Protein AF-0000000077103132 (afdb_homodimer)

Foldseek 3Di:
DEEEEEDAAAFADLQRVLLVLLQVPDPPYDYFYEYQQFQWHAHVVGDTDGHDHPVPDDLAEEYEYTHGPVLVVVLPPLVSLCVVLVSCVNYQAYEYAALRVLSVVSSPVQFCHEWEHEQVCGVVSCVSHVRHNYDQQWQWDDDRRYIYGYHRNSSNLRSLQVCCVVPNNVSSVVSCVVVVHDHDNGGRHDPPRD/DEEEEEDAAAFADLQRVLLVLLQVPDPPYDYFYEYQQFQWHAHVVGDTDGHDHPVPDDLQEEYEYTHGPVCVVVLPPLVSLCVVLVSCVNYQAYEYAALRVLSVQSSPVQFCHEWEHEQVCGVVSCVSHVRHNYDQQWQWDDDRRYIYGYHRNSSNLRSLQVCCVVPNNVSSVVSCVVVVHDHDNGGRHDPPRD

Radius of gyration: 20.11 Å; Cα contacts (8 Å, |Δi|>4): 949; chains: 2; bounding box: 39×58×48 Å

Sequence (388 aa):
MDINFLLFEQFETLDLFGPVEICGRHPDFQLHYISQNGGLVTSTQGVRIDTEPQRNMNTSGVLVIPGGAGTRTLIKEEPFLKNLRRLSEDASFVLSVCTGSALLARCGILEEKRATSNKRAFDWVVSTSDKVHWIRKARWVHDGKFYTSSGISAGMDMTLGFIRDRFGAPAAERIACRMEYIWNKNPDIDFFGTMDINFLLFEQFETLDLFGPVEICGRHPDFQLHYISQNGGLVTSTQGVRIDTEPQRNMNTSGVLVIPGGAGTRTLIKEEPFLKNLRRLSEDASFVLSVCTGSALLARCGILEEKRATSNKRAFDWVVSTSDKVHWIRKARWVHDGKFYTSSGISAGMDMTLGFIRDRFGAPAAERIACRMEYIWNKNPDIDFFGT

Secondary structure (DSSP, 8-state):
-EEEEE--TTB-HHHHHHHHHHHTTSTT-EEEEEESS-EEEEBTT--EEEEEEGGGS-TTSEEEE--BTHHHHHTT-HHHHHHHHHHHHH-SEEEE-TTHHHHHHHTTTTTT-EE---STTHHHHHHH-SSSEE-SS-SEEEETTEEEE-STTHHHHHHHHHHHHHH-HHHHHHHHHHTT------TT--TT--/-EEEEE--TTB-HHHHHHHHHHHTTSTT-EEEEEESS-EEEEBTT--EEEEEEGGGS-TTSEEEE--BTHHHHHTT-HHHHHHHHHHHHH-SEEEE-TTHHHHHHHTTTTTT-EE---STTHHHHHHH-SSSEE-SS-SEEEETTEEEE-STTHHHHHHHHHHHHHH-HHHHHHHHHHTT------TT--TT--

pLDDT: mean 97.35, std 3.52, range [63.12, 98.94]

Solvent-accessible surface area (backbone atoms only — not comparable to full-atom values): 18694 Å² total; per-residue (Å²): 86,46,37,39,36,52,52,53,57,25,23,31,54,37,25,45,40,38,33,46,46,59,49,57,68,39,90,63,48,45,80,40,51,27,20,81,78,29,48,74,40,36,27,65,67,64,52,35,33,55,29,42,35,45,90,75,55,74,53,59,23,32,38,35,33,36,14,37,71,32,46,75,58,48,71,72,32,61,70,59,30,55,50,50,34,53,48,55,69,50,19,61,29,38,36,22,12,12,49,18,33,33,48,44,37,55,40,51,73,34,58,77,30,57,34,24,35,17,61,90,50,34,72,61,41,51,68,54,35,87,50,43,46,71,41,72,65,26,23,29,30,79,44,90,53,35,35,18,6,10,27,34,46,21,20,36,34,37,45,39,48,52,40,23,75,76,66,32,60,68,56,26,50,50,52,32,56,74,34,48,40,90,70,62,86,51,42,68,64,34,94,69,41,124,87,46,37,36,37,52,52,54,56,24,24,31,55,36,24,45,40,38,34,46,46,58,48,57,69,39,91,63,48,45,78,41,51,27,20,80,77,31,45,74,40,37,28,64,66,66,51,34,33,55,27,40,35,43,88,75,55,75,52,58,23,32,36,35,32,36,14,38,72,32,47,75,57,47,70,72,32,62,71,59,30,55,50,50,34,52,48,55,68,50,19,63,30,37,37,23,11,13,49,18,34,34,49,44,36,56,39,51,74,35,59,77,31,58,33,25,34,17,62,91,50,35,71,61,40,51,69,53,36,87,50,42,47,72,41,72,63,26,23,27,31,77,43,90,51,36,35,19,5,9,26,34,48,21,21,35,34,38,46,39,48,52,40,23,75,74,65,32,59,68,57,25,50,51,51,32,56,73,34,48,41,90,71,61,86,50,42,66,65,36,95,68,40,124

InterPro domains:
  IPR002818 DJ-1/PfpI [PF01965] (3-163)
  IPR029062 Class I glutamine amidotransferase-like [G3DSA:3.40.50.880] (1-193)
  IPR029062 Class I glutamine amidotransferase-like [SSF52317] (1-183)
  IPR052158 Isonitrile Hydratase and Quaternary Amine Regulator [PTHR43130] (3-185)

Nearest PDB structures (foldseek):
  3mgk-assembly1_A  TM=9.726E-01  e=3.666E-28  Clostridium acetobutylicum
  7lav-assembly1_A  TM=9.229E-01  e=8.904E-19  Pseudomonas protegens Pf-5
  3ewn-assembly1_A  TM=9.033E-01  e=8.718E-15  Pseudomonas syringae pv. tomato
  3gra-assembly1_A  TM=8.558E-01  e=4.529E-14  Pseudomonas putida KT2440
  3er6-assembly3_E  TM=8.522E-01  e=6.911E-10  Vibrio parahaemolyticus

Structure (mmCIF, N/CA/C/O backbone):
data_AF-0000000077103132-model_v1
#
loop_
_entity.id
_entity.type
_entity.pdbx_description
1 polymer 'DJ-1/PfpI family protein'
#
loop_
_atom_site.group_PDB
_atom_site.id
_atom_site.type_symbol
_atom_site.label_atom_id
_atom_site.label_alt_id
_atom_site.label_comp_id
_atom_site.label_asym_id
_atom_site.label_entity_id
_atom_site.label_seq_id
_atom_site.pdbx_PDB_ins_code
_atom_site.Cartn_x
_atom_site.Cartn_y
_atom_site.Cartn_z
_atom_site.occupancy
_atom_site.B_iso_or_equiv
_atom_site.auth_seq_id
_atom_site.auth_comp_id
_atom_site.auth_asym_id
_atom_site.auth_atom_id
_atom_site.pdbx_PDB_model_num
ATOM 1 N N . MET A 1 1 ? 18.234 11.281 4.754 1 96.06 1 MET A N 1
ATOM 2 C CA . MET A 1 1 ? 17.062 11.977 5.289 1 96.06 1 MET A CA 1
ATOM 3 C C . MET A 1 1 ? 16.125 11 5.973 1 96.06 1 MET A C 1
ATOM 5 O O . MET A 1 1 ? 15.773 9.961 5.406 1 96.06 1 MET A O 1
ATOM 9 N N . ASP A 1 2 ? 15.742 11.297 7.262 1 98.31 2 ASP A N 1
ATOM 10 C CA . ASP A 1 2 ? 14.836 10.43 8.008 1 98.31 2 ASP A CA 1
ATOM 11 C C . ASP A 1 2 ? 13.383 10.688 7.625 1 98.31 2 ASP A C 1
ATOM 13 O O . ASP A 1 2 ? 12.945 11.844 7.594 1 98.31 2 ASP A O 1
ATOM 17 N N . ILE A 1 3 ? 12.68 9.664 7.23 1 98.75 3 ILE A N 1
ATOM 18 C CA . ILE A 1 3 ? 11.242 9.727 6.984 1 98.75 3 ILE A CA 1
ATOM 19 C C . ILE A 1 3 ? 10.492 9.023 8.117 1 98.75 3 ILE A C 1
ATOM 21 O O . ILE A 1 3 ? 10.594 7.805 8.273 1 98.75 3 ILE A O 1
ATOM 25 N N . ASN A 1 4 ? 9.797 9.789 8.922 1 98.81 4 ASN A N 1
ATOM 26 C CA . ASN A 1 4 ? 9.062 9.273 10.062 1 98.81 4 ASN A CA 1
ATOM 27 C C . ASN A 1 4 ? 7.582 9.102 9.75 1 98.81 4 ASN A C 1
ATOM 29 O O . ASN A 1 4 ? 6.852 10.086 9.625 1 98.81 4 ASN A O 1
ATOM 33 N N . PHE A 1 5 ? 7.18 7.871 9.625 1 98.88 5 PHE A N 1
ATOM 34 C CA . PHE A 1 5 ? 5.762 7.562 9.453 1 98.88 5 PHE A CA 1
ATOM 35 C C . PHE A 1 5 ? 5.074 7.418 10.805 1 98.88 5 PHE A C 1
ATOM 37 O O . PHE A 1 5 ? 5.355 6.484 11.562 1 98.88 5 PHE A O 1
ATOM 44 N N . LEU A 1 6 ? 4.176 8.312 11.125 1 98.69 6 LEU A N 1
ATOM 45 C CA . LEU A 1 6 ? 3.49 8.289 12.414 1 98.69 6 LEU A CA 1
ATOM 46 C C . LEU A 1 6 ? 2.213 7.461 12.336 1 98.69 6 LEU A C 1
ATOM 48 O O . LEU A 1 6 ? 1.237 7.875 11.703 1 98.69 6 LEU A O 1
ATOM 52 N N . LEU A 1 7 ? 2.221 6.344 13.008 1 98.62 7 LEU A N 1
ATOM 53 C CA . LEU A 1 7 ? 1.089 5.422 12.984 1 98.62 7 LEU A CA 1
ATOM 54 C C . LEU A 1 7 ? 0.237 5.582 14.242 1 98.62 7 LEU A C 1
ATOM 56 O O . LEU A 1 7 ? 0.746 5.965 15.297 1 98.62 7 LEU A O 1
ATOM 60 N N . PHE A 1 8 ? -1.035 5.309 14.117 1 98.75 8 PHE A N 1
ATOM 61 C CA . PHE A 1 8 ? -2.02 5.207 15.188 1 98.75 8 PHE A CA 1
ATOM 62 C C . PHE A 1 8 ? -3.055 4.133 14.867 1 98.75 8 PHE A C 1
ATOM 64 O O . PHE A 1 8 ? -3.174 3.699 13.727 1 98.75 8 PHE A O 1
ATOM 71 N N . GLU A 1 9 ? -3.752 3.635 15.906 1 98.69 9 GLU A N 1
ATOM 72 C CA . GLU A 1 9 ? -4.758 2.6 15.688 1 98.69 9 GLU A CA 1
ATOM 73 C C . GLU A 1 9 ? -5.77 3.021 14.633 1 98.69 9 GLU A C 1
ATOM 75 O O . GLU A 1 9 ? -6.211 4.172 14.609 1 98.69 9 GLU A O 1
ATOM 80 N N . GLN A 1 10 ? -6.121 2.123 13.711 1 98.62 10 GLN A N 1
ATOM 81 C CA . GLN A 1 10 ? -7.117 2.287 12.656 1 98.62 10 GLN A CA 1
ATOM 82 C C . GLN A 1 10 ? -6.66 3.311 11.617 1 98.62 10 GLN A C 1
ATOM 84 O O . GLN A 1 10 ? -7.477 4.031 11.047 1 98.62 10 GLN A O 1
ATOM 89 N N . PHE A 1 11 ? -5.309 3.406 11.445 1 98.69 11 PHE A N 1
ATOM 90 C CA . PHE A 1 11 ? -4.852 4.141 10.266 1 98.69 11 PHE A CA 1
ATOM 91 C C . PHE A 1 11 ? -5.25 3.416 8.992 1 98.69 11 PHE A C 1
ATOM 93 O O . PHE A 1 11 ? -5.52 2.213 9.008 1 98.69 11 PHE A O 1
ATOM 100 N N . GLU A 1 12 ? -5.402 4.188 7.871 1 98.5 12 GLU A N 1
ATOM 101 C CA . GLU A 1 12 ? -5.742 3.598 6.578 1 98.5 12 GLU A CA 1
ATOM 102 C C . GLU A 1 12 ? -4.52 2.959 5.93 1 98.5 12 GLU A C 1
ATOM 104 O O . GLU A 1 12 ? -3.488 3.613 5.754 1 98.5 12 GLU A O 1
ATOM 109 N N . THR A 1 13 ? -4.609 1.732 5.551 1 98.38 13 THR A N 1
ATOM 110 C CA . THR A 1 13 ? -3.492 0.891 5.141 1 98.38 13 THR A CA 1
ATOM 111 C C . THR A 1 13 ? -2.727 1.534 3.988 1 98.38 13 THR A C 1
ATOM 113 O O . THR A 1 13 ? -1.53 1.808 4.105 1 98.38 13 THR A O 1
ATOM 116 N N . LEU A 1 14 ? -3.402 1.878 2.918 1 98.44 14 LEU A N 1
ATOM 117 C CA . LEU A 1 14 ? -2.709 2.346 1.723 1 98.44 14 LEU A CA 1
ATOM 118 C C . LEU A 1 14 ? -2.266 3.797 1.884 1 98.44 14 LEU A C 1
ATOM 120 O O . LEU A 1 14 ? -1.36 4.254 1.184 1 98.44 14 LEU A O 1
ATOM 124 N N . ASP A 1 15 ? -2.877 4.547 2.828 1 98.69 15 ASP A N 1
ATOM 125 C CA . ASP A 1 15 ? -2.385 5.883 3.154 1 98.69 15 ASP A CA 1
ATOM 126 C C . ASP A 1 15 ? -0.93 5.836 3.611 1 98.69 15 ASP A C 1
ATOM 128 O O . ASP A 1 15 ? -0.181 6.793 3.414 1 98.69 15 ASP A O 1
ATOM 132 N N . LEU A 1 16 ? -0.616 4.789 4.254 1 98.31 16 LEU A N 1
ATOM 133 C CA . LEU A 1 16 ? 0.73 4.613 4.789 1 98.31 16 LEU A CA 1
ATOM 134 C C . LEU A 1 16 ? 1.638 3.938 3.766 1 98.31 16 LEU A C 1
ATOM 136 O O . LEU A 1 16 ? 2.707 4.457 3.438 1 98.31 16 LEU A O 1
ATOM 140 N N . PHE A 1 17 ? 1.221 2.904 3.219 1 98.38 17 PHE A N 1
ATOM 141 C CA . PHE A 1 17 ? 2.154 2 2.557 1 98.38 17 PHE A CA 1
ATOM 142 C C . PHE A 1 17 ? 2.395 2.432 1.115 1 98.38 17 PHE A C 1
ATOM 144 O O . PHE A 1 17 ? 3.373 2.014 0.492 1 98.38 17 PHE A O 1
ATOM 151 N N . GLY A 1 18 ? 1.453 3.213 0.522 1 98.44 18 GLY A N 1
ATOM 152 C CA . GLY A 1 18 ? 1.803 3.873 -0.727 1 98.44 18 GLY A CA 1
ATOM 153 C C . GLY A 1 18 ? 3.066 4.707 -0.628 1 98.44 18 GLY A C 1
ATOM 154 O O . GLY A 1 18 ? 4.059 4.422 -1.306 1 98.44 18 GLY A O 1
ATOM 155 N N . PRO A 1 19 ? 3.029 5.664 0.281 1 98.88 19 PRO A N 1
ATOM 156 C CA . PRO A 1 19 ? 4.219 6.492 0.501 1 98.88 19 PRO A CA 1
ATOM 157 C C . PRO A 1 19 ? 5.43 5.676 0.946 1 98.88 19 PRO A C 1
ATOM 159 O O . PRO A 1 19 ? 6.559 5.977 0.554 1 98.88 19 PRO A O 1
ATOM 162 N N . VAL A 1 20 ? 5.27 4.629 1.769 1 98.75 20 VAL A N 1
ATOM 163 C CA . VAL A 1 20 ? 6.371 3.793 2.234 1 98.75 20 VAL A CA 1
ATOM 164 C C . VAL A 1 20 ? 7.082 3.16 1.039 1 98.75 20 VAL A C 1
ATOM 166 O O . VAL A 1 20 ? 8.312 3.154 0.974 1 98.75 20 VAL A O 1
ATOM 169 N N . GLU A 1 21 ? 6.289 2.572 0.084 1 98.56 21 GLU A N 1
ATOM 170 C CA . GLU A 1 21 ? 6.867 1.971 -1.114 1 98.56 21 GLU A CA 1
ATOM 171 C C . GLU A 1 21 ? 7.746 2.967 -1.863 1 98.56 21 GLU A C 1
ATOM 173 O O . GLU A 1 21 ? 8.875 2.643 -2.246 1 98.56 21 GLU A O 1
ATOM 178 N N . ILE A 1 22 ? 7.203 4.172 -2.023 1 98.69 22 ILE A N 1
ATOM 179 C CA . ILE A 1 22 ? 7.863 5.203 -2.818 1 98.69 22 ILE A CA 1
ATOM 180 C C . ILE A 1 22 ? 9.117 5.684 -2.098 1 98.69 22 ILE A C 1
ATOM 182 O O . ILE A 1 22 ? 10.203 5.715 -2.682 1 98.69 22 ILE A O 1
ATOM 186 N N . CYS A 1 23 ? 9.023 6.008 -0.818 1 98.75 23 CYS A N 1
ATOM 187 C CA . CYS A 1 23 ? 10.156 6.508 -0.048 1 98.75 23 CYS A CA 1
ATOM 188 C C . CYS A 1 23 ? 11.242 5.445 0.084 1 98.75 23 CYS A C 1
ATOM 190 O O . CYS A 1 23 ? 12.43 5.766 0.107 1 98.75 23 CYS A O 1
ATOM 192 N N . GLY A 1 24 ? 10.805 4.23 0.182 1 98.12 24 GLY A N 1
ATOM 193 C CA . GLY A 1 24 ? 11.75 3.137 0.356 1 98.12 24 GLY A CA 1
ATOM 194 C C . GLY A 1 24 ? 12.641 2.916 -0.854 1 98.12 24 GLY A C 1
ATOM 195 O O . GLY A 1 24 ? 13.648 2.217 -0.77 1 98.12 24 GLY A O 1
ATOM 196 N N . ARG A 1 25 ? 12.281 3.5 -1.952 1 96.69 25 ARG A N 1
ATOM 197 C CA . ARG A 1 25 ? 13.039 3.316 -3.191 1 96.69 25 ARG A CA 1
ATOM 198 C C . ARG A 1 25 ? 14.055 4.438 -3.387 1 96.69 25 ARG A C 1
ATOM 200 O O . ARG A 1 25 ? 14.867 4.387 -4.309 1 96.69 25 ARG A O 1
ATOM 207 N N . HIS A 1 26 ? 13.961 5.449 -2.596 1 97.06 26 HIS A N 1
ATOM 208 C CA . HIS A 1 26 ? 14.953 6.523 -2.662 1 97.06 26 HIS A CA 1
ATOM 209 C C . HIS A 1 26 ? 16.172 6.195 -1.82 1 97.06 26 HIS A C 1
ATOM 211 O O . HIS A 1 26 ? 16.062 5.973 -0.613 1 97.06 26 HIS A O 1
ATOM 217 N N . PRO A 1 27 ? 17.359 6.203 -2.352 1 94.5 27 PRO A N 1
ATOM 218 C CA . PRO A 1 27 ? 18.562 5.707 -1.666 1 94.5 27 PRO A CA 1
ATOM 219 C C . PRO A 1 27 ? 18.953 6.574 -0.472 1 94.5 27 PRO A C 1
ATOM 221 O O . PRO A 1 27 ? 19.656 6.105 0.429 1 94.5 27 PRO A O 1
ATOM 224 N N . ASP A 1 28 ? 18.5 7.777 -0.381 1 94.94 28 ASP A N 1
ATOM 225 C CA . ASP A 1 28 ? 18.938 8.695 0.669 1 94.94 28 ASP A CA 1
ATOM 226 C C . ASP A 1 28 ? 17.922 8.719 1.819 1 94.94 28 ASP A C 1
ATOM 228 O O . ASP A 1 28 ? 18.109 9.453 2.793 1 94.94 28 ASP A O 1
ATOM 232 N N . PHE A 1 29 ? 16.875 7.953 1.699 1 98.19 29 PHE A N 1
ATOM 233 C CA . PHE A 1 29 ? 15.852 7.98 2.73 1 98.19 29 PHE A CA 1
ATOM 234 C C . PHE A 1 29 ? 16.031 6.832 3.711 1 98.19 29 PHE A C 1
ATOM 236 O O . PHE A 1 29 ? 16.359 5.711 3.309 1 98.19 29 PHE A O 1
ATOM 243 N N . GLN A 1 30 ? 15.945 7.105 4.965 1 98.12 30 GLN A N 1
ATOM 244 C CA . GLN A 1 30 ? 15.836 6.121 6.035 1 98.12 30 GLN A CA 1
ATOM 245 C C . GLN A 1 30 ? 14.43 6.129 6.645 1 98.12 30 GLN A C 1
ATOM 247 O O . GLN A 1 30 ? 14.008 7.133 7.219 1 98.12 30 GLN A O 1
ATOM 252 N N . LEU A 1 31 ? 13.742 5.016 6.562 1 98.69 31 LEU A N 1
ATOM 253 C CA . LEU A 1 31 ? 12.344 4.953 6.953 1 98.69 31 LEU A CA 1
ATOM 254 C C . LEU A 1 31 ? 12.203 4.531 8.414 1 98.69 31 LEU A C 1
ATOM 256 O O . LEU A 1 31 ? 12.914 3.643 8.875 1 98.69 31 LEU A O 1
ATOM 260 N N . HIS A 1 32 ? 11.328 5.191 9.109 1 98.69 32 HIS A N 1
ATOM 261 C CA .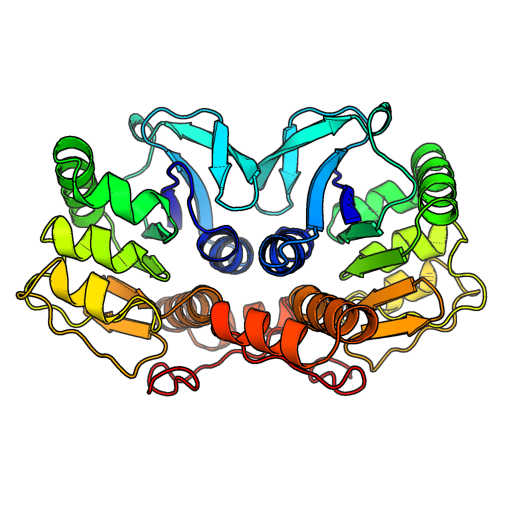 HIS A 1 32 ? 11.008 4.883 10.5 1 98.69 32 HIS A CA 1
ATOM 262 C C . HIS A 1 32 ? 9.5 4.777 10.703 1 98.69 32 HIS A C 1
ATOM 264 O O . HIS A 1 32 ? 8.742 5.633 10.234 1 98.69 32 HIS A O 1
ATOM 270 N N . TYR A 1 33 ? 9.102 3.732 11.328 1 98.75 33 TYR A N 1
ATOM 271 C CA . TYR A 1 33 ? 7.699 3.506 11.672 1 98.75 33 TYR A CA 1
ATOM 272 C C . TYR A 1 33 ? 7.457 3.775 13.156 1 98.75 33 TYR A C 1
ATOM 274 O O . TYR A 1 33 ? 7.898 3.008 14.016 1 98.75 33 TYR A O 1
ATOM 282 N N . ILE A 1 34 ? 6.719 4.848 13.398 1 98.69 34 ILE A N 1
ATOM 283 C CA . ILE A 1 34 ? 6.684 5.422 14.734 1 98.69 34 ILE A CA 1
ATOM 284 C C . ILE A 1 34 ? 5.25 5.418 15.258 1 98.69 34 ILE A C 1
ATOM 286 O O . ILE A 1 34 ? 4.309 5.688 14.516 1 98.69 34 ILE A O 1
ATOM 290 N N . SER A 1 35 ? 5.051 5.035 16.453 1 98.56 35 SER A N 1
ATOM 291 C CA . SER A 1 35 ? 3.814 5.266 17.188 1 98.56 35 SER A CA 1
ATOM 292 C C . SER A 1 35 ? 4.09 5.871 18.562 1 98.56 35 SER A C 1
ATOM 294 O O . SER A 1 35 ? 5.25 6.051 18.953 1 98.56 35 SER A O 1
ATOM 296 N N . GLN A 1 36 ? 2.998 6.332 19.234 1 97 36 GLN A N 1
ATOM 297 C CA . GLN A 1 36 ? 3.148 7.023 20.516 1 97 36 GLN A CA 1
ATOM 298 C C . GLN A 1 36 ? 4.008 6.215 21.484 1 97 36 GLN A C 1
ATOM 300 O O . GLN A 1 36 ? 4.953 6.742 22.062 1 97 36 GLN A O 1
ATOM 305 N N . ASN A 1 37 ? 3.75 4.918 21.656 1 96.88 37 ASN A N 1
ATOM 306 C CA . ASN A 1 37 ? 4.398 4.117 22.688 1 96.88 37 ASN A CA 1
ATOM 307 C C . ASN A 1 37 ? 5.219 2.982 22.078 1 96.88 37 ASN A C 1
ATOM 309 O O . ASN A 1 37 ? 5.871 2.227 22.797 1 96.88 37 ASN A O 1
ATOM 313 N N . GLY A 1 38 ? 5.246 2.799 20.797 1 98.12 38 GLY A N 1
ATOM 314 C CA . GLY A 1 38 ? 5.84 1.63 20.172 1 98.12 38 GLY A CA 1
ATOM 315 C C . GLY A 1 38 ? 4.969 0.391 20.281 1 98.12 38 GLY A C 1
ATOM 316 O O . GLY A 1 38 ? 3.832 0.461 20.75 1 98.12 38 GLY A O 1
ATOM 317 N N . GLY A 1 39 ? 5.484 -0.704 19.734 1 98.31 39 GLY A N 1
ATOM 318 C CA . GLY A 1 39 ? 4.703 -1.931 19.75 1 98.31 39 GLY A CA 1
ATOM 319 C C . GLY A 1 39 ? 3.818 -2.08 18.516 1 98.31 39 GLY A C 1
ATOM 320 O O . GLY A 1 39 ? 4.004 -1.375 17.531 1 98.31 39 GLY A O 1
ATOM 321 N N . LEU A 1 40 ? 2.889 -2.998 18.594 1 98.56 40 LEU A N 1
ATOM 322 C CA . LEU A 1 40 ? 2.031 -3.299 17.453 1 98.56 40 LEU A CA 1
ATOM 323 C C . LEU A 1 40 ? 0.905 -2.275 17.328 1 98.56 40 LEU A C 1
ATOM 325 O O . LEU A 1 40 ? 0.259 -1.94 18.328 1 98.56 40 LEU A O 1
ATOM 329 N N . VAL A 1 41 ? 0.738 -1.739 16.141 1 98.75 41 VAL A N 1
ATOM 330 C CA . VAL A 1 41 ? -0.366 -0.854 15.789 1 98.75 41 VAL A CA 1
ATOM 331 C C . VAL A 1 41 ? -1.186 -1.478 14.656 1 98.75 41 VAL A C 1
ATOM 333 O O . VAL A 1 41 ? -0.626 -2.035 13.711 1 98.75 41 VAL A O 1
ATOM 336 N N . THR A 1 42 ? -2.521 -1.394 14.742 1 98.75 42 THR A N 1
ATOM 337 C CA . THR A 1 42 ? -3.385 -2.125 13.82 1 98.75 42 THR A CA 1
ATOM 338 C C . THR A 1 42 ? -4.078 -1.167 12.859 1 98.75 42 THR A C 1
ATOM 340 O O . THR A 1 42 ? -4.68 -0.178 13.281 1 98.75 42 THR A O 1
ATOM 343 N N . SER A 1 43 ? -3.979 -1.447 11.57 1 98.5 43 SER A N 1
ATOM 344 C CA . SER A 1 43 ? -4.648 -0.638 10.555 1 98.5 43 SER A CA 1
ATOM 345 C C . SER A 1 43 ? -6.141 -0.951 10.492 1 98.5 43 SER A C 1
ATOM 347 O O . SER A 1 43 ? -6.609 -1.885 11.148 1 98.5 43 SER A O 1
ATOM 349 N N . THR A 1 44 ? -6.867 -0.186 9.695 1 96.88 44 THR A N 1
ATOM 350 C CA . THR A 1 44 ? -8.297 -0.383 9.461 1 96.88 44 THR A CA 1
ATOM 351 C C . THR A 1 44 ? -8.562 -1.754 8.852 1 96.88 44 THR A C 1
ATOM 353 O O . THR A 1 44 ? -9.594 -2.371 9.117 1 96.88 44 THR A O 1
ATOM 356 N N . GLN A 1 45 ? -7.613 -2.293 8.07 1 97.06 45 GLN A N 1
ATOM 357 C CA . GLN A 1 45 ? -7.766 -3.576 7.395 1 97.06 45 GLN A CA 1
ATOM 358 C C . GLN A 1 45 ? -7.195 -4.715 8.234 1 97.06 45 GLN A C 1
ATOM 360 O O . GLN A 1 45 ? -7.027 -5.832 7.746 1 97.06 45 GLN A O 1
ATOM 365 N N . GLY A 1 46 ? -6.773 -4.438 9.461 1 97.62 46 GLY A N 1
ATOM 366 C CA . GLY A 1 46 ? -6.383 -5.477 10.398 1 97.62 46 GLY A CA 1
ATOM 367 C C . GLY A 1 46 ? -4.914 -5.844 10.305 1 97.62 46 GLY A C 1
ATOM 368 O O . GLY A 1 46 ? -4.496 -6.883 10.82 1 97.62 46 GLY A O 1
ATOM 369 N N . VAL A 1 47 ? -4.129 -5.07 9.609 1 98.25 47 VAL A N 1
ATOM 370 C CA . VAL A 1 47 ? -2.684 -5.277 9.547 1 98.25 47 VAL A CA 1
ATOM 371 C C . VAL A 1 47 ? -2.039 -4.82 10.852 1 98.25 47 VAL A C 1
ATOM 373 O O . VAL A 1 47 ? -2.256 -3.689 11.297 1 98.25 47 VAL A O 1
ATOM 376 N N . ARG A 1 48 ? -1.318 -5.652 11.516 1 98.69 48 ARG A N 1
ATOM 377 C CA . ARG A 1 48 ? -0.609 -5.301 12.742 1 98.69 48 ARG A CA 1
ATOM 378 C C . ARG A 1 48 ? 0.87 -5.051 12.469 1 98.69 48 ARG A C 1
ATOM 380 O O . ARG A 1 48 ? 1.603 -5.973 12.102 1 98.69 48 ARG A O 1
ATOM 387 N N . ILE A 1 49 ? 1.307 -3.836 12.672 1 98.56 49 ILE A N 1
ATOM 388 C CA . ILE A 1 49 ? 2.646 -3.381 12.312 1 98.56 49 ILE A CA 1
ATOM 389 C C . ILE A 1 49 ? 3.445 -3.086 13.578 1 98.56 49 ILE A C 1
ATOM 391 O O . ILE A 1 49 ? 2.951 -2.418 14.492 1 98.56 49 ILE A O 1
ATOM 395 N N . ASP A 1 50 ? 4.637 -3.57 13.633 1 98.69 50 ASP A N 1
ATOM 396 C CA . ASP A 1 50 ? 5.535 -3.232 14.727 1 98.69 50 ASP A CA 1
ATOM 397 C C . ASP A 1 50 ? 6.109 -1.828 14.562 1 98.69 50 ASP A C 1
ATOM 399 O O . ASP A 1 50 ? 6.496 -1.439 13.453 1 98.69 50 ASP A O 1
ATOM 403 N N . THR A 1 51 ? 6.105 -1.009 15.641 1 98.69 51 THR A N 1
ATOM 404 C CA . THR A 1 51 ? 6.555 0.377 15.555 1 98.69 51 THR A CA 1
ATOM 405 C C . THR A 1 51 ? 7.535 0.699 16.688 1 98.69 51 THR A C 1
ATOM 407 O O . THR A 1 51 ? 7.613 -0.029 17.672 1 98.69 51 THR A O 1
ATOM 410 N N . GLU A 1 52 ? 8.312 1.689 16.406 1 98.38 52 GLU A N 1
ATOM 411 C CA . GLU A 1 52 ? 9.188 2.275 17.422 1 98.38 52 GLU A CA 1
ATOM 412 C C . GLU A 1 52 ? 8.469 3.379 18.203 1 98.38 52 GLU A C 1
ATOM 414 O O . GLU A 1 52 ? 7.613 4.078 17.641 1 98.38 52 GLU A O 1
ATOM 419 N N . PRO A 1 53 ? 8.891 3.561 19.484 1 98.38 53 PRO A N 1
ATOM 420 C CA . PRO A 1 53 ? 8.273 4.652 20.234 1 98.38 53 PRO A CA 1
ATOM 421 C C . PRO A 1 53 ? 8.719 6.031 19.766 1 98.38 53 PRO A C 1
ATOM 423 O O . PRO A 1 53 ? 9.891 6.219 19.406 1 98.38 53 PRO A O 1
ATOM 426 N N . GLN A 1 54 ? 7.82 6.902 19.781 1 97.56 54 GLN A N 1
ATOM 427 C CA . GLN A 1 54 ? 8.039 8.258 19.297 1 97.56 54 GLN A CA 1
ATOM 428 C C . GLN A 1 54 ? 9.211 8.922 20.016 1 97.56 54 GLN A C 1
ATOM 430 O O . GLN A 1 54 ? 9.93 9.734 19.422 1 97.56 54 GLN A O 1
ATOM 435 N N . ARG A 1 55 ? 9.445 8.648 21.219 1 95.62 55 ARG A N 1
ATOM 436 C CA . ARG A 1 55 ? 10.492 9.281 22.016 1 95.62 55 ARG A CA 1
ATOM 437 C C . ARG A 1 55 ? 11.867 9.055 21.406 1 95.62 55 ARG A C 1
ATOM 439 O O . ARG A 1 55 ? 12.805 9.805 21.672 1 95.62 55 ARG A O 1
ATOM 446 N N . ASN A 1 56 ? 12.039 8.07 20.547 1 94.81 56 ASN A N 1
ATOM 447 C CA . ASN A 1 56 ? 13.328 7.727 19.953 1 94.81 56 ASN A CA 1
ATOM 448 C C . ASN A 1 56 ? 13.484 8.344 18.562 1 94.81 56 ASN A C 1
ATOM 450 O O . ASN A 1 56 ? 14.531 8.203 17.922 1 94.81 56 ASN A O 1
ATOM 454 N N . MET A 1 57 ? 12.523 8.992 18.094 1 95.12 57 MET A N 1
ATOM 455 C CA . MET A 1 57 ? 12.477 9.445 16.703 1 95.12 57 MET A CA 1
ATOM 456 C C . MET A 1 57 ? 13.328 10.695 16.516 1 95.12 57 MET A C 1
ATOM 458 O O . MET A 1 57 ? 13.367 11.562 17.391 1 95.12 57 MET A O 1
ATOM 462 N N . ASN A 1 58 ? 14.086 10.758 15.422 1 96.88 58 ASN A N 1
ATOM 463 C CA . ASN A 1 58 ? 14.633 12.031 14.969 1 96.88 58 ASN A CA 1
ATOM 464 C C . ASN A 1 58 ? 13.531 12.977 14.508 1 96.88 58 ASN A C 1
ATOM 466 O O . ASN A 1 58 ? 12.984 12.82 13.414 1 96.88 58 ASN A O 1
ATOM 470 N N . THR A 1 59 ? 13.328 14.039 15.227 1 97.12 59 THR A N 1
ATOM 471 C CA . THR A 1 59 ? 12.164 14.883 15.016 1 97.12 59 THR A CA 1
ATOM 472 C C . THR A 1 59 ? 12.406 15.875 13.883 1 97.12 59 THR A C 1
ATOM 474 O O . THR A 1 59 ? 11.477 16.516 13.398 1 97.12 59 THR A O 1
ATOM 477 N N . SER A 1 60 ? 13.633 16 13.414 1 97.69 60 SER A N 1
ATOM 478 C CA . SER A 1 60 ? 13.945 17 12.398 1 97.69 60 SER A CA 1
ATOM 479 C C . SER A 1 60 ? 13.797 16.438 10.992 1 97.69 60 SER A C 1
ATOM 481 O O . SER A 1 60 ? 14.039 17.141 10.008 1 97.69 60 SER A O 1
ATOM 483 N N . GLY A 1 61 ? 13.469 15.164 10.828 1 97.94 61 GLY A N 1
ATOM 484 C CA . GLY A 1 61 ? 13.234 14.562 9.523 1 97.94 61 GLY A CA 1
ATOM 485 C C . GLY A 1 61 ? 11.891 14.945 8.922 1 97.94 61 GLY A C 1
ATOM 486 O O . GLY A 1 61 ? 11.359 16.016 9.211 1 97.94 61 GLY A O 1
ATOM 487 N N . VAL A 1 62 ? 11.422 14.148 7.98 1 98.75 62 VAL A N 1
ATOM 488 C CA . VAL A 1 62 ? 10.102 14.305 7.375 1 98.75 62 VAL A CA 1
ATOM 489 C C . VAL A 1 62 ? 9.062 13.555 8.203 1 98.75 62 VAL A C 1
ATOM 491 O O . VAL A 1 62 ? 9.312 12.438 8.664 1 98.75 62 VAL A O 1
ATOM 494 N N . LEU A 1 63 ? 7.98 14.172 8.477 1 98.88 63 LEU A N 1
ATOM 495 C CA . LEU A 1 63 ? 6.863 13.555 9.18 1 98.88 63 LEU A CA 1
ATOM 496 C C . LEU A 1 63 ? 5.73 13.219 8.211 1 98.88 63 LEU A C 1
ATOM 498 O O . LEU A 1 63 ? 5.285 14.078 7.449 1 98.88 63 LEU A O 1
ATOM 502 N N . VAL A 1 64 ? 5.301 12 8.141 1 98.94 64 VAL A N 1
ATOM 503 C CA . VAL A 1 64 ? 4.199 11.555 7.289 1 98.94 64 VAL A CA 1
ATOM 504 C C . VAL A 1 64 ? 3.047 11.055 8.156 1 98.94 64 VAL A C 1
ATOM 506 O O . VAL A 1 64 ? 3.23 10.164 8.992 1 98.94 64 VAL A O 1
ATOM 509 N N . ILE A 1 65 ? 1.857 11.586 7.949 1 98.88 65 ILE A N 1
ATOM 510 C CA . ILE A 1 65 ? 0.688 11.273 8.766 1 98.88 65 ILE A CA 1
ATOM 511 C C . ILE A 1 65 ? -0.416 10.695 7.879 1 98.88 65 ILE A C 1
ATOM 513 O O . ILE A 1 65 ? -0.958 11.391 7.02 1 98.88 65 ILE A O 1
ATOM 517 N N . PRO A 1 66 ? -0.797 9.453 8.086 1 98.81 66 PRO A N 1
ATOM 518 C CA . PRO A 1 66 ? -1.896 8.859 7.324 1 98.81 66 PRO A CA 1
ATOM 519 C C . PRO A 1 66 ? -3.27 9.266 7.855 1 98.81 66 PRO A C 1
ATOM 521 O O . PRO A 1 66 ? -3.367 9.898 8.906 1 98.81 66 PRO A O 1
ATOM 524 N N . GLY A 1 67 ? -4.328 9 7.07 1 98.69 67 GLY A N 1
ATOM 525 C CA . GLY A 1 67 ? -5.691 9.07 7.562 1 98.69 67 GLY A CA 1
ATOM 526 C C . GLY A 1 67 ? -6.199 7.754 8.117 1 98.69 67 GLY A C 1
ATOM 527 O O . GLY A 1 67 ? -5.418 6.953 8.633 1 98.69 67 GLY A O 1
ATOM 528 N N . GLY A 1 68 ? -7.504 7.637 8.125 1 98.12 68 GLY A N 1
ATOM 529 C CA . GLY A 1 68 ? -8.172 6.449 8.625 1 98.12 68 GLY A CA 1
ATOM 530 C C . GLY A 1 68 ? -9.203 6.75 9.695 1 98.12 68 GLY A C 1
ATOM 531 O O . GLY A 1 68 ? -9.352 7.898 10.117 1 98.12 68 GLY A O 1
ATOM 532 N N . ALA A 1 69 ? -9.883 5.688 10.094 1 97.81 69 ALA A N 1
ATOM 533 C CA . ALA A 1 69 ? -10.953 5.824 11.078 1 97.81 69 ALA A CA 1
ATOM 534 C C . ALA A 1 69 ? -10.414 6.375 12.398 1 97.81 69 ALA A C 1
ATOM 536 O O . ALA A 1 69 ? -11.133 7.074 13.125 1 97.81 69 ALA A O 1
ATOM 537 N N . GLY A 1 70 ? -9.156 6.184 12.688 1 98.44 70 GLY A N 1
ATOM 538 C CA . GLY A 1 70 ? -8.539 6.645 13.922 1 98.44 70 GLY A CA 1
ATOM 539 C C . GLY A 1 70 ? -8.531 8.156 14.062 1 98.44 70 GLY A C 1
ATOM 540 O O . GLY A 1 70 ? -8.469 8.68 15.172 1 98.44 70 GLY A O 1
ATOM 541 N N . THR A 1 71 ? -8.586 8.859 12.93 1 98.5 71 THR A N 1
ATOM 542 C CA . THR A 1 71 ? -8.539 10.32 12.984 1 98.5 71 THR A CA 1
ATOM 543 C C . THR A 1 71 ? -9.789 10.875 13.664 1 98.5 71 THR A C 1
ATOM 545 O O . THR A 1 71 ? -9.742 11.953 14.266 1 98.5 71 THR A O 1
ATOM 548 N N . ARG A 1 72 ? -10.922 10.148 13.586 1 97.88 72 ARG A N 1
ATOM 549 C CA . ARG A 1 72 ? -12.18 10.602 14.172 1 97.88 72 ARG A CA 1
ATOM 550 C C . ARG A 1 72 ? -12.086 10.633 15.695 1 97.88 72 ARG A C 1
ATOM 552 O O . ARG A 1 72 ? -12.734 11.453 16.344 1 97.88 72 ARG A O 1
ATOM 559 N N . THR A 1 73 ? -11.289 9.773 16.203 1 97.62 73 THR A N 1
ATOM 560 C CA . THR A 1 73 ? -11.086 9.719 17.641 1 97.62 73 THR A CA 1
ATOM 561 C C . THR A 1 73 ? -9.969 10.672 18.062 1 97.62 73 THR A C 1
ATOM 563 O O . THR A 1 73 ? -10.109 11.398 19.062 1 97.62 73 THR A O 1
ATOM 566 N N . LEU A 1 74 ? -8.938 10.727 17.344 1 98.25 74 LEU A N 1
ATOM 567 C CA . LEU A 1 74 ? -7.723 11.445 17.734 1 98.25 74 LEU A CA 1
ATOM 568 C C . LEU A 1 74 ? -7.938 12.953 17.672 1 98.25 74 LEU A C 1
ATOM 570 O O . LEU A 1 74 ? -7.273 13.703 18.391 1 98.25 74 LEU A O 1
ATOM 574 N N . ILE A 1 75 ? -8.906 13.398 16.875 1 97.94 75 ILE A N 1
ATOM 575 C CA . ILE A 1 75 ? -9.156 14.828 16.75 1 97.94 75 ILE A CA 1
ATOM 576 C C . ILE A 1 75 ? -9.695 15.375 18.078 1 97.94 75 ILE A C 1
ATOM 578 O O . ILE A 1 75 ? -9.734 16.594 18.281 1 97.94 75 ILE A O 1
ATOM 582 N N . LYS A 1 76 ? -10.109 14.43 18.938 1 98 76 LYS A N 1
ATOM 583 C CA . LYS A 1 76 ? -10.656 14.82 20.234 1 98 76 LYS A CA 1
ATOM 584 C C . LYS A 1 76 ? -9.641 14.609 21.359 1 98 76 LYS A C 1
ATOM 586 O O . LYS A 1 76 ? -9.938 14.875 22.516 1 98 76 LYS A O 1
ATOM 591 N N . GLU A 1 77 ? -8.492 14.156 21.078 1 98.12 77 GLU A N 1
ATOM 592 C CA . GLU A 1 77 ? -7.473 13.812 22.062 1 98.12 77 GLU A CA 1
ATOM 593 C C . GLU A 1 77 ? -6.422 14.906 22.172 1 98.12 77 GLU A C 1
ATOM 595 O O . GLU A 1 77 ? -5.352 14.82 21.578 1 98.12 77 GLU A O 1
ATOM 600 N N . GLU A 1 78 ? -6.598 15.781 23.109 1 98.06 78 GLU A N 1
ATOM 601 C CA . GLU A 1 78 ? -5.793 16.984 23.219 1 98.06 78 GLU A CA 1
ATOM 602 C C . GLU A 1 78 ? -4.316 16.656 23.422 1 98.06 78 GLU A C 1
ATOM 604 O O . GLU A 1 78 ? -3.447 17.281 22.812 1 98.06 78 GLU A O 1
ATOM 609 N N . PRO A 1 79 ? -3.982 15.695 24.281 1 97.94 79 PRO A N 1
ATOM 610 C CA . PRO A 1 79 ? -2.562 15.367 24.422 1 97.94 79 PRO A CA 1
ATOM 611 C C . PRO A 1 79 ? -1.921 14.922 23.109 1 97.94 79 PRO A C 1
ATOM 613 O O . PRO A 1 79 ? -0.78 15.289 22.828 1 97.94 79 PRO A O 1
ATOM 616 N N . PHE A 1 80 ? -2.619 14.133 22.359 1 98.06 80 PHE A N 1
ATOM 617 C CA . PHE A 1 80 ? -2.119 13.703 21.062 1 98.06 80 PHE A CA 1
ATOM 618 C C . PHE A 1 80 ? -1.898 14.898 20.141 1 98.06 80 PHE A C 1
ATOM 620 O O . PHE A 1 80 ? -0.857 15 19.484 1 98.06 80 PHE A O 1
ATOM 627 N N . LEU A 1 81 ? -2.9 15.812 20.109 1 98.56 81 LEU A N 1
ATOM 628 C CA . LEU A 1 81 ? -2.855 16.953 19.203 1 98.56 81 LEU A CA 1
ATOM 629 C C . LEU A 1 81 ? -1.716 17.906 19.578 1 98.56 81 LEU A C 1
ATOM 631 O O . LEU A 1 81 ? -1.038 18.438 18.703 1 98.56 81 LEU A O 1
ATOM 635 N N . LYS A 1 82 ? -1.501 18.109 20.844 1 98.44 82 LYS A N 1
ATOM 636 C CA . LYS A 1 82 ? -0.391 18.938 21.297 1 98.44 82 LYS A CA 1
ATOM 637 C C . LYS A 1 82 ? 0.95 18.344 20.875 1 98.44 82 LYS A C 1
ATOM 639 O O . LYS A 1 82 ? 1.841 19.062 20.422 1 98.44 82 LYS A O 1
ATOM 644 N N . ASN A 1 83 ? 1.078 17.094 21.078 1 98.12 83 ASN A N 1
ATOM 645 C CA . ASN A 1 83 ? 2.291 16.391 20.672 1 98.12 83 ASN A CA 1
ATOM 646 C C . ASN A 1 83 ? 2.498 16.469 19.156 1 98.12 83 ASN A C 1
ATOM 648 O O . ASN A 1 83 ? 3.615 16.703 18.688 1 98.12 83 ASN A O 1
ATOM 652 N N . LEU A 1 84 ? 1.433 16.234 18.391 1 98.5 84 LEU A N 1
ATOM 653 C CA . LEU A 1 84 ? 1.509 16.312 16.938 1 98.5 84 LEU A CA 1
ATOM 654 C C . LEU A 1 84 ? 1.967 17.688 16.469 1 98.5 84 LEU A C 1
ATOM 656 O O . LEU A 1 84 ? 2.758 17.797 15.539 1 98.5 84 LEU A O 1
ATOM 660 N N . ARG A 1 85 ? 1.462 18.719 17.094 1 98.69 85 ARG A N 1
ATOM 661 C CA . ARG A 1 85 ? 1.885 20.078 16.75 1 98.69 85 ARG A CA 1
ATOM 662 C C . ARG A 1 85 ? 3.389 20.234 16.953 1 98.69 85 ARG A C 1
ATOM 664 O O . ARG A 1 85 ? 4.078 20.766 16.078 1 98.69 85 ARG A O 1
ATOM 671 N N . ARG A 1 86 ? 3.857 19.797 18.062 1 98.31 86 ARG A N 1
ATOM 672 C CA . ARG A 1 86 ? 5.281 19.906 18.359 1 98.31 86 ARG A CA 1
ATOM 673 C C . ARG A 1 86 ? 6.117 19.156 17.328 1 98.31 86 ARG A C 1
ATOM 675 O O . ARG A 1 86 ? 7.105 19.672 16.812 1 98.31 86 ARG A O 1
ATOM 682 N N . LEU A 1 87 ? 5.75 17.875 17.078 1 98.38 87 LEU A N 1
ATOM 683 C CA . LEU A 1 87 ? 6.461 17.078 16.094 1 98.38 87 LEU A CA 1
ATOM 684 C C . LEU A 1 87 ? 6.477 17.766 14.734 1 98.38 87 LEU A C 1
ATOM 686 O O . LEU A 1 87 ? 7.488 17.734 14.031 1 98.38 87 LEU A O 1
ATOM 690 N N . SER A 1 88 ? 5.332 18.344 14.359 1 98.69 88 SER A N 1
ATOM 691 C CA . SER A 1 88 ? 5.184 19 13.062 1 98.69 88 SER A CA 1
ATOM 692 C C . SER A 1 88 ? 6.031 20.266 12.984 1 98.69 88 SER A C 1
ATOM 694 O O . SER A 1 88 ? 6.566 20.594 11.93 1 98.69 88 SER A O 1
ATOM 696 N N . GLU A 1 89 ? 6.082 20.969 14.078 1 98.69 89 GLU A N 1
ATOM 697 C CA . GLU A 1 89 ? 6.91 22.172 14.141 1 98.69 89 GLU A CA 1
ATOM 698 C C . GLU A 1 89 ? 8.383 21.828 13.945 1 98.69 89 GLU A C 1
ATOM 700 O O . GLU A 1 89 ? 9.109 22.562 13.258 1 98.69 89 GLU A O 1
ATOM 705 N N . ASP A 1 90 ? 8.82 20.75 14.477 1 98.44 90 ASP A N 1
ATOM 706 C CA . ASP A 1 90 ? 10.227 20.344 14.438 1 98.44 90 ASP A CA 1
ATOM 707 C C . ASP A 1 90 ? 10.594 19.766 13.078 1 98.44 90 ASP A C 1
ATOM 709 O O . ASP A 1 90 ? 11.75 19.844 12.656 1 98.44 90 ASP A O 1
ATOM 713 N N . ALA A 1 91 ? 9.672 19.172 12.367 1 98.69 91 ALA A N 1
ATOM 714 C CA . ALA A 1 91 ? 9.93 18.438 11.133 1 98.69 91 ALA A CA 1
ATOM 715 C C . ALA A 1 91 ? 10.336 19.375 10 1 98.69 91 ALA A C 1
ATOM 717 O O . ALA A 1 91 ? 9.836 20.5 9.906 1 98.69 91 ALA A O 1
ATOM 718 N N . SER A 1 92 ? 11.25 18.906 9.164 1 98.69 92 SER A N 1
ATOM 719 C CA . SER A 1 92 ? 11.641 19.672 7.98 1 98.69 92 SER A CA 1
ATOM 720 C C . SER A 1 92 ? 10.492 19.766 6.98 1 98.69 92 SER A C 1
ATOM 722 O O . SER A 1 92 ? 10.312 20.797 6.328 1 98.69 92 SER A O 1
ATOM 724 N N . PHE A 1 93 ? 9.766 18.688 6.789 1 98.81 93 PHE A N 1
ATOM 725 C CA . PHE A 1 93 ? 8.562 18.609 5.969 1 98.81 93 PHE A CA 1
ATOM 726 C C . PHE A 1 93 ? 7.496 17.75 6.652 1 98.81 93 PHE A C 1
ATOM 728 O O . PHE A 1 93 ? 7.816 16.875 7.445 1 98.81 93 PHE A O 1
ATOM 735 N N . VAL A 1 94 ? 6.281 18.109 6.391 1 98.94 94 VAL A N 1
ATOM 736 C CA . VAL A 1 94 ? 5.129 17.375 6.922 1 98.94 94 VAL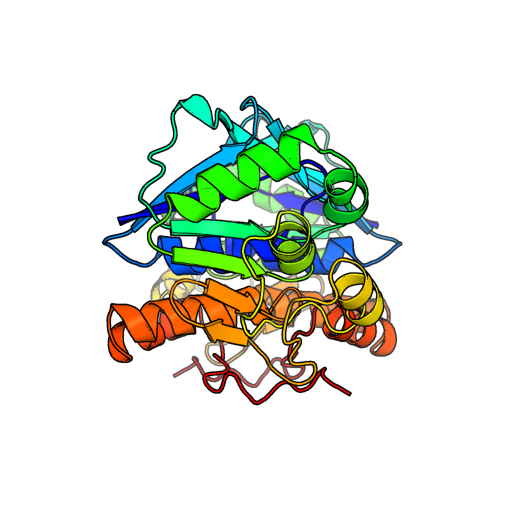 A CA 1
ATOM 737 C C . VAL A 1 94 ? 4.195 16.984 5.781 1 98.94 94 VAL A C 1
ATOM 739 O O . VAL A 1 94 ? 3.689 17.844 5.059 1 98.94 94 VAL A O 1
ATOM 742 N N . LEU A 1 95 ? 4.012 15.711 5.598 1 98.94 95 LEU A N 1
ATOM 743 C CA . LEU A 1 95 ? 3.117 15.156 4.586 1 98.94 95 LEU A CA 1
ATOM 744 C C . LEU A 1 95 ? 1.912 14.484 5.23 1 98.94 95 LEU A C 1
ATOM 746 O O . LEU A 1 95 ? 2.059 13.75 6.211 1 98.94 95 LEU A O 1
ATOM 750 N N . SER A 1 96 ? 0.745 14.773 4.754 1 98.94 96 SER A N 1
ATOM 751 C CA . SER A 1 96 ? -0.44 14.062 5.223 1 98.94 96 SER A CA 1
ATOM 752 C C . SER A 1 96 ? -1.232 13.477 4.059 1 98.94 96 SER A C 1
ATOM 754 O O . SER A 1 96 ? -1.258 14.055 2.967 1 98.94 96 SER A O 1
ATOM 756 N N . VAL A 1 97 ? -1.77 12.344 4.277 1 98.81 97 VAL A N 1
ATOM 757 C CA . VAL A 1 97 ? -2.604 11.656 3.301 1 98.81 97 VAL A CA 1
ATOM 758 C C . VAL A 1 97 ? -4.031 11.547 3.826 1 98.81 97 VAL A C 1
ATOM 760 O O . VAL A 1 97 ? -4.246 11.266 5.008 1 98.81 97 VAL A O 1
ATOM 763 N N . CYS A 1 98 ? -5.051 11.75 2.918 1 98.5 98 CYS A N 1
ATOM 764 C CA . CYS A 1 98 ? -6.438 11.531 3.307 1 98.5 98 CYS A CA 1
ATOM 765 C C . CYS A 1 98 ? -6.801 12.367 4.527 1 98.5 98 CYS A C 1
ATOM 767 O O . CYS A 1 98 ? -6.59 13.578 4.543 1 98.5 98 CYS A O 1
ATOM 769 N N . THR A 1 99 ? -7.391 11.812 5.531 1 98.75 99 THR A N 1
ATOM 770 C CA . THR A 1 99 ? -7.906 12.578 6.664 1 98.75 99 THR A CA 1
ATOM 771 C C . THR A 1 99 ? -6.789 12.891 7.656 1 98.75 99 THR A C 1
ATOM 773 O O . THR A 1 99 ? -7.035 13.492 8.703 1 98.75 99 THR A O 1
ATOM 776 N N . GLY A 1 100 ? -5.559 12.547 7.293 1 98.81 100 GLY A N 1
ATOM 777 C CA . GLY A 1 100 ? -4.438 13 8.094 1 98.81 100 GLY A CA 1
ATOM 778 C C . GLY A 1 100 ? -4.363 14.516 8.219 1 98.81 100 GLY A C 1
ATOM 779 O O . GLY A 1 100 ? -3.9 15.039 9.227 1 98.81 100 GLY A O 1
ATOM 780 N N . SER A 1 101 ? -4.82 15.18 7.215 1 98.88 101 SER A N 1
ATOM 781 C CA . SER A 1 101 ? -4.801 16.641 7.211 1 98.88 101 SER A CA 1
ATOM 782 C C . SER A 1 101 ? -5.746 17.203 8.266 1 98.88 101 SER A C 1
ATOM 784 O O . SER A 1 101 ? -5.547 18.328 8.742 1 98.88 101 SER A O 1
ATOM 786 N N . ALA A 1 102 ? -6.82 16.469 8.648 1 98.81 102 ALA A N 1
ATOM 787 C CA . ALA A 1 102 ? -7.715 16.906 9.719 1 98.81 102 ALA A CA 1
ATOM 788 C C . ALA A 1 102 ? -6.973 17.016 11.039 1 98.81 102 ALA A C 1
ATOM 790 O O . ALA A 1 102 ? -7.219 17.953 11.82 1 98.81 102 ALA A O 1
ATOM 791 N N . LEU A 1 103 ? -6.07 16.062 11.305 1 98.88 103 LEU A N 1
ATOM 792 C CA . LEU A 1 103 ? -5.281 16.094 12.531 1 98.88 103 LEU A CA 1
ATOM 793 C C . LEU A 1 103 ? -4.359 17.312 12.547 1 98.88 103 LEU A C 1
ATOM 795 O O . LEU A 1 103 ? -4.25 18 13.562 1 98.88 103 LEU A O 1
ATOM 799 N N . LEU A 1 104 ? -3.711 17.562 11.398 1 98.81 104 LEU A N 1
ATOM 800 C CA . LEU A 1 104 ? -2.816 18.719 11.281 1 98.81 104 LEU A CA 1
ATOM 801 C C . LEU A 1 104 ? -3.582 20.016 11.438 1 98.81 104 LEU A C 1
ATOM 803 O O . LEU A 1 104 ? -3.09 20.969 12.062 1 98.81 104 LEU A O 1
ATOM 807 N N . ALA A 1 105 ? -4.758 20.031 10.836 1 98.75 105 ALA A N 1
ATOM 808 C CA . ALA A 1 105 ? -5.594 21.219 10.969 1 98.75 105 ALA A CA 1
ATOM 809 C C . ALA A 1 105 ? -6.004 21.453 12.422 1 98.75 105 ALA A C 1
ATOM 811 O O . ALA A 1 105 ? -5.898 22.562 12.938 1 98.75 105 ALA A O 1
ATOM 812 N N . ARG A 1 106 ? -6.449 20.422 13.062 1 98.5 106 ARG A N 1
ATOM 813 C CA . ARG A 1 106 ? -6.996 20.516 14.414 1 98.5 106 ARG A CA 1
ATOM 814 C C . ARG A 1 106 ? -5.914 20.906 15.422 1 98.5 106 ARG A C 1
ATOM 816 O O . ARG A 1 106 ? -6.199 21.562 16.422 1 98.5 106 ARG A O 1
ATOM 823 N N . CYS A 1 107 ? -4.707 20.5 15.148 1 98 107 CYS A N 1
ATOM 824 C CA . CYS A 1 107 ? -3.654 20.844 16.094 1 98 107 CYS A CA 1
ATOM 825 C C . CYS A 1 107 ? -3.129 22.25 15.844 1 98 107 CYS A C 1
ATOM 827 O O . CYS A 1 107 ? -2.24 22.734 16.562 1 98 107 CYS A O 1
ATOM 829 N N . GLY A 1 108 ? -3.578 22.906 14.75 1 98.44 108 GLY A N 1
ATOM 830 C CA . GLY A 1 108 ? -3.365 24.328 14.539 1 98.44 108 GLY A CA 1
ATOM 831 C C . GLY A 1 108 ? -2.199 24.641 13.617 1 98.44 108 GLY A C 1
ATOM 832 O O . GLY A 1 108 ? -1.959 25.797 13.266 1 98.44 108 GLY A O 1
ATOM 833 N N . ILE A 1 109 ? -1.51 23.625 13.125 1 98.62 109 ILE A N 1
ATOM 834 C CA . ILE A 1 109 ? -0.243 23.844 12.43 1 98.62 109 ILE A CA 1
ATOM 835 C C . ILE A 1 109 ? -0.507 24.297 10.992 1 98.62 109 ILE A C 1
ATOM 837 O O . ILE A 1 109 ? 0.38 24.844 10.336 1 98.62 109 ILE A O 1
ATOM 841 N N . LEU A 1 110 ? -1.738 24.109 10.477 1 98.75 110 LEU A N 1
ATOM 842 C CA . LEU A 1 110 ? -2.074 24.484 9.102 1 98.75 110 LEU A CA 1
ATOM 843 C C . LEU A 1 110 ? -2.789 25.828 9.055 1 98.75 110 LEU A C 1
ATOM 845 O O . LEU A 1 110 ? -3.369 26.188 8.031 1 98.75 110 LEU A O 1
ATOM 849 N N . GLU A 1 111 ? -2.846 26.578 10.18 1 98.5 111 GLU A N 1
ATOM 850 C CA . GLU A 1 111 ? -3.52 27.875 10.188 1 98.5 111 GLU A CA 1
ATOM 851 C C . GLU A 1 111 ? -2.961 28.797 9.109 1 98.5 111 GLU A C 1
ATOM 853 O O . GLU A 1 111 ? -1.746 28.969 9.008 1 98.5 111 GLU A O 1
ATOM 858 N N . GLU A 1 112 ? -3.867 29.281 8.258 1 98.62 112 GLU A N 1
ATOM 859 C CA . GLU A 1 112 ? -3.611 30.219 7.172 1 98.62 112 GLU A CA 1
ATOM 860 C C . GLU A 1 112 ? -2.826 29.562 6.039 1 98.62 112 GLU A C 1
ATOM 862 O O . GLU A 1 112 ? -2.264 30.25 5.188 1 98.62 112 GLU A O 1
ATOM 867 N N . LYS A 1 113 ? -2.742 28.266 6.051 1 98.75 113 LYS A N 1
ATOM 868 C CA . LYS A 1 113 ? -2.096 27.531 4.969 1 98.75 113 LYS A CA 1
ATOM 869 C C . LYS A 1 113 ? -3.129 26.938 4.016 1 98.75 113 LYS A C 1
ATOM 871 O O . LYS A 1 113 ? -4.289 26.75 4.387 1 98.75 113 LYS A O 1
ATOM 876 N N . ARG A 1 114 ? -2.703 26.703 2.795 1 98.81 114 ARG A N 1
ATOM 877 C CA . ARG A 1 114 ? -3.496 25.922 1.853 1 98.81 114 ARG A CA 1
ATOM 878 C C . ARG A 1 114 ? -3.342 24.422 2.117 1 98.81 114 ARG A C 1
ATOM 880 O O . ARG A 1 114 ? -2.238 23.938 2.387 1 98.81 114 ARG A O 1
ATOM 887 N N . ALA A 1 115 ? -4.426 23.688 2.076 1 98.75 115 ALA A N 1
ATOM 888 C CA . ALA A 1 115 ? -4.391 22.25 2.291 1 98.75 115 ALA A CA 1
ATOM 889 C C . ALA A 1 115 ? -5.562 21.562 1.596 1 98.75 115 ALA A C 1
ATOM 891 O O . ALA A 1 115 ? -6.555 22.203 1.258 1 98.75 115 ALA A O 1
ATOM 892 N N . THR A 1 116 ? -5.465 20.359 1.28 1 98.62 116 THR A N 1
ATOM 893 C CA . THR A 1 116 ? -6.555 19.516 0.789 1 98.62 116 THR A CA 1
ATOM 894 C C . THR A 1 116 ? -6.676 18.25 1.62 1 98.62 116 THR A C 1
ATOM 896 O O . THR A 1 116 ? -5.984 18.094 2.629 1 98.62 116 THR A O 1
ATOM 899 N N . SER A 1 117 ? -7.652 17.438 1.344 1 98.25 117 SER A N 1
ATOM 900 C CA . SER A 1 117 ? -7.953 16.234 2.096 1 98.25 117 SER A CA 1
ATOM 901 C C . SER A 1 117 ? -8.773 15.25 1.263 1 98.25 117 SER A C 1
ATOM 903 O O . SER A 1 117 ? -8.977 15.469 0.066 1 98.25 117 SER A O 1
ATOM 905 N N . ASN A 1 118 ? -9.133 14.141 1.925 1 96.56 118 ASN A N 1
ATOM 906 C CA . ASN A 1 118 ? -10.023 13.156 1.31 1 96.56 118 ASN A CA 1
ATOM 907 C C . ASN A 1 118 ? -11.32 13.797 0.83 1 96.56 118 ASN A C 1
ATOM 909 O O . ASN A 1 118 ? -11.961 14.547 1.569 1 96.56 118 ASN A O 1
ATOM 913 N N . LYS A 1 119 ? -11.781 13.438 -0.408 1 95.75 119 LYS A N 1
ATOM 914 C CA . LYS A 1 119 ? -12.938 14.102 -1.007 1 95.75 119 LYS A CA 1
ATOM 915 C C . LYS A 1 119 ? -14.234 13.648 -0.349 1 95.75 119 LYS A C 1
ATOM 917 O O . LYS A 1 119 ? -15.156 14.453 -0.166 1 95.75 119 LYS A O 1
ATOM 922 N N . ARG A 1 120 ? -14.32 12.461 0.033 1 94.12 120 ARG A N 1
ATOM 923 C CA . ARG A 1 120 ? -15.531 11.93 0.646 1 94.12 120 ARG A CA 1
ATOM 924 C C . ARG A 1 120 ? -15.719 12.484 2.053 1 94.12 120 ARG A C 1
ATOM 926 O O . ARG A 1 120 ? -16.859 12.664 2.506 1 94.12 120 ARG A O 1
ATOM 933 N N . ALA A 1 121 ? -14.625 12.781 2.695 1 96.62 121 ALA A N 1
ATOM 934 C CA . ALA A 1 121 ? -14.68 13.289 4.062 1 96.62 121 ALA A CA 1
ATOM 935 C C . ALA A 1 121 ? -14.406 14.789 4.105 1 96.62 121 ALA A C 1
ATOM 937 O O . ALA A 1 121 ? -14.148 15.352 5.172 1 96.62 121 ALA A O 1
ATOM 938 N N . PHE A 1 122 ? -14.469 15.398 2.982 1 97.38 122 PHE A N 1
ATOM 939 C CA . PHE A 1 122 ? -13.969 16.766 2.861 1 97.38 122 PHE A CA 1
ATOM 940 C C . PHE A 1 122 ? -14.742 17.703 3.768 1 97.38 122 PHE A C 1
ATOM 942 O O . PHE A 1 122 ? -14.156 18.531 4.477 1 97.38 122 PHE A O 1
ATOM 949 N N . ASP A 1 123 ? -16.047 17.625 3.795 1 97.38 123 ASP A N 1
ATOM 950 C CA . ASP A 1 123 ? -16.875 18.516 4.609 1 97.38 123 ASP A CA 1
ATOM 951 C C . ASP A 1 123 ? -16.562 18.344 6.094 1 97.38 123 ASP A C 1
ATOM 953 O O . ASP A 1 123 ? -16.531 19.328 6.844 1 97.38 123 ASP A O 1
ATOM 957 N N . TRP A 1 124 ? -16.391 17.125 6.469 1 98.06 124 TRP A N 1
ATOM 958 C CA . TRP A 1 124 ? -16.016 16.859 7.859 1 98.06 124 TRP A CA 1
ATOM 959 C C . TRP A 1 124 ? -14.664 17.484 8.18 1 98.06 124 TRP A C 1
ATOM 961 O O . TRP A 1 124 ? -14.492 18.109 9.227 1 98.06 124 TRP A O 1
ATOM 971 N N . VAL A 1 125 ? -13.68 17.297 7.324 1 98.19 125 VAL A N 1
ATOM 972 C CA . VAL A 1 125 ? -12.336 17.812 7.547 1 98.19 125 VAL A CA 1
ATOM 973 C C . VAL A 1 125 ? -12.383 19.344 7.656 1 98.19 125 VAL A C 1
ATOM 975 O O . VAL A 1 125 ? -11.773 19.922 8.555 1 98.19 125 VAL A O 1
ATOM 978 N N . VAL A 1 126 ? -13.094 19.953 6.746 1 97.75 126 VAL A N 1
ATOM 979 C CA . VAL A 1 126 ? -13.227 21.406 6.742 1 97.75 126 VAL A CA 1
ATOM 980 C C . VAL A 1 126 ? -13.82 21.875 8.062 1 97.75 126 VAL A C 1
ATOM 982 O O . VAL A 1 126 ? -13.453 22.938 8.578 1 97.75 126 VAL A O 1
ATOM 985 N N . SER A 1 127 ? -14.672 21.062 8.625 1 97.81 127 SER A N 1
ATOM 986 C CA . SER A 1 127 ? -15.336 21.422 9.875 1 97.81 127 SER A CA 1
ATOM 987 C C . SER A 1 127 ? -14.367 21.375 11.055 1 97.81 127 SER A C 1
ATOM 989 O O . SER A 1 127 ? -14.648 21.938 12.109 1 97.81 127 SER A O 1
ATOM 991 N N . THR A 1 128 ? -13.258 20.703 10.93 1 97 128 THR A N 1
ATOM 992 C CA . THR A 1 128 ? -12.312 20.547 12.023 1 97 128 THR A CA 1
ATOM 993 C C . THR A 1 128 ? -11.547 21.844 12.273 1 97 128 THR A C 1
ATOM 995 O O . THR A 1 128 ? -10.992 22.047 13.359 1 97 128 THR A O 1
ATOM 998 N N . SER A 1 129 ? -11.445 22.734 11.281 1 97.38 129 SER A N 1
ATOM 999 C CA . SER A 1 129 ? -10.789 24.031 11.422 1 97.38 129 SER A CA 1
ATOM 1000 C C . SER A 1 129 ? -11.273 25.016 10.359 1 97.38 129 SER A C 1
ATOM 1002 O O . SER A 1 129 ? -11.281 24.688 9.164 1 97.38 129 SER A O 1
ATOM 1004 N N . ASP A 1 130 ? -11.578 26.188 10.711 1 97.19 130 ASP A N 1
ATOM 1005 C CA . ASP A 1 130 ? -11.992 27.234 9.789 1 97.19 130 ASP A CA 1
ATOM 1006 C C . ASP A 1 130 ? -10.836 28.188 9.477 1 97.19 130 ASP A C 1
ATOM 1008 O O . ASP A 1 130 ? -11.031 29.219 8.828 1 97.19 130 ASP A O 1
ATOM 1012 N N . LYS A 1 131 ? -9.664 27.828 9.922 1 98.44 131 LYS A N 1
ATOM 1013 C CA . LYS A 1 131 ? -8.516 28.719 9.766 1 98.44 131 LYS A CA 1
ATOM 1014 C C . LYS A 1 131 ? -7.586 28.219 8.664 1 98.44 131 LYS A C 1
ATOM 1016 O O . LYS A 1 131 ? -6.516 28.797 8.445 1 98.44 131 LYS A O 1
ATOM 1021 N N . VAL A 1 132 ? -7.93 27.156 8.047 1 98.69 132 VAL A N 1
ATOM 1022 C CA . VAL A 1 132 ? -7.168 26.594 6.941 1 98.69 132 VAL A CA 1
ATOM 1023 C C . VAL A 1 132 ? -7.809 26.984 5.613 1 98.69 132 VAL A C 1
ATOM 1025 O O . VAL A 1 132 ? -9.039 27.016 5.496 1 98.69 132 VAL A O 1
ATOM 1028 N N . HIS A 1 133 ? -7.023 27.344 4.594 1 98.75 133 HIS A N 1
ATOM 1029 C CA . HIS A 1 133 ? -7.523 27.547 3.24 1 98.75 133 HIS A CA 1
ATOM 1030 C C . HIS A 1 133 ? -7.691 26.219 2.51 1 98.75 133 HIS A C 1
ATOM 1032 O O . HIS A 1 133 ? -6.824 25.812 1.726 1 98.75 133 HIS A O 1
ATOM 1038 N N . TRP A 1 134 ? -8.828 25.625 2.66 1 98.31 134 TRP A N 1
ATOM 1039 C CA . TRP A 1 134 ? -9.094 24.312 2.105 1 98.31 134 TRP A CA 1
ATOM 1040 C C . TRP A 1 134 ? -9.297 24.375 0.598 1 98.31 134 TRP A C 1
ATOM 1042 O O . TRP A 1 134 ? -10.109 25.172 0.115 1 98.31 134 TRP A O 1
ATOM 1052 N N . ILE A 1 135 ? -8.578 23.578 -0.138 1 97.94 135 ILE A N 1
ATOM 1053 C CA . ILE A 1 135 ? -8.703 23.469 -1.586 1 97.94 135 ILE A CA 1
ATOM 1054 C C . ILE A 1 135 ? -9.43 22.156 -1.935 1 97.94 135 ILE A C 1
ATOM 1056 O O . ILE A 1 135 ? -8.82 21.094 -1.929 1 97.94 135 ILE A O 1
ATOM 1060 N N . ARG A 1 136 ? -10.641 22.219 -2.312 1 95.31 136 ARG A N 1
ATOM 1061 C CA . ARG A 1 136 ? -11.492 21.047 -2.506 1 95.31 136 ARG A CA 1
ATOM 1062 C C . ARG A 1 136 ? -11.047 20.25 -3.725 1 95.31 136 ARG A C 1
ATOM 1064 O O . ARG A 1 136 ? -11.023 19.016 -3.686 1 95.31 136 ARG A O 1
ATOM 1071 N N . LYS A 1 137 ? -10.758 20.984 -4.801 1 94.44 137 LYS A N 1
ATOM 1072 C CA . LYS A 1 137 ? -10.367 20.312 -6.035 1 94.44 137 LYS A CA 1
ATOM 1073 C C . LYS A 1 137 ? -8.852 20.297 -6.195 1 94.44 137 LYS A C 1
ATOM 1075 O O . LYS A 1 137 ? -8.281 21.172 -6.848 1 94.44 137 LYS A O 1
ATOM 1080 N N . ALA A 1 138 ? -8.164 19.359 -5.664 1 96.5 138 ALA A N 1
ATOM 1081 C CA . ALA A 1 138 ? -6.719 19.156 -5.762 1 96.5 138 ALA A CA 1
ATOM 1082 C C . ALA A 1 138 ? -6.344 17.719 -5.449 1 96.5 138 ALA A C 1
ATOM 1084 O O . ALA A 1 138 ? -6.914 17.094 -4.543 1 96.5 138 ALA A O 1
ATOM 1085 N N . ARG A 1 139 ? -5.438 17.203 -6.219 1 97.69 139 ARG A N 1
ATOM 1086 C CA . ARG A 1 139 ? -4.863 15.906 -5.898 1 97.69 139 ARG A CA 1
ATOM 1087 C C . ARG A 1 139 ? -3.977 15.992 -4.66 1 97.69 139 ARG A C 1
ATOM 1089 O O . ARG A 1 139 ? -4.027 15.117 -3.793 1 97.69 139 ARG A O 1
ATOM 1096 N N . TRP A 1 140 ? -3.098 16.969 -4.59 1 98.56 140 TRP A N 1
ATOM 1097 C CA . TRP A 1 140 ? -2.377 17.375 -3.385 1 98.56 140 TRP A CA 1
ATOM 1098 C C . TRP A 1 140 ? -2.059 18.859 -3.408 1 98.56 140 TRP A C 1
ATOM 1100 O O . TRP A 1 140 ? -2.205 19.516 -4.441 1 98.56 140 TRP A O 1
ATOM 1110 N N . VAL A 1 141 ? -1.775 19.375 -2.305 1 98.75 141 VAL A N 1
ATOM 1111 C CA . VAL A 1 141 ? -1.428 20.781 -2.137 1 98.75 141 VAL A CA 1
ATOM 1112 C C . VAL A 1 141 ? -0.091 20.891 -1.409 1 98.75 141 VAL A C 1
ATOM 1114 O O . VAL A 1 141 ? 0.17 20.156 -0.454 1 98.75 141 VAL A O 1
ATOM 1117 N N . HIS A 1 142 ? 0.783 21.719 -1.917 1 98.62 142 HIS A N 1
ATOM 1118 C CA . HIS A 1 142 ? 2.047 22.062 -1.278 1 98.62 142 HIS A CA 1
ATOM 1119 C C . HIS A 1 142 ? 2.055 23.531 -0.832 1 98.62 142 HIS A C 1
ATOM 1121 O O . HIS A 1 142 ? 1.793 24.422 -1.632 1 98.62 142 HIS A O 1
ATOM 1127 N N . ASP A 1 143 ? 2.293 23.719 0.438 1 98.81 143 ASP A N 1
ATOM 1128 C CA . ASP A 1 143 ? 2.412 25.047 1.021 1 98.81 143 ASP A CA 1
ATOM 1129 C C . ASP A 1 143 ? 3.523 25.094 2.068 1 98.81 143 ASP A C 1
ATOM 1131 O O . ASP A 1 143 ? 3.312 24.719 3.221 1 98.81 143 ASP A O 1
ATOM 1135 N N . GLY A 1 144 ? 4.664 25.703 1.651 1 98.31 144 GLY A N 1
ATOM 1136 C CA . GLY A 1 144 ? 5.809 25.688 2.551 1 98.31 144 GLY A CA 1
ATOM 1137 C C . GLY A 1 144 ? 6.34 24.297 2.82 1 98.31 144 GLY A C 1
ATOM 1138 O O . GLY A 1 144 ? 6.664 23.562 1.887 1 98.31 144 GLY A O 1
ATOM 1139 N N . LYS A 1 145 ? 6.379 23.938 4.098 1 98.62 145 LYS A N 1
ATOM 1140 C CA . LYS A 1 145 ? 6.906 22.625 4.422 1 98.62 145 LYS A CA 1
ATOM 1141 C C . LYS A 1 145 ? 5.793 21.578 4.441 1 98.62 145 LYS A C 1
ATOM 1143 O O . LYS A 1 145 ? 6.051 20.391 4.684 1 98.62 145 LYS A O 1
ATOM 1148 N N . PHE A 1 146 ? 4.582 21.969 4.078 1 98.88 146 PHE A N 1
ATOM 1149 C CA . PHE A 1 146 ? 3.439 21.078 4.203 1 98.88 146 PHE A CA 1
ATOM 1150 C C . PHE A 1 146 ? 3.025 20.531 2.838 1 98.88 146 PHE A C 1
ATOM 1152 O O . PHE A 1 146 ? 2.893 21.297 1.877 1 98.88 146 PHE A O 1
ATOM 1159 N N . TYR A 1 147 ? 2.887 19.234 2.723 1 98.94 147 TYR A N 1
ATOM 1160 C CA . TYR A 1 147 ? 2.234 18.531 1.621 1 98.94 147 TYR A CA 1
ATOM 1161 C C . TYR A 1 147 ? 0.991 17.797 2.105 1 98.94 147 TYR A C 1
ATOM 1163 O O . TYR A 1 147 ? 1.075 16.938 2.988 1 98.94 147 TYR A O 1
ATOM 1171 N N . THR A 1 148 ? -0.164 18.141 1.6 1 98.88 148 THR A N 1
ATOM 1172 C CA . THR A 1 148 ? -1.404 17.453 1.942 1 98.88 148 THR A CA 1
ATOM 1173 C C . THR A 1 148 ? -2.059 16.859 0.695 1 98.88 148 THR A C 1
ATOM 1175 O O . THR A 1 148 ? -2.102 17.516 -0.353 1 98.88 148 THR A O 1
ATOM 1178 N N . SER A 1 149 ? -2.488 15.641 0.811 1 98.69 149 SER A N 1
ATOM 1179 C CA . SER A 1 149 ? -3.059 15.016 -0.376 1 98.69 149 SER A CA 1
ATOM 1180 C C . SER A 1 149 ? -4.52 14.633 -0.152 1 98.69 149 SER A C 1
ATOM 1182 O O . SER A 1 149 ? -4.984 14.586 0.988 1 98.69 149 SER A O 1
ATOM 1184 N N . SER A 1 150 ? -5.195 14.391 -1.325 1 97.5 150 SER A N 1
ATOM 1185 C CA . SER A 1 150 ? -6.52 13.781 -1.336 1 97.5 150 SER A CA 1
ATOM 1186 C C . SER A 1 150 ? -6.469 12.336 -0.832 1 97.5 150 SER A C 1
ATOM 1188 O O . SER A 1 150 ? -5.527 11.953 -0.137 1 97.5 150 SER A O 1
ATOM 1190 N N . GLY A 1 151 ? -7.465 11.578 -1.1 1 93.94 151 GLY A N 1
ATOM 1191 C CA . GLY A 1 151 ? -7.66 10.297 -0.435 1 93.94 151 GLY A CA 1
ATOM 1192 C C . GLY A 1 151 ? -6.848 9.172 -1.052 1 93.94 151 GLY A C 1
ATOM 1193 O O . GLY A 1 151 ? -6.809 9.031 -2.275 1 93.94 151 GLY A O 1
ATOM 1194 N N . ILE A 1 152 ? -6.297 8.352 -0.279 1 93.56 152 ILE A N 1
ATOM 1195 C CA . ILE A 1 152 ? -5.711 7.016 -0.328 1 93.56 152 ILE A CA 1
ATOM 1196 C C . ILE A 1 152 ? -4.645 6.961 -1.42 1 93.56 152 ILE A C 1
ATOM 1198 O O . ILE A 1 152 ? -3.449 7.066 -1.137 1 93.56 152 ILE A O 1
ATOM 1202 N N . SER A 1 153 ? -5.039 6.879 -2.746 1 95.06 153 SER A N 1
ATOM 1203 C CA . SER A 1 153 ? -4.027 6.73 -3.791 1 95.06 153 SER A CA 1
ATOM 1204 C C . SER A 1 153 ? -3.316 8.055 -4.062 1 95.06 153 SER A C 1
ATOM 1206 O O . SER A 1 153 ? -2.197 8.07 -4.574 1 95.06 153 SER A O 1
ATOM 1208 N N . ALA A 1 154 ? -3.939 9.172 -3.711 1 97.69 154 ALA A N 1
ATOM 1209 C CA . ALA A 1 154 ? -3.332 10.484 -3.893 1 97.69 154 ALA A CA 1
ATOM 1210 C C . ALA A 1 154 ? -2.051 10.617 -3.072 1 97.69 154 ALA A C 1
ATOM 1212 O O . ALA A 1 154 ? -1.17 11.414 -3.408 1 97.69 154 ALA A O 1
ATOM 1213 N N . GLY A 1 155 ? -1.978 9.852 -1.947 1 98.62 155 GLY A N 1
ATOM 1214 C CA . GLY A 1 155 ? -0.755 9.836 -1.161 1 98.62 155 GLY A CA 1
ATOM 1215 C C . GLY A 1 155 ? 0.467 9.438 -1.966 1 98.62 155 GLY A C 1
ATOM 1216 O O . GLY A 1 155 ? 1.566 9.938 -1.727 1 98.62 155 GLY A O 1
ATOM 1217 N N . MET A 1 156 ? 0.268 8.531 -2.896 1 98.56 156 MET A N 1
ATOM 1218 C CA . MET A 1 156 ? 1.369 8.109 -3.756 1 98.56 156 MET A CA 1
ATOM 1219 C C . MET A 1 156 ? 1.763 9.219 -4.727 1 98.56 156 MET A C 1
ATOM 1221 O O . MET A 1 156 ? 2.947 9.516 -4.891 1 98.56 156 MET A O 1
ATOM 1225 N N . ASP A 1 157 ? 0.756 9.859 -5.324 1 98.56 157 ASP A N 1
ATOM 1226 C CA . ASP A 1 157 ? 1.019 10.961 -6.238 1 98.56 157 ASP A CA 1
ATOM 1227 C C . ASP A 1 157 ? 1.733 12.109 -5.527 1 98.56 157 ASP A C 1
ATOM 1229 O O . ASP A 1 157 ? 2.703 12.664 -6.047 1 98.56 157 ASP A O 1
ATOM 1233 N N . MET A 1 158 ? 1.284 12.422 -4.348 1 98.88 158 MET A N 1
ATOM 1234 C CA . MET A 1 158 ? 1.884 13.5 -3.559 1 98.88 158 MET A CA 1
ATOM 1235 C C . MET A 1 158 ? 3.328 13.164 -3.197 1 98.88 158 MET A C 1
ATOM 1237 O O . MET A 1 158 ? 4.207 14.023 -3.287 1 98.88 158 MET A O 1
ATOM 1241 N N . THR A 1 159 ? 3.566 11.93 -2.752 1 98.88 159 THR A N 1
ATOM 1242 C CA . THR A 1 159 ? 4.906 11.531 -2.328 1 98.88 159 THR A CA 1
ATOM 1243 C C . THR A 1 159 ? 5.891 11.633 -3.488 1 98.88 159 THR A C 1
ATOM 1245 O O . THR A 1 159 ? 7.016 12.102 -3.316 1 98.88 159 THR A O 1
ATOM 1248 N N . LEU A 1 160 ? 5.449 11.195 -4.707 1 98.81 160 LEU A N 1
ATOM 1249 C CA . LEU A 1 160 ? 6.273 11.375 -5.898 1 98.81 160 LEU A CA 1
ATOM 1250 C C . LEU A 1 160 ? 6.492 12.852 -6.195 1 98.81 160 LEU A C 1
ATOM 1252 O O . LEU A 1 160 ? 7.59 13.258 -6.586 1 98.81 160 LEU A O 1
ATOM 1256 N N . GLY A 1 161 ? 5.48 13.672 -6.02 1 98.75 161 GLY A N 1
ATOM 1257 C CA . GLY A 1 161 ? 5.625 15.109 -6.156 1 98.75 161 GLY A CA 1
ATOM 1258 C C . GLY A 1 161 ? 6.641 15.703 -5.195 1 98.75 161 GLY A C 1
ATOM 1259 O O . GLY A 1 161 ? 7.445 16.547 -5.582 1 98.75 161 GLY A O 1
ATOM 1260 N N . PHE A 1 162 ? 6.602 15.273 -3.965 1 98.81 162 PHE A N 1
ATOM 1261 C CA . PHE A 1 162 ? 7.562 15.703 -2.955 1 98.81 162 PHE A CA 1
ATOM 1262 C C . PHE A 1 162 ? 8.984 15.375 -3.391 1 98.81 162 PHE A C 1
ATOM 1264 O O . PHE A 1 162 ? 9.875 16.219 -3.303 1 98.81 162 PHE A O 1
ATOM 1271 N N . ILE A 1 163 ? 9.234 14.141 -3.875 1 98.75 163 ILE A N 1
ATOM 1272 C CA . ILE A 1 163 ? 10.555 13.711 -4.324 1 98.75 163 ILE A CA 1
ATOM 1273 C C . ILE A 1 163 ? 10.984 14.547 -5.531 1 98.75 163 ILE A C 1
ATOM 1275 O O . ILE A 1 163 ? 12.148 14.938 -5.637 1 98.75 163 ILE A O 1
ATOM 1279 N N . ARG A 1 164 ? 10.008 14.789 -6.438 1 98.69 164 ARG A N 1
ATOM 1280 C CA . ARG A 1 164 ? 10.305 15.664 -7.57 1 98.69 164 ARG A CA 1
ATOM 1281 C C . ARG A 1 164 ? 10.797 17.031 -7.098 1 98.69 164 ARG A C 1
ATOM 1283 O O . ARG A 1 164 ? 11.781 17.547 -7.617 1 98.69 164 ARG A O 1
ATOM 1290 N N . ASP A 1 165 ? 10.133 17.609 -6.145 1 98.44 165 ASP A N 1
ATOM 1291 C CA . ASP A 1 165 ? 10.445 18.938 -5.652 1 98.44 165 ASP A CA 1
ATOM 1292 C C . ASP A 1 165 ? 11.828 18.969 -4.992 1 98.44 165 ASP A C 1
ATOM 1294 O O . ASP A 1 165 ? 12.555 19.953 -5.109 1 98.44 165 ASP A O 1
ATOM 1298 N N . ARG A 1 166 ? 12.188 17.859 -4.316 1 97.56 166 ARG A N 1
ATOM 1299 C CA . ARG A 1 166 ? 13.383 17.859 -3.479 1 97.56 166 ARG A CA 1
ATOM 1300 C C . ARG A 1 166 ? 14.586 17.312 -4.238 1 97.56 166 ARG A C 1
ATOM 1302 O O . ARG A 1 166 ? 15.727 17.719 -3.98 1 97.56 166 ARG A O 1
ATOM 1309 N N . PHE A 1 167 ? 14.328 16.453 -5.223 1 97.75 167 PHE A N 1
ATOM 1310 C CA . PHE A 1 167 ? 15.445 15.719 -5.805 1 97.75 167 PHE A CA 1
ATOM 1311 C C . PHE A 1 167 ? 15.383 15.75 -7.328 1 97.75 167 PHE A C 1
ATOM 1313 O O . PHE A 1 167 ? 16.234 15.172 -8.008 1 97.75 167 PHE A O 1
ATOM 1320 N N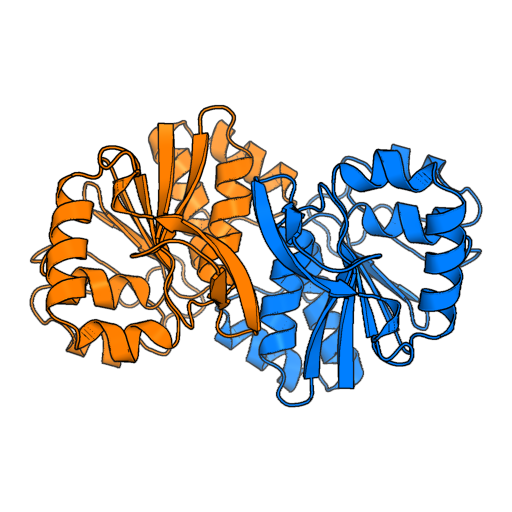 . GLY A 1 168 ? 14.375 16.375 -7.848 1 97.94 168 GLY A N 1
ATOM 1321 C CA . GLY A 1 168 ? 14.266 16.531 -9.289 1 97.94 168 GLY A CA 1
ATOM 1322 C C . GLY A 1 168 ? 13.336 15.508 -9.922 1 97.94 168 GLY A C 1
ATOM 1323 O O . GLY A 1 168 ? 13.094 14.445 -9.359 1 97.94 168 GLY A O 1
ATOM 1324 N N . ALA A 1 169 ? 12.867 15.891 -11.125 1 97.81 169 ALA A N 1
ATOM 1325 C CA . ALA A 1 169 ? 11.891 15.094 -11.852 1 97.81 169 ALA A CA 1
ATOM 1326 C C . ALA A 1 169 ? 12.453 13.711 -12.195 1 97.81 169 ALA A C 1
ATOM 1328 O O . ALA A 1 169 ? 11.758 12.703 -12.07 1 97.81 169 ALA A O 1
ATOM 1329 N N . PRO A 1 170 ? 13.719 13.555 -12.602 1 98 170 PRO A N 1
ATOM 1330 C CA . PRO A 1 170 ? 14.242 12.234 -12.953 1 98 170 PRO A CA 1
ATOM 1331 C C . PRO A 1 170 ? 14.164 11.242 -11.789 1 98 170 PRO A C 1
ATOM 1333 O O . PRO A 1 170 ? 13.852 10.07 -11.992 1 98 170 PRO A O 1
ATOM 1336 N N . ALA A 1 171 ? 14.391 11.703 -10.562 1 97.94 171 ALA A N 1
ATOM 1337 C CA . ALA A 1 171 ? 14.336 10.828 -9.391 1 97.94 171 ALA A CA 1
ATOM 1338 C C . ALA A 1 171 ? 12.922 10.273 -9.188 1 97.94 171 ALA A C 1
ATOM 1340 O O . ALA A 1 171 ? 12.742 9.078 -8.969 1 97.94 171 ALA A O 1
ATOM 1341 N N . ALA A 1 172 ? 11.938 11.18 -9.25 1 98.44 172 ALA A N 1
ATOM 1342 C CA . ALA A 1 172 ? 10.547 10.781 -9.078 1 98.44 172 ALA A CA 1
ATOM 1343 C C . ALA A 1 172 ? 10.102 9.844 -10.203 1 98.44 172 ALA A C 1
ATOM 1345 O O . ALA A 1 172 ? 9.43 8.836 -9.945 1 98.44 172 ALA A O 1
ATOM 1346 N N . GLU A 1 173 ? 10.445 10.164 -11.406 1 97.88 173 GLU A N 1
ATOM 1347 C CA . GLU A 1 173 ? 10.031 9.383 -12.57 1 97.88 173 GLU A CA 1
ATOM 1348 C C . GLU A 1 173 ? 10.664 7.996 -12.555 1 97.88 173 GLU A C 1
ATOM 1350 O O . GLU A 1 173 ? 10.023 7.016 -12.938 1 97.88 173 GLU A O 1
ATOM 1355 N N . ARG A 1 174 ? 11.852 7.91 -12.141 1 97.31 174 ARG A N 1
ATOM 1356 C CA . ARG A 1 174 ? 12.516 6.613 -12.016 1 97.31 174 ARG A CA 1
ATOM 1357 C C . ARG A 1 174 ? 11.781 5.719 -11.023 1 97.31 174 ARG A C 1
ATOM 1359 O O . ARG A 1 174 ? 11.586 4.531 -11.281 1 97.31 174 ARG A O 1
ATOM 1366 N N . ILE A 1 175 ? 11.422 6.27 -9.906 1 97.81 175 ILE A N 1
ATOM 1367 C CA . ILE A 1 175 ? 10.719 5.512 -8.875 1 97.81 175 ILE A CA 1
ATOM 1368 C C . ILE A 1 175 ? 9.359 5.062 -9.398 1 97.81 175 ILE A C 1
ATOM 1370 O O . ILE A 1 175 ? 8.984 3.896 -9.25 1 97.81 175 ILE A O 1
ATOM 1374 N N . ALA A 1 176 ? 8.602 6.012 -10.031 1 97.5 176 ALA A N 1
ATOM 1375 C CA . ALA A 1 176 ? 7.301 5.672 -10.602 1 97.5 176 ALA A CA 1
ATOM 1376 C C . ALA A 1 176 ? 7.43 4.539 -11.617 1 97.5 176 ALA A C 1
ATOM 1378 O O . ALA A 1 176 ? 6.602 3.623 -11.641 1 97.5 176 ALA A O 1
ATOM 1379 N N . CYS A 1 177 ? 8.445 4.59 -12.43 1 96.19 177 CYS A N 1
ATOM 1380 C CA . CYS A 1 177 ? 8.68 3.57 -13.445 1 96.19 177 CYS A CA 1
ATOM 1381 C C . CYS A 1 177 ? 8.984 2.223 -12.797 1 96.19 177 CYS A C 1
ATOM 1383 O O . CYS A 1 177 ? 8.453 1.193 -13.219 1 96.19 177 CYS A O 1
ATOM 1385 N N . ARG A 1 178 ? 9.805 2.229 -11.766 1 95 178 ARG A N 1
ATOM 1386 C CA . ARG A 1 178 ? 10.172 0.998 -11.07 1 95 178 ARG A CA 1
ATOM 1387 C C . ARG A 1 178 ? 8.961 0.352 -10.422 1 95 178 ARG A C 1
ATOM 1389 O O . ARG A 1 178 ? 8.867 -0.875 -10.344 1 95 178 ARG A O 1
ATOM 1396 N N . MET A 1 179 ? 8.031 1.138 -10.039 1 96.19 179 MET A N 1
ATOM 1397 C CA . MET A 1 179 ? 6.809 0.661 -9.398 1 96.19 179 MET A CA 1
ATOM 1398 C C . MET A 1 179 ? 5.758 0.282 -10.438 1 96.19 179 MET A C 1
ATOM 1400 O O . MET A 1 179 ? 4.691 -0.232 -10.086 1 96.19 179 MET A O 1
ATOM 1404 N N . GLU A 1 180 ? 6.059 0.558 -11.766 1 96.19 180 GLU A N 1
ATOM 1405 C CA . GLU A 1 180 ? 5.066 0.43 -12.828 1 96.19 180 GLU A CA 1
ATOM 1406 C C . GLU A 1 180 ? 3.783 1.176 -12.469 1 96.19 180 GLU A C 1
ATOM 1408 O O . GLU A 1 180 ? 2.689 0.614 -12.562 1 96.19 180 GLU A O 1
ATOM 1413 N N . TYR A 1 181 ? 3.957 2.361 -12 1 96.5 181 TYR A N 1
ATOM 1414 C CA . TYR A 1 181 ? 2.861 3.201 -11.531 1 96.5 181 TYR A CA 1
ATOM 1415 C C . TYR A 1 181 ? 2.648 4.391 -12.461 1 96.5 181 TYR A C 1
ATOM 1417 O O . TYR A 1 181 ? 3.592 5.117 -12.781 1 96.5 181 TYR A O 1
ATOM 1425 N N . ILE A 1 182 ? 1.384 4.539 -12.945 1 93.19 182 ILE A N 1
ATOM 1426 C CA . ILE A 1 182 ? 1.032 5.719 -13.727 1 93.19 182 ILE A CA 1
ATOM 1427 C C . ILE A 1 182 ? 0.835 6.914 -12.797 1 93.19 182 ILE A C 1
ATOM 1429 O O . ILE A 1 182 ? -0.232 7.074 -12.203 1 93.19 182 ILE A O 1
ATOM 1433 N N . TRP A 1 183 ? 1.845 7.758 -12.75 1 95.19 183 TRP A N 1
ATOM 1434 C CA . TRP A 1 183 ? 1.91 8.875 -11.82 1 95.19 183 TRP A CA 1
ATOM 1435 C C . TRP A 1 183 ? 1.123 10.07 -12.344 1 95.19 183 TRP A C 1
ATOM 1437 O O . TRP A 1 183 ? 1.38 10.555 -13.453 1 95.19 183 TRP A O 1
ATOM 1447 N N . ASN A 1 184 ? 0.095 10.492 -11.562 1 94.94 184 ASN A N 1
ATOM 1448 C CA . ASN A 1 184 ? -0.496 11.797 -11.805 1 94.94 184 ASN A CA 1
ATOM 1449 C C . ASN A 1 184 ? 0.424 12.922 -11.344 1 94.94 184 ASN A C 1
ATOM 1451 O O . ASN A 1 184 ? 0.47 13.242 -10.156 1 94.94 184 ASN A O 1
ATOM 1455 N N . LYS A 1 185 ? 1.036 13.633 -12.289 1 95.06 185 LYS A N 1
ATOM 1456 C CA . LYS A 1 185 ? 2.086 14.602 -11.984 1 95.06 185 LYS A CA 1
ATOM 1457 C C . LYS A 1 185 ? 1.497 15.977 -11.68 1 95.06 185 LYS A C 1
ATOM 1459 O O . LYS A 1 185 ? 2.193 16.859 -11.172 1 95.06 185 LYS A O 1
ATOM 1464 N N . ASN A 1 186 ? 0.259 16.141 -12.039 1 95.06 186 ASN A N 1
ATOM 1465 C CA . ASN A 1 186 ? -0.377 17.438 -11.867 1 95.06 186 ASN A CA 1
ATOM 1466 C C . ASN A 1 186 ? -1.198 17.5 -10.578 1 95.06 186 ASN A C 1
ATOM 1468 O O . ASN A 1 186 ? -2.26 16.891 -10.492 1 95.06 186 ASN A O 1
ATOM 1472 N N . PRO A 1 187 ? -0.763 18.281 -9.609 1 95.75 187 PRO A N 1
ATOM 1473 C CA . PRO A 1 187 ? -1.461 18.344 -8.32 1 95.75 187 PRO A CA 1
ATOM 1474 C C . PRO A 1 187 ? -2.869 18.922 -8.438 1 95.75 187 PRO A C 1
ATOM 1476 O O . PRO A 1 187 ? -3.695 18.719 -7.543 1 95.75 187 PRO A O 1
ATOM 1479 N N . ASP A 1 188 ? -3.203 19.562 -9.531 1 94 188 ASP A N 1
ATOM 1480 C CA . ASP A 1 188 ? -4.469 20.281 -9.656 1 94 188 ASP A CA 1
ATOM 1481 C C . ASP A 1 188 ? -5.527 19.422 -10.336 1 94 188 ASP A C 1
ATOM 1483 O O . ASP A 1 188 ? -6.703 19.781 -10.383 1 94 188 ASP A O 1
ATO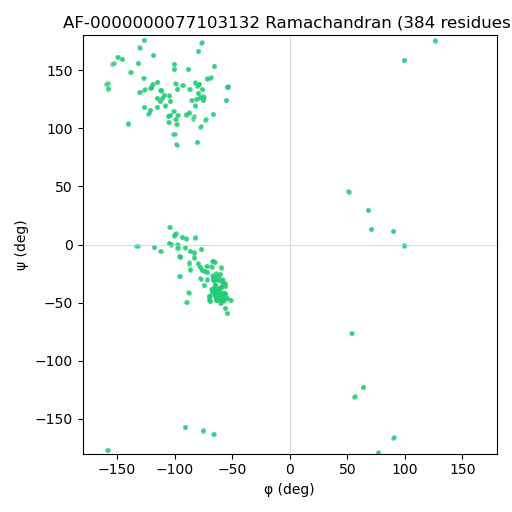M 1487 N N . ILE A 1 189 ? -5.109 18.281 -10.875 1 87.25 189 ILE A N 1
ATOM 1488 C CA . ILE A 1 189 ? -6.043 17.375 -11.547 1 87.25 189 ILE A CA 1
ATOM 1489 C C . ILE A 1 189 ? -6.449 16.25 -10.594 1 87.25 189 ILE A C 1
ATOM 1491 O O . ILE A 1 189 ? -5.633 15.398 -10.25 1 87.25 189 ILE A O 1
ATOM 1495 N N . ASP A 1 190 ? -7.598 16.375 -10.109 1 87.44 190 ASP A N 1
ATOM 1496 C CA . ASP A 1 190 ? -8.195 15.328 -9.289 1 87.44 190 ASP A CA 1
ATOM 1497 C C . ASP A 1 190 ? -9.523 14.852 -9.883 1 87.44 190 ASP A C 1
ATOM 1499 O O . ASP A 1 190 ? -10.516 15.586 -9.867 1 87.44 190 ASP A O 1
ATOM 1503 N N . PHE A 1 191 ? -9.586 13.688 -10.32 1 84.75 191 PHE A N 1
ATOM 1504 C CA . PHE A 1 191 ? -10.742 13.133 -11.016 1 84.75 191 PHE A CA 1
ATOM 1505 C C . PHE A 1 191 ? -11.844 12.773 -10.031 1 84.75 191 PHE A C 1
ATOM 1507 O O . PHE A 1 191 ? -12.969 12.469 -10.438 1 84.75 191 PHE A O 1
ATOM 1514 N N . PHE A 1 192 ? -11.594 12.93 -8.797 1 86.62 192 PHE A N 1
ATOM 1515 C CA . PHE A 1 192 ? -12.539 12.5 -7.781 1 86.62 192 PHE A CA 1
ATOM 1516 C C . PHE A 1 192 ? -13.125 13.695 -7.035 1 86.62 192 PHE A C 1
ATOM 1518 O O . PHE A 1 192 ? -14.008 13.539 -6.195 1 86.62 192 PHE A O 1
ATOM 1525 N N . GLY A 1 193 ? -12.555 14.875 -7.398 1 75.19 193 GLY A N 1
ATOM 1526 C CA . GLY A 1 193 ? -13.039 16.094 -6.789 1 75.19 193 GLY A CA 1
ATOM 1527 C C . GLY A 1 193 ? -14.273 16.656 -7.473 1 75.19 193 GLY A C 1
ATOM 1528 O O . GLY A 1 193 ? -14.375 16.625 -8.703 1 75.19 193 GLY A O 1
ATOM 1529 N N . THR A 1 194 ? -15.469 16.578 -6.848 1 63.12 194 THR A N 1
ATOM 1530 C CA . THR A 1 194 ? -16.641 17.234 -7.438 1 63.12 194 THR A CA 1
ATOM 1531 C C . THR A 1 194 ? -16.656 18.719 -7.07 1 63.12 194 THR A C 1
ATOM 1533 O O . THR A 1 194 ? -16.109 19.109 -6.047 1 63.12 194 THR A O 1
ATOM 1536 N N . MET B 1 1 ? -15.812 -14.781 2.336 1 96.06 1 MET B N 1
ATOM 1537 C CA . MET B 1 1 ? -14.695 -15.383 1.609 1 96.06 1 MET B CA 1
ATOM 1538 C C . MET B 1 1 ? -13.367 -15.023 2.262 1 96.06 1 MET B C 1
ATOM 1540 O O . MET B 1 1 ? -13.102 -13.852 2.543 1 96.06 1 MET B O 1
ATOM 1544 N N . ASP B 1 2 ? -12.539 -16.062 2.586 1 98.31 2 ASP B N 1
ATOM 1545 C CA . ASP B 1 2 ? -11.242 -15.844 3.215 1 98.31 2 ASP B CA 1
ATOM 1546 C C . ASP B 1 2 ? -10.195 -15.445 2.182 1 98.31 2 ASP B C 1
ATOM 1548 O O . ASP B 1 2 ? -10.055 -16.109 1.147 1 98.31 2 ASP B O 1
ATOM 1552 N N . ILE B 1 3 ? -9.539 -14.336 2.387 1 98.75 3 ILE B N 1
ATOM 1553 C CA . ILE B 1 3 ? -8.398 -13.906 1.581 1 98.75 3 ILE B CA 1
ATOM 1554 C C . ILE B 1 3 ? -7.109 -14.102 2.371 1 98.75 3 ILE B C 1
ATOM 1556 O O . ILE B 1 3 ? -6.875 -13.422 3.373 1 98.75 3 ILE B O 1
ATOM 1560 N N . ASN B 1 4 ? -6.301 -15.047 1.952 1 98.81 4 ASN B N 1
ATOM 1561 C CA . ASN B 1 4 ? -5.051 -15.367 2.627 1 98.81 4 ASN B CA 1
ATOM 1562 C C . ASN B 1 4 ? -3.855 -14.727 1.928 1 98.81 4 ASN B C 1
ATOM 1564 O O . ASN B 1 4 ? -3.475 -15.141 0.832 1 98.81 4 ASN B O 1
ATOM 1568 N N . PHE B 1 5 ? -3.312 -13.742 2.562 1 98.88 5 PHE B N 1
ATOM 1569 C CA . PHE B 1 5 ? -2.086 -13.125 2.074 1 98.88 5 PHE B CA 1
ATOM 1570 C C . PHE B 1 5 ? -0.86 -13.852 2.607 1 98.88 5 PHE B C 1
ATOM 1572 O O . PHE B 1 5 ? -0.592 -13.828 3.811 1 98.88 5 PHE B O 1
ATOM 1579 N N . LEU B 1 6 ? -0.104 -14.484 1.757 1 98.69 6 LEU B N 1
ATOM 1580 C CA . LEU B 1 6 ? 1.067 -15.242 2.172 1 98.69 6 LEU B CA 1
ATOM 1581 C C . LEU B 1 6 ? 2.316 -14.367 2.168 1 98.69 6 LEU B C 1
ATOM 1583 O O . LEU B 1 6 ? 2.805 -13.984 1.104 1 98.69 6 LEU B O 1
ATOM 1587 N N . LEU B 1 7 ? 2.826 -14.117 3.33 1 98.62 7 LEU B N 1
ATOM 1588 C CA . LEU B 1 7 ? 3.996 -13.258 3.488 1 98.62 7 LEU B CA 1
ATOM 1589 C C . LEU B 1 7 ? 5.258 -14.094 3.68 1 98.62 7 LEU B C 1
ATOM 1591 O O . LEU B 1 7 ? 5.195 -15.211 4.203 1 98.62 7 LEU B O 1
ATOM 1595 N N . PHE B 1 8 ? 6.383 -13.562 3.254 1 98.75 8 PHE B N 1
ATOM 1596 C CA . PHE B 1 8 ? 7.734 -14.062 3.475 1 98.75 8 PHE B CA 1
ATOM 1597 C C . PHE B 1 8 ? 8.719 -12.914 3.613 1 98.75 8 PHE B C 1
ATOM 1599 O O . PHE B 1 8 ? 8.414 -11.773 3.248 1 98.75 8 PHE B O 1
ATOM 1606 N N . GLU B 1 9 ? 9.891 -13.18 4.219 1 98.69 9 GLU B N 1
ATOM 1607 C CA . GLU B 1 9 ? 10.891 -12.133 4.402 1 98.69 9 GLU B CA 1
ATOM 1608 C C . GLU B 1 9 ? 11.219 -11.453 3.08 1 98.69 9 GLU B C 1
ATOM 1610 O O . GLU B 1 9 ? 11.367 -12.117 2.051 1 98.69 9 GLU B O 1
ATOM 1615 N N . GLN B 1 10 ? 11.312 -10.117 3.068 1 98.62 10 GLN B N 1
ATOM 1616 C CA . GLN B 1 10 ? 11.688 -9.266 1.94 1 98.62 10 GLN B CA 1
ATOM 1617 C C . GLN B 1 10 ? 10.617 -9.305 0.848 1 98.62 10 GLN B C 1
ATOM 1619 O O . GLN B 1 10 ? 10.938 -9.211 -0.339 1 98.62 10 GLN B O 1
ATOM 1624 N N . PHE B 1 11 ? 9.336 -9.516 1.274 1 98.69 11 PHE B N 1
ATOM 1625 C CA . PHE B 1 11 ? 8.273 -9.258 0.314 1 98.69 11 PHE B CA 1
ATOM 1626 C C . PHE B 1 11 ? 8.203 -7.777 -0.035 1 98.69 11 PHE B C 1
ATOM 1628 O O . PHE B 1 11 ? 8.688 -6.934 0.723 1 98.69 11 PHE B O 1
ATOM 1635 N N . GLU B 1 12 ? 7.691 -7.461 -1.263 1 98.5 12 GLU B N 1
ATOM 1636 C CA . GLU B 1 12 ? 7.543 -6.074 -1.688 1 98.5 12 GLU B CA 1
ATOM 1637 C C . GLU B 1 12 ? 6.316 -5.43 -1.05 1 98.5 12 GLU B C 1
ATOM 1639 O O . GLU B 1 12 ? 5.203 -5.953 -1.161 1 98.5 12 GLU B O 1
ATOM 1644 N N . THR B 1 13 ? 6.48 -4.324 -0.415 1 98.38 13 THR B N 1
ATOM 1645 C CA . THR B 1 13 ? 5.492 -3.693 0.454 1 98.38 13 THR B CA 1
ATOM 1646 C C . THR B 1 13 ? 4.188 -3.455 -0.297 1 98.38 13 THR B C 1
ATOM 1648 O O . THR B 1 13 ? 3.137 -3.969 0.095 1 98.38 13 THR B O 1
ATOM 1651 N N . LEU B 1 14 ? 4.242 -2.781 -1.418 1 98.44 14 LEU B N 1
ATOM 1652 C CA . LEU B 1 14 ? 3.014 -2.383 -2.1 1 98.44 14 LEU B CA 1
ATOM 1653 C C . LEU B 1 14 ? 2.404 -3.557 -2.857 1 98.44 14 LEU B C 1
ATOM 1655 O O . LEU B 1 14 ? 1.212 -3.551 -3.168 1 98.44 14 LEU B O 1
ATOM 1659 N N . ASP B 1 15 ? 3.205 -4.605 -3.148 1 98.69 15 ASP B N 1
ATOM 1660 C CA . ASP B 1 15 ? 2.648 -5.828 -3.717 1 98.69 15 ASP B CA 1
ATOM 1661 C C . ASP B 1 15 ? 1.583 -6.426 -2.799 1 98.69 15 ASP B C 1
ATOM 1663 O O . ASP B 1 15 ? 0.648 -7.078 -3.268 1 98.69 15 ASP B O 1
ATOM 1667 N N . LEU B 1 16 ? 1.797 -6.246 -1.562 1 98.38 16 LEU B N 1
ATOM 1668 C CA . LEU B 1 16 ? 0.886 -6.789 -0.56 1 98.38 16 LEU B CA 1
ATOM 1669 C C . LEU B 1 16 ? -0.217 -5.789 -0.231 1 98.38 16 LEU B C 1
ATOM 1671 O O . LEU B 1 16 ? -1.403 -6.117 -0.315 1 98.38 16 LEU B O 1
ATOM 1675 N N . PHE B 1 17 ? 0.117 -4.621 0.033 1 98.38 17 PHE B N 1
ATOM 1676 C CA . PHE B 1 17 ? -0.807 -3.734 0.729 1 98.38 17 PHE B CA 1
ATOM 1677 C C . PHE B 1 17 ? -1.733 -3.035 -0.259 1 98.38 17 PHE B C 1
ATOM 1679 O O . PHE B 1 17 ? -2.779 -2.51 0.129 1 98.38 17 PHE B O 1
ATOM 1686 N N . GLY B 1 18 ? -1.328 -2.951 -1.557 1 98.44 18 GLY B N 1
ATOM 1687 C CA . GLY B 1 18 ? -2.314 -2.566 -2.555 1 98.44 18 GLY B CA 1
ATOM 1688 C C . GLY B 1 18 ? -3.547 -3.449 -2.545 1 98.44 18 GLY B C 1
ATOM 1689 O O . GLY B 1 18 ? -4.652 -2.975 -2.273 1 98.44 18 GLY B O 1
ATOM 1690 N N . PRO B 1 19 ? -3.311 -4.73 -2.754 1 98.88 19 PRO B N 1
ATOM 1691 C CA . PRO B 1 19 ? -4.426 -5.68 -2.705 1 98.88 19 PRO B CA 1
ATOM 1692 C C . PRO B 1 19 ? -5.125 -5.695 -1.349 1 98.88 19 PRO B C 1
ATOM 1694 O O . PRO B 1 19 ? -6.352 -5.836 -1.283 1 98.88 19 PRO B O 1
ATOM 1697 N N . VAL B 1 20 ? -4.41 -5.555 -0.225 1 98.75 20 VAL B N 1
ATOM 1698 C CA . VAL B 1 20 ? -5 -5.555 1.108 1 98.75 20 VAL B CA 1
ATOM 1699 C C . VAL B 1 20 ? -6.02 -4.422 1.221 1 98.75 20 VAL B C 1
ATOM 1701 O O . VAL B 1 20 ? -7.125 -4.621 1.73 1 98.75 20 VAL B O 1
ATOM 1704 N N . GLU B 1 21 ? -5.629 -3.188 0.786 1 98.56 21 GLU B N 1
ATOM 1705 C CA . GLU B 1 21 ? -6.535 -2.045 0.82 1 98.56 21 GLU B CA 1
ATOM 1706 C C . GLU B 1 21 ? -7.836 -2.35 0.084 1 98.56 21 GLU B C 1
ATOM 1708 O O . GLU B 1 21 ? -8.93 -2.094 0.603 1 98.56 21 GLU B O 1
ATOM 1713 N N . ILE B 1 22 ? -7.676 -2.93 -1.11 1 98.75 22 ILE B N 1
ATOM 1714 C CA . ILE B 1 22 ? -8.812 -3.18 -1.992 1 98.75 22 ILE B CA 1
ATOM 1715 C C . ILE B 1 22 ? -9.695 -4.273 -1.396 1 98.75 22 ILE B C 1
ATOM 1717 O O . ILE B 1 22 ? -10.906 -4.094 -1.259 1 98.75 22 ILE B O 1
ATOM 1721 N N . CYS B 1 23 ? -9.117 -5.383 -0.969 1 98.75 23 CYS B N 1
ATOM 1722 C CA . CYS B 1 23 ? -9.875 -6.5 -0.413 1 98.75 23 CYS B CA 1
ATOM 1723 C C . CYS B 1 23 ? -10.555 -6.102 0.895 1 98.75 23 CYS B C 1
ATOM 1725 O O . CYS B 1 23 ? -11.648 -6.57 1.199 1 98.75 23 CYS B O 1
ATOM 1727 N N . GLY B 1 24 ? -9.875 -5.273 1.632 1 98.12 24 GLY B N 1
ATOM 1728 C CA . GLY B 1 24 ? -10.406 -4.855 2.92 1 98.12 24 GLY B CA 1
ATOM 1729 C C . GLY B 1 24 ? -11.664 -4.02 2.807 1 98.12 24 GLY B C 1
ATOM 1730 O O . GLY B 1 24 ? -12.375 -3.818 3.795 1 98.12 24 GLY B O 1
ATOM 1731 N N . ARG B 1 25 ? -11.953 -3.555 1.639 1 96.69 25 ARG B N 1
ATOM 1732 C CA . ARG B 1 25 ? -13.117 -2.697 1.423 1 96.69 25 ARG B CA 1
ATOM 1733 C C . ARG B 1 25 ? -14.312 -3.512 0.958 1 96.69 25 ARG B C 1
ATOM 1735 O O . ARG B 1 25 ? -15.422 -2.984 0.843 1 96.69 25 ARG B O 1
ATOM 1742 N N . HIS B 1 26 ? -14.109 -4.738 0.629 1 97.06 26 HIS B N 1
ATOM 1743 C CA . HIS B 1 26 ? -15.219 -5.609 0.257 1 97.06 26 HIS B CA 1
ATOM 1744 C C . HIS B 1 26 ? -15.859 -6.242 1.487 1 97.06 26 HIS B C 1
ATOM 1746 O O . HIS B 1 26 ? -15.188 -6.938 2.254 1 97.06 26 HIS B O 1
ATOM 1752 N N . PRO B 1 27 ? -17.125 -6.113 1.711 1 94.5 27 PRO B N 1
ATOM 1753 C CA . PRO B 1 27 ? -17.766 -6.516 2.963 1 94.5 27 PRO B CA 1
ATOM 1754 C C . PRO B 1 27 ? -17.766 -8.031 3.166 1 94.5 27 PRO B C 1
ATOM 1756 O O . PRO B 1 27 ? -17.891 -8.508 4.301 1 94.5 27 PRO B O 1
ATOM 1759 N N . ASP B 1 28 ? -17.578 -8.805 2.15 1 94.94 28 ASP B N 1
ATOM 1760 C CA . ASP B 1 28 ? -17.672 -10.25 2.254 1 94.94 28 ASP B CA 1
ATOM 1761 C C . ASP B 1 28 ? -16.297 -10.891 2.428 1 94.94 28 ASP B C 1
ATOM 1763 O O . ASP B 1 28 ? -16.188 -12.117 2.527 1 94.94 28 ASP B O 1
ATOM 1767 N N . PHE B 1 29 ? -15.289 -10.078 2.445 1 98.12 29 PHE B N 1
ATOM 1768 C CA . PHE B 1 29 ? -13.938 -10.625 2.531 1 98.12 29 PHE B CA 1
ATOM 1769 C C . PHE B 1 29 ? -13.438 -10.594 3.969 1 98.12 29 PHE B C 1
ATOM 1771 O O . PHE B 1 29 ? -13.664 -9.625 4.691 1 98.12 29 PHE B O 1
ATOM 1778 N N . GLN B 1 30 ? -12.867 -11.664 4.422 1 98.12 30 GLN B N 1
ATOM 1779 C CA . GLN B 1 30 ? -12.094 -11.75 5.66 1 98.12 30 GLN B CA 1
ATOM 1780 C C . GLN B 1 30 ? -10.609 -11.906 5.371 1 98.12 30 GLN B C 1
ATOM 1782 O O . GLN B 1 30 ? -10.188 -12.898 4.777 1 98.12 30 GLN B O 1
ATOM 1787 N N . LEU B 1 31 ? -9.82 -10.977 5.828 1 98.62 31 LEU B N 1
ATOM 1788 C CA . LEU B 1 31 ? -8.406 -10.93 5.469 1 98.62 31 LEU B CA 1
ATOM 1789 C C . LEU B 1 31 ? -7.559 -11.664 6.504 1 98.62 31 LEU B C 1
ATOM 1791 O O . LEU B 1 31 ? -7.801 -11.547 7.707 1 98.62 31 LEU B O 1
ATOM 1795 N N . HIS B 1 32 ? -6.621 -12.422 6.031 1 98.69 32 HIS B N 1
ATOM 1796 C CA . HIS B 1 32 ? -5.668 -13.148 6.867 1 98.69 32 HIS B CA 1
ATOM 1797 C C . HIS B 1 32 ? -4.234 -12.914 6.391 1 98.69 32 HIS B C 1
ATOM 1799 O O . HIS B 1 32 ? -3.953 -13 5.195 1 98.69 32 HIS B O 1
ATOM 1805 N N . TYR B 1 33 ? -3.406 -12.586 7.297 1 98.75 33 TYR B N 1
ATOM 1806 C CA . TYR B 1 33 ? -1.982 -12.406 7.035 1 98.75 33 TYR B CA 1
ATOM 1807 C C . TYR B 1 33 ? -1.176 -13.594 7.539 1 98.75 33 TYR B C 1
ATOM 1809 O O . TYR B 1 33 ? -1.034 -13.789 8.75 1 98.75 33 TYR B O 1
ATOM 1817 N N . ILE B 1 34 ? -0.633 -14.328 6.578 1 98.69 34 ILE B N 1
ATOM 1818 C CA . ILE B 1 34 ? -0.132 -15.664 6.875 1 98.69 34 ILE B CA 1
ATOM 1819 C C . ILE B 1 34 ? 1.355 -15.742 6.539 1 98.69 34 ILE B C 1
ATOM 1821 O O . ILE B 1 34 ? 1.799 -15.195 5.527 1 98.69 34 ILE B O 1
ATOM 1825 N N . SER B 1 35 ? 2.119 -16.312 7.371 1 98.56 35 SER B N 1
ATOM 1826 C CA . SER B 1 35 ? 3.479 -16.734 7.066 1 98.56 35 SER B CA 1
ATOM 1827 C C . SER B 1 35 ? 3.715 -18.188 7.496 1 98.56 35 SER B C 1
ATOM 1829 O O . SER B 1 35 ? 2.83 -18.812 8.078 1 98.56 35 SER B O 1
ATOM 1831 N N . GLN B 1 36 ? 4.875 -18.75 7.059 1 97 36 GLN B N 1
ATOM 1832 C CA . GLN B 1 36 ? 5.16 -20.156 7.32 1 97 36 GLN B CA 1
ATOM 1833 C C . GLN B 1 36 ? 4.996 -20.484 8.805 1 97 36 GLN B C 1
ATOM 1835 O O . GLN B 1 36 ? 4.324 -21.453 9.156 1 97 36 GLN B O 1
ATOM 1840 N N . ASN B 1 37 ? 5.562 -19.688 9.703 1 96.75 37 ASN B N 1
ATOM 1841 C CA . ASN B 1 37 ? 5.609 -20.016 11.117 1 96.75 37 ASN B CA 1
ATOM 1842 C C . ASN B 1 37 ? 4.855 -19 11.969 1 96.75 37 ASN B C 1
ATOM 1844 O O . ASN B 1 37 ? 4.754 -19.156 13.188 1 96.75 37 ASN B O 1
ATOM 1848 N N . GLY B 1 38 ? 4.309 -17.969 11.414 1 98.12 38 GLY B N 1
ATOM 1849 C CA . GLY B 1 38 ? 3.752 -16.859 12.172 1 98.12 38 GLY B CA 1
ATOM 1850 C C . GLY B 1 38 ? 4.809 -15.93 12.734 1 98.12 38 GLY B C 1
ATOM 1851 O O . GLY B 1 38 ? 5.996 -16.078 12.438 1 98.12 38 GLY B O 1
ATOM 1852 N N . GLY B 1 39 ? 4.359 -14.914 13.453 1 98.25 39 GLY B N 1
ATOM 1853 C CA . GLY B 1 39 ? 5.293 -13.945 13.992 1 98.25 39 GLY B CA 1
ATOM 1854 C C . GLY B 1 39 ? 5.566 -12.789 13.047 1 98.25 39 GLY B C 1
ATOM 1855 O O . GLY B 1 39 ? 4.832 -12.586 12.078 1 98.25 39 GLY B O 1
ATOM 1856 N N . LEU B 1 40 ? 6.586 -12.039 13.344 1 98.56 40 LEU B N 1
ATOM 1857 C CA . LEU B 1 40 ? 6.898 -10.844 12.562 1 98.56 40 LEU B CA 1
ATOM 1858 C C . LEU B 1 40 ? 7.629 -11.211 11.273 1 98.56 40 LEU B C 1
ATOM 1860 O O . LEU B 1 40 ? 8.562 -12.016 11.289 1 98.56 40 LEU B O 1
ATOM 1864 N N . VAL B 1 41 ? 7.145 -10.68 10.172 1 98.75 41 VAL B N 1
ATOM 1865 C CA . VAL B 1 41 ? 7.773 -10.789 8.859 1 98.75 41 VAL B CA 1
ATOM 1866 C C . VAL B 1 41 ? 8.125 -9.398 8.336 1 98.75 41 VAL B C 1
ATOM 1868 O O . VAL B 1 41 ? 7.336 -8.461 8.469 1 98.75 41 VAL B O 1
ATOM 1871 N N . THR B 1 42 ? 9.32 -9.25 7.734 1 98.75 42 THR B N 1
ATOM 1872 C CA . THR B 1 42 ? 9.82 -7.93 7.379 1 98.75 42 THR B CA 1
ATOM 1873 C C . THR B 1 42 ? 9.805 -7.734 5.863 1 98.75 42 THR B C 1
ATOM 1875 O O . THR B 1 42 ? 10.312 -8.578 5.121 1 98.75 42 THR B O 1
ATOM 1878 N N . SER B 1 43 ? 9.211 -6.645 5.406 1 98.56 43 SER B N 1
ATOM 1879 C CA . SER B 1 43 ? 9.188 -6.32 3.984 1 98.56 43 SER B CA 1
ATOM 1880 C C . SER B 1 43 ? 10.531 -5.766 3.52 1 98.56 43 SER B C 1
ATOM 1882 O O . SER B 1 43 ? 11.414 -5.512 4.336 1 98.56 43 SER B O 1
ATOM 1884 N N . THR B 1 44 ? 10.656 -5.551 2.219 1 96.94 44 THR B N 1
ATOM 1885 C CA . THR B 1 44 ? 11.844 -4.965 1.606 1 96.94 44 THR B CA 1
ATOM 1886 C C . THR B 1 44 ? 12.086 -3.557 2.143 1 96.94 44 THR B C 1
ATOM 1888 O O . THR B 1 44 ? 13.234 -3.129 2.279 1 96.94 44 THR B O 1
ATOM 1891 N N . GLN B 1 45 ? 11.031 -2.832 2.518 1 97.12 45 GLN B N 1
ATOM 1892 C CA . GLN B 1 45 ? 11.133 -1.46 3.006 1 97.12 45 GLN B CA 1
ATOM 1893 C C . GLN B 1 45 ? 11.227 -1.422 4.527 1 97.12 45 GLN B C 1
ATOM 1895 O O . GLN B 1 45 ? 11.086 -0.361 5.137 1 97.12 45 GLN B O 1
ATOM 1900 N N . GLY B 1 46 ? 11.336 -2.572 5.176 1 97.69 46 GLY B N 1
ATOM 1901 C CA . GLY B 1 46 ? 11.625 -2.633 6.602 1 97.69 46 GLY B CA 1
ATOM 1902 C C . GLY B 1 46 ? 10.367 -2.619 7.457 1 97.69 46 GLY B C 1
ATOM 1903 O O . GLY B 1 46 ? 10.445 -2.381 8.664 1 97.69 46 GLY B O 1
ATOM 1904 N N . VAL B 1 47 ? 9.219 -2.797 6.867 1 98.25 47 VAL B N 1
ATOM 1905 C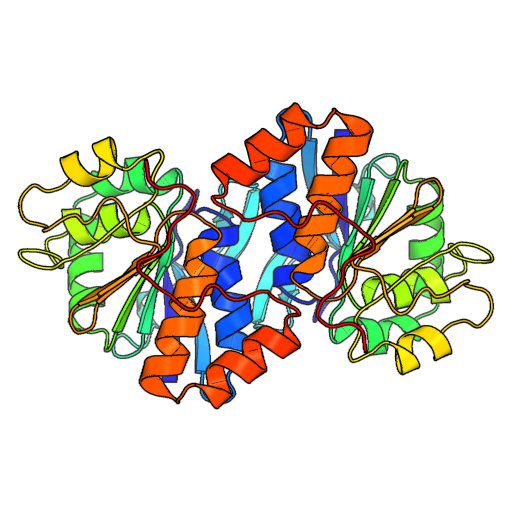 CA . VAL B 1 47 ? 7.973 -2.906 7.617 1 98.25 47 VAL B CA 1
ATOM 1906 C C . VAL B 1 47 ? 7.887 -4.277 8.281 1 98.25 47 VAL B C 1
ATOM 1908 O O . VAL B 1 47 ? 8.039 -5.309 7.617 1 98.25 47 VAL B O 1
ATOM 1911 N N . ARG B 1 48 ? 7.711 -4.344 9.562 1 98.69 48 ARG B N 1
ATOM 1912 C CA . ARG B 1 48 ? 7.555 -5.602 10.289 1 98.69 48 ARG B CA 1
ATOM 1913 C C . ARG B 1 48 ? 6.09 -5.871 10.609 1 98.69 48 ARG B C 1
ATOM 1915 O O . ARG B 1 48 ? 5.473 -5.141 11.383 1 98.69 48 ARG B O 1
ATOM 1922 N N . ILE B 1 49 ? 5.547 -6.922 10.039 1 98.56 49 ILE B N 1
ATOM 1923 C CA . ILE B 1 49 ? 4.125 -7.242 10.109 1 98.56 49 ILE B CA 1
ATOM 1924 C C . ILE B 1 49 ? 3.922 -8.516 10.93 1 98.56 49 ILE B C 1
ATOM 1926 O O . ILE B 1 49 ? 4.617 -9.508 10.734 1 98.56 49 ILE B O 1
ATOM 1930 N N . ASP B 1 50 ? 2.998 -8.461 11.828 1 98.69 50 ASP B N 1
ATOM 1931 C CA . ASP B 1 50 ? 2.623 -9.656 12.578 1 98.69 50 ASP B CA 1
ATOM 1932 C C . ASP B 1 50 ? 1.763 -10.586 11.727 1 98.69 50 ASP B C 1
ATOM 1934 O O . ASP B 1 50 ? 0.86 -10.133 11.023 1 98.69 50 ASP B O 1
ATOM 1938 N N . THR B 1 51 ? 2.068 -11.914 11.734 1 98.69 51 THR B N 1
ATOM 1939 C CA . THR B 1 51 ? 1.359 -12.867 10.891 1 98.69 51 THR B CA 1
ATOM 1940 C C . THR B 1 51 ? 0.923 -14.086 11.695 1 98.69 51 THR B C 1
ATOM 1942 O O . THR B 1 51 ? 1.436 -14.328 12.789 1 98.69 51 THR B O 1
ATOM 1945 N N . GLU B 1 52 ? -0.065 -14.703 11.18 1 98.38 52 GLU B N 1
ATOM 1946 C CA . GLU B 1 52 ? -0.5 -16 11.695 1 98.38 52 GLU B CA 1
ATOM 1947 C C . GLU B 1 52 ? 0.243 -17.141 11.008 1 98.38 52 GLU B C 1
ATOM 1949 O O . GLU B 1 52 ? 0.605 -17.031 9.836 1 98.38 52 GLU B O 1
ATOM 1954 N N . PRO B 1 53 ? 0.4 -18.281 11.766 1 98.38 53 PRO B N 1
ATOM 1955 C CA . PRO B 1 53 ? 1.053 -19.422 11.117 1 98.38 53 PRO B CA 1
ATOM 1956 C C . PRO B 1 53 ? 0.169 -20.094 10.062 1 98.38 53 PRO B C 1
ATOM 1958 O O . PRO B 1 53 ? -1.045 -20.203 10.25 1 98.38 53 PRO B O 1
ATOM 1961 N N . GLN B 1 54 ? 0.785 -20.5 9.062 1 97.5 54 GLN B N 1
ATOM 1962 C CA . GLN B 1 54 ? 0.104 -21.109 7.918 1 97.5 54 GLN B CA 1
ATOM 1963 C C . GLN B 1 54 ? -0.741 -22.297 8.344 1 97.5 54 GLN B C 1
ATOM 1965 O O . GLN B 1 54 ? -1.793 -22.562 7.762 1 97.5 54 GLN B O 1
ATOM 1970 N N . ARG B 1 55 ? -0.353 -23.031 9.305 1 95.5 55 ARG B N 1
ATOM 1971 C CA . ARG B 1 55 ? -1.043 -24.234 9.742 1 95.5 55 ARG B CA 1
ATOM 1972 C C . ARG B 1 55 ? -2.473 -23.922 10.172 1 95.5 55 ARG B C 1
ATOM 1974 O O . ARG B 1 55 ? -3.328 -24.812 10.195 1 95.5 55 ARG B O 1
ATOM 1981 N N . ASN B 1 56 ? -2.809 -22.688 10.492 1 94.62 56 ASN B N 1
ATOM 1982 C CA . ASN B 1 56 ? -4.129 -22.297 10.977 1 94.62 56 ASN B CA 1
ATOM 1983 C C . ASN B 1 56 ? -4.996 -21.75 9.852 1 94.62 56 ASN B C 1
ATOM 1985 O O . ASN B 1 56 ? -6.16 -21.406 10.07 1 94.62 56 ASN B O 1
ATOM 1989 N N . MET B 1 57 ? -4.496 -21.641 8.719 1 94.94 57 MET B N 1
ATOM 1990 C CA . MET B 1 57 ? -5.152 -20.938 7.625 1 94.94 57 MET B CA 1
ATOM 1991 C C . MET B 1 57 ? -6.242 -21.812 6.996 1 94.94 57 MET B C 1
ATOM 1993 O O . MET B 1 57 ? -6.078 -23.031 6.871 1 94.94 57 MET B O 1
ATOM 1997 N N . ASN B 1 58 ? -7.395 -21.203 6.688 1 96.62 58 ASN B N 1
ATOM 1998 C CA . ASN B 1 58 ? -8.328 -21.844 5.766 1 96.62 58 ASN B CA 1
ATOM 1999 C C . ASN B 1 58 ? -7.758 -21.922 4.355 1 96.62 58 ASN B C 1
ATOM 2001 O O . ASN B 1 58 ? -7.727 -20.922 3.637 1 96.62 58 ASN B O 1
ATOM 2005 N N . THR B 1 59 ? -7.48 -23.109 3.904 1 96.88 59 THR B N 1
ATOM 2006 C CA . THR B 1 59 ? -6.727 -23.281 2.67 1 96.88 59 THR B CA 1
ATOM 2007 C C . THR B 1 59 ? -7.641 -23.172 1.453 1 96.88 59 THR B C 1
ATOM 2009 O O . THR B 1 59 ? -7.168 -23.078 0.319 1 96.88 59 THR B O 1
ATOM 2012 N N . SER B 1 60 ? -8.945 -23.172 1.628 1 97.56 60 SER B N 1
ATOM 2013 C CA . SER B 1 60 ? -9.867 -23.188 0.497 1 97.56 60 SER B CA 1
ATOM 2014 C C . SER B 1 60 ? -10.234 -21.766 0.072 1 97.56 60 SER B C 1
ATOM 2016 O O . SER B 1 60 ? -11.016 -21.578 -0.859 1 97.56 60 SER B O 1
ATOM 2018 N N . GLY B 1 61 ? -9.766 -20.734 0.758 1 97.88 61 GLY B N 1
ATOM 2019 C CA . GLY B 1 61 ? -10 -19.359 0.379 1 97.88 61 GLY B CA 1
ATOM 2020 C C . GLY B 1 61 ? -9.164 -18.906 -0.804 1 97.88 61 GLY B C 1
ATOM 2021 O O . GLY B 1 61 ? -8.773 -19.719 -1.642 1 97.88 61 GLY B O 1
ATOM 2022 N N . VAL B 1 62 ? -9.016 -17.609 -0.971 1 98.75 62 VAL B N 1
ATOM 2023 C CA . VAL B 1 62 ? -8.156 -17.016 -1.988 1 98.75 62 VAL B CA 1
ATOM 2024 C C . VAL B 1 62 ? -6.73 -16.891 -1.457 1 98.75 62 VAL B C 1
ATOM 2026 O O . VAL B 1 62 ? -6.523 -16.531 -0.295 1 98.75 62 VAL B O 1
ATOM 2029 N N . LEU B 1 63 ? -5.793 -17.281 -2.227 1 98.88 63 LEU B N 1
ATOM 2030 C CA . LEU B 1 63 ? -4.383 -17.141 -1.887 1 98.88 63 LEU B CA 1
ATOM 2031 C C . LEU B 1 63 ? -3.74 -16 -2.668 1 98.88 63 LEU B C 1
ATOM 2033 O O . LEU B 1 63 ? -3.857 -15.938 -3.895 1 98.88 63 LEU B O 1
ATOM 2037 N N . VAL B 1 64 ? -3.148 -15.047 -2.027 1 98.94 64 VAL B N 1
ATOM 2038 C CA . VAL B 1 64 ? -2.471 -13.914 -2.656 1 98.94 64 VAL B CA 1
ATOM 2039 C C . VAL B 1 64 ? -0.978 -13.969 -2.336 1 98.94 64 VAL B C 1
ATOM 2041 O O . VAL B 1 64 ? -0.59 -14.016 -1.165 1 98.94 64 VAL B O 1
ATOM 2044 N N . ILE B 1 65 ? -0.132 -13.93 -3.344 1 98.88 65 ILE B N 1
ATOM 2045 C CA . ILE B 1 65 ? 1.312 -14.07 -3.193 1 98.88 65 ILE B CA 1
ATOM 2046 C C . ILE B 1 65 ? 2.01 -12.828 -3.74 1 98.88 65 ILE B C 1
ATOM 2048 O O . ILE B 1 65 ? 1.977 -12.57 -4.945 1 98.88 65 ILE B O 1
ATOM 2052 N N . PRO B 1 66 ? 2.682 -12.07 -2.902 1 98.81 66 PRO B N 1
ATOM 2053 C CA . PRO B 1 66 ? 3.432 -10.906 -3.371 1 98.81 66 PRO B CA 1
ATOM 2054 C C . PRO B 1 66 ? 4.785 -11.273 -3.973 1 98.81 66 PRO B C 1
ATOM 2056 O O . PRO B 1 66 ? 5.207 -12.43 -3.887 1 98.81 66 PRO B O 1
ATOM 2059 N N . GLY B 1 67 ? 5.422 -10.32 -4.668 1 98.69 67 GLY B N 1
ATOM 2060 C CA . GLY B 1 67 ? 6.816 -10.445 -5.051 1 98.69 67 GLY B CA 1
ATOM 2061 C C . GLY B 1 67 ? 7.77 -9.859 -4.023 1 98.69 67 GLY B C 1
ATOM 2062 O O . GLY B 1 67 ? 7.473 -9.844 -2.828 1 98.69 67 GLY B O 1
ATOM 2063 N N . GLY B 1 68 ? 8.945 -9.523 -4.512 1 98.12 68 GLY B N 1
ATOM 2064 C CA . GLY B 1 68 ? 9.992 -8.953 -3.68 1 98.12 68 GLY B CA 1
ATOM 2065 C C . GLY B 1 68 ? 11.305 -9.703 -3.77 1 98.12 68 GLY B C 1
ATOM 2066 O O . GLY B 1 68 ? 11.383 -10.742 -4.43 1 98.12 68 GLY B O 1
ATOM 2067 N N . ALA B 1 69 ? 12.297 -9.141 -3.094 1 97.81 69 ALA B N 1
ATOM 2068 C CA . ALA B 1 69 ? 13.633 -9.719 -3.129 1 97.81 69 ALA B CA 1
ATOM 2069 C C . ALA B 1 69 ? 13.633 -11.141 -2.57 1 97.81 69 ALA B C 1
ATOM 2071 O O . ALA B 1 69 ? 14.438 -11.977 -2.988 1 97.81 69 ALA B O 1
ATOM 2072 N N . GLY B 1 70 ? 12.688 -11.477 -1.719 1 98.44 70 GLY B N 1
ATOM 2073 C CA . GLY B 1 70 ? 12.594 -12.789 -1.104 1 98.44 70 GLY B CA 1
ATOM 2074 C C . GLY B 1 70 ? 12.344 -13.898 -2.107 1 98.44 70 GLY B C 1
ATOM 2075 O O . GLY B 1 70 ? 12.664 -15.062 -1.848 1 98.44 70 GLY B O 1
ATOM 2076 N N . THR B 1 71 ? 11.75 -13.555 -3.25 1 98.5 71 THR B N 1
ATOM 2077 C CA . THR B 1 71 ? 11.43 -14.578 -4.242 1 98.5 71 THR B CA 1
ATOM 2078 C C . THR B 1 71 ? 12.711 -15.188 -4.816 1 98.5 71 THR B C 1
ATOM 2080 O O . THR B 1 71 ? 12.719 -16.344 -5.242 1 98.5 71 THR B O 1
ATOM 2083 N N . ARG B 1 72 ? 13.82 -14.406 -4.844 1 97.94 72 ARG B N 1
ATOM 2084 C CA . ARG B 1 72 ? 15.086 -14.875 -5.402 1 97.94 72 ARG B CA 1
ATOM 2085 C C . ARG B 1 72 ? 15.664 -16 -4.559 1 97.94 72 ARG B C 1
ATOM 2087 O O . ARG B 1 72 ? 16.344 -16.891 -5.078 1 97.94 72 ARG B O 1
ATOM 2094 N N . THR B 1 73 ? 15.367 -15.961 -3.311 1 97.62 73 THR B N 1
ATOM 2095 C CA . THR B 1 73 ? 15.836 -17 -2.402 1 97.62 73 THR B CA 1
ATOM 2096 C C . THR B 1 73 ? 14.844 -18.172 -2.363 1 97.62 73 THR B C 1
ATOM 2098 O O . THR B 1 73 ? 15.25 -19.328 -2.408 1 97.62 73 THR B O 1
ATOM 2101 N N . LEU B 1 74 ? 13.617 -17.891 -2.344 1 98.25 74 LEU B N 1
ATOM 2102 C CA . LEU B 1 74 ? 12.578 -18.891 -2.113 1 98.25 74 LEU B CA 1
ATOM 2103 C C . LEU B 1 74 ? 12.43 -19.812 -3.316 1 98.25 74 LEU B C 1
ATOM 2105 O O . LEU B 1 74 ? 12.008 -20.969 -3.174 1 98.25 74 LEU B O 1
ATOM 2109 N N . ILE B 1 75 ? 12.828 -19.344 -4.504 1 97.94 75 ILE B N 1
ATOM 2110 C CA . ILE B 1 75 ? 12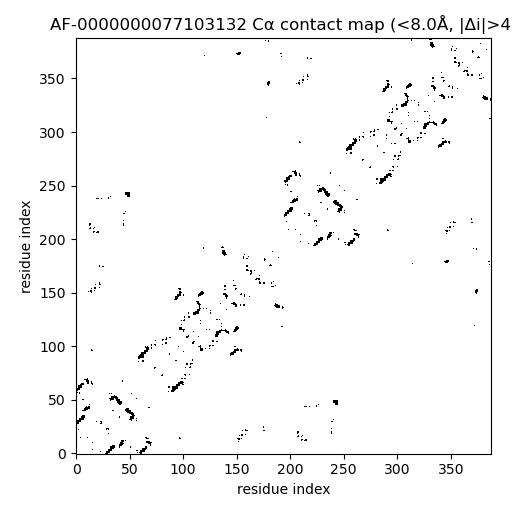.695 -20.156 -5.703 1 97.94 75 ILE B CA 1
ATOM 2111 C C . ILE B 1 75 ? 13.633 -21.359 -5.609 1 97.94 75 ILE B C 1
ATOM 2113 O O . ILE B 1 75 ? 13.508 -22.328 -6.379 1 97.94 75 ILE B O 1
ATOM 2117 N N . LYS B 1 76 ? 14.57 -21.281 -4.648 1 98 76 LYS B N 1
ATOM 2118 C CA . LYS B 1 76 ? 15.539 -22.359 -4.469 1 98 76 LYS B CA 1
ATOM 2119 C C . LYS B 1 76 ? 15.18 -23.234 -3.262 1 98 76 LYS B C 1
ATOM 2121 O O . LYS B 1 76 ? 15.891 -24.188 -2.945 1 98 76 LYS B O 1
ATOM 2126 N N . GLU B 1 77 ? 14.141 -22.938 -2.584 1 98.12 77 GLU B N 1
ATOM 2127 C CA . GLU B 1 77 ? 13.75 -23.625 -1.354 1 98.12 77 GLU B CA 1
ATOM 2128 C C . GLU B 1 77 ? 12.656 -24.656 -1.619 1 98.12 77 GLU B C 1
ATOM 2130 O O . GLU B 1 77 ? 11.477 -24.391 -1.408 1 98.12 77 GLU B O 1
ATOM 2135 N N . GLU B 1 78 ? 13.047 -25.875 -1.814 1 98.06 78 GLU B N 1
ATOM 2136 C CA . GLU B 1 78 ? 12.148 -26.938 -2.264 1 98.06 78 GLU B CA 1
ATOM 2137 C C . GLU B 1 78 ? 11.008 -27.141 -1.271 1 98.06 78 GLU B C 1
ATOM 2139 O O . GLU B 1 78 ? 9.852 -27.312 -1.667 1 98.06 78 GLU B O 1
ATOM 2144 N N . PRO B 1 79 ? 11.289 -27.188 0.03 1 97.88 79 PRO B N 1
ATOM 2145 C CA . PRO B 1 79 ? 10.18 -27.359 0.968 1 97.88 79 PRO B CA 1
ATOM 2146 C C . PRO B 1 79 ? 9.133 -26.25 0.857 1 97.88 79 PRO B C 1
ATOM 2148 O O . PRO B 1 79 ? 7.934 -26.531 0.936 1 97.88 79 PRO B O 1
ATOM 2151 N N . PHE B 1 80 ? 9.57 -25.047 0.714 1 98.06 80 PHE B N 1
ATOM 2152 C CA . PHE B 1 80 ? 8.648 -23.938 0.539 1 98.06 80 PHE B CA 1
ATOM 2153 C C . PHE B 1 80 ? 7.812 -24.109 -0.72 1 98.06 80 PHE B C 1
ATOM 2155 O O . PHE B 1 80 ? 6.594 -23.938 -0.691 1 98.06 80 PHE B O 1
ATOM 2162 N N . LEU B 1 81 ? 8.492 -24.5 -1.835 1 98.56 81 LEU B N 1
ATOM 2163 C CA . LEU B 1 81 ? 7.824 -24.625 -3.127 1 98.56 81 LEU B CA 1
ATOM 2164 C C . LEU B 1 81 ? 6.797 -25.75 -3.098 1 98.56 81 LEU B C 1
ATOM 2166 O O . LEU B 1 81 ? 5.711 -25.625 -3.666 1 98.56 81 LEU B O 1
ATOM 2170 N N . LYS B 1 82 ? 7.125 -26.828 -2.463 1 98.44 82 LYS B N 1
ATOM 2171 C CA . LYS B 1 82 ? 6.184 -27.938 -2.326 1 98.44 82 LYS B CA 1
ATOM 2172 C C . LYS B 1 82 ? 4.945 -27.516 -1.544 1 98.44 82 LYS B C 1
ATOM 2174 O O . LYS B 1 82 ? 3.82 -27.859 -1.915 1 98.44 82 LYS B O 1
ATOM 2179 N N . ASN B 1 83 ? 5.184 -26.859 -0.479 1 98.12 83 ASN B N 1
ATOM 2180 C CA . ASN B 1 83 ? 4.082 -26.344 0.327 1 98.12 83 ASN B CA 1
ATOM 2181 C C . ASN B 1 83 ? 3.223 -25.359 -0.461 1 98.12 83 ASN B C 1
ATOM 2183 O O . ASN B 1 83 ? 1.993 -25.406 -0.39 1 98.12 83 ASN B O 1
ATOM 2187 N N . LEU B 1 84 ? 3.857 -24.438 -1.176 1 98.5 84 LEU B N 1
ATOM 2188 C CA . LEU B 1 84 ? 3.139 -23.453 -1.979 1 98.5 84 LEU B CA 1
ATOM 2189 C C . LEU B 1 84 ? 2.258 -24.141 -3.018 1 98.5 84 LEU B C 1
ATOM 2191 O O . LEU B 1 84 ? 1.13 -23.703 -3.264 1 98.5 84 LEU B O 1
ATOM 2195 N N . ARG B 1 85 ? 2.758 -25.156 -3.646 1 98.69 85 ARG B N 1
ATOM 2196 C CA . ARG B 1 85 ? 1.967 -25.922 -4.613 1 98.69 85 ARG B CA 1
ATOM 2197 C C . ARG B 1 85 ? 0.699 -26.469 -3.971 1 98.69 85 ARG B C 1
ATOM 2199 O O . ARG B 1 85 ? -0.395 -26.328 -4.523 1 98.69 85 ARG B O 1
ATOM 2206 N N . ARG B 1 86 ? 0.865 -27.062 -2.846 1 98.25 86 ARG B N 1
ATOM 2207 C CA . ARG B 1 86 ? -0.275 -27.641 -2.141 1 98.25 86 ARG B CA 1
ATOM 2208 C C . ARG B 1 86 ? -1.302 -26.578 -1.79 1 98.25 86 ARG B C 1
ATOM 2210 O O . ARG B 1 86 ? -2.5 -26.75 -2.016 1 98.25 86 ARG B O 1
ATOM 2217 N N . LEU B 1 87 ? -0.834 -25.469 -1.175 1 98.38 87 LEU B N 1
ATOM 2218 C CA . LEU B 1 87 ? -1.723 -24.375 -0.82 1 98.38 87 LEU B CA 1
ATOM 2219 C C . LEU B 1 87 ? -2.469 -23.859 -2.047 1 98.38 87 LEU B C 1
ATOM 2221 O O . LEU B 1 87 ? -3.66 -23.547 -1.968 1 98.38 87 LEU B O 1
ATOM 2225 N N . SER B 1 88 ? -1.75 -23.734 -3.162 1 98.69 88 SER B N 1
ATOM 2226 C CA . SER B 1 88 ? -2.32 -23.219 -4.398 1 98.69 88 SER B CA 1
ATOM 2227 C C . SER B 1 88 ? -3.352 -24.172 -4.98 1 98.69 88 SER B C 1
ATOM 2229 O O . SER B 1 88 ? -4.352 -23.75 -5.559 1 98.69 88 SER B O 1
ATOM 2231 N N . GLU B 1 89 ? -3.062 -25.453 -4.875 1 98.62 89 GLU B N 1
ATOM 2232 C CA . GLU B 1 89 ? -4.008 -26.453 -5.34 1 98.62 89 GLU B CA 1
ATOM 2233 C C . GLU B 1 89 ? -5.316 -26.391 -4.559 1 98.62 89 GLU B C 1
ATOM 2235 O O . GLU B 1 89 ? -6.398 -26.531 -5.133 1 98.62 89 GLU B O 1
ATOM 2240 N N . ASP B 1 90 ? -5.25 -26.141 -3.307 1 98.44 90 ASP B N 1
ATOM 2241 C CA . ASP B 1 90 ? -6.41 -26.125 -2.42 1 98.44 90 ASP B CA 1
ATOM 2242 C C . ASP B 1 90 ? -7.211 -24.844 -2.586 1 98.44 90 ASP B C 1
ATOM 2244 O O . ASP B 1 90 ? -8.422 -24.812 -2.35 1 98.44 90 ASP B O 1
ATOM 2248 N N . ALA B 1 91 ? -6.594 -23.75 -2.941 1 98.69 91 ALA B N 1
ATOM 2249 C CA . ALA B 1 91 ? -7.203 -22.422 -2.971 1 98.69 91 ALA B CA 1
ATOM 2250 C C . ALA B 1 91 ? -8.25 -22.328 -4.078 1 98.69 91 ALA B C 1
ATOM 2252 O O . ALA B 1 91 ? -8.078 -22.906 -5.152 1 98.69 91 ALA B O 1
ATOM 2253 N N . SER B 1 92 ? -9.32 -21.594 -3.801 1 98.62 92 SER B N 1
ATOM 2254 C CA . SER B 1 92 ? -10.328 -21.328 -4.82 1 98.62 92 SER B CA 1
ATOM 2255 C C . SER B 1 92 ? -9.781 -20.438 -5.934 1 98.62 92 SER B C 1
ATOM 2257 O O . SER B 1 92 ? -10.117 -20.625 -7.105 1 98.62 92 SER B O 1
ATOM 2259 N N . PHE B 1 93 ? -9.016 -19.438 -5.59 1 98.81 93 PHE B N 1
ATOM 2260 C CA . PHE B 1 93 ? -8.305 -18.547 -6.504 1 98.81 93 PHE B CA 1
ATOM 2261 C C . PHE B 1 93 ? -6.898 -18.266 -5.992 1 98.81 93 PHE B C 1
ATOM 2263 O O . PHE B 1 93 ? -6.648 -18.312 -4.789 1 98.81 93 PHE B O 1
ATOM 2270 N N . VAL B 1 94 ? -6.012 -18.062 -6.914 1 98.94 94 VAL B N 1
ATOM 2271 C CA . VAL B 1 94 ? -4.625 -17.719 -6.609 1 98.94 94 VAL B CA 1
ATOM 2272 C C . VAL B 1 94 ? -4.227 -16.453 -7.352 1 98.94 94 VAL B C 1
ATOM 2274 O O . VAL B 1 94 ? -4.27 -16.406 -8.586 1 98.94 94 VAL B O 1
ATOM 2277 N N . LEU B 1 95 ? -3.889 -15.438 -6.625 1 98.94 95 LEU B N 1
ATOM 2278 C CA . LEU B 1 95 ? -3.438 -14.164 -7.176 1 98.94 95 LEU B CA 1
ATOM 2279 C C . LEU B 1 95 ? -1.963 -13.93 -6.867 1 98.94 95 LEU B C 1
ATOM 2281 O O . LEU B 1 95 ? -1.511 -14.18 -5.746 1 98.94 95 LEU B O 1
ATOM 2285 N N . SER B 1 96 ? -1.21 -13.539 -7.844 1 98.94 96 SER B N 1
ATOM 2286 C CA . SER B 1 96 ? 0.179 -13.164 -7.598 1 98.94 96 SER B CA 1
ATOM 2287 C C . SER B 1 96 ? 0.485 -11.781 -8.164 1 98.94 96 SER B C 1
ATOM 2289 O O . SER B 1 96 ? -0.086 -11.375 -9.18 1 98.94 96 SER B O 1
ATOM 2291 N N . VAL B 1 97 ? 1.28 -11.07 -7.477 1 98.88 97 VAL B N 1
ATOM 2292 C CA . VAL B 1 97 ? 1.722 -9.734 -7.883 1 98.88 97 VAL B CA 1
ATOM 2293 C C . VAL B 1 97 ? 3.227 -9.75 -8.141 1 98.88 97 VAL B C 1
ATOM 2295 O O . VAL B 1 97 ? 3.988 -10.359 -7.387 1 98.88 97 VAL B O 1
ATOM 2298 N N . CYS B 1 98 ? 3.682 -9.031 -9.227 1 98.5 98 CYS B N 1
ATOM 2299 C CA . CYS B 1 98 ? 5.113 -8.875 -9.461 1 98.5 98 CYS B CA 1
ATOM 2300 C C . CYS B 1 98 ? 5.797 -10.234 -9.555 1 98.5 98 CYS B C 1
ATOM 2302 O O . CYS B 1 98 ? 5.375 -11.094 -10.32 1 98.5 98 CYS B O 1
ATOM 2304 N N . THR B 1 99 ? 6.859 -10.461 -8.867 1 98.75 99 THR B N 1
ATOM 2305 C CA . THR B 1 99 ? 7.652 -11.68 -9.023 1 98.75 99 THR B CA 1
ATOM 2306 C C . THR B 1 99 ? 7.043 -12.828 -8.219 1 98.75 99 THR B C 1
ATOM 2308 O O . THR B 1 99 ? 7.59 -13.93 -8.188 1 98.75 99 THR B O 1
ATOM 2311 N N . GLY B 1 100 ? 5.875 -12.594 -7.637 1 98.81 100 GLY B N 1
ATOM 2312 C CA . GLY B 1 100 ? 5.152 -13.703 -7.031 1 98.81 100 GLY B CA 1
ATOM 2313 C C . GLY B 1 100 ? 4.832 -14.812 -8.016 1 98.81 100 GLY B C 1
ATOM 2314 O O . GLY B 1 100 ? 4.766 -15.984 -7.641 1 98.81 100 GLY B O 1
ATOM 2315 N N . SER B 1 101 ? 4.664 -14.453 -9.242 1 98.88 101 SER B N 1
ATOM 2316 C CA . SER B 1 101 ? 4.348 -15.43 -10.273 1 98.88 101 SER B CA 1
ATOM 2317 C C . SER B 1 101 ? 5.523 -16.375 -10.523 1 98.88 101 SER B C 1
ATOM 2319 O O . SER B 1 101 ? 5.332 -17.5 -10.977 1 98.88 101 SER B O 1
ATOM 2321 N N . ALA B 1 102 ? 6.777 -15.93 -10.258 1 98.81 102 ALA B N 1
ATOM 2322 C CA . ALA B 1 102 ? 7.938 -16.812 -10.383 1 98.81 102 ALA B CA 1
ATOM 2323 C C . ALA B 1 102 ? 7.844 -17.984 -9.422 1 98.81 102 ALA B C 1
ATOM 2325 O O . ALA B 1 102 ? 8.211 -19.109 -9.773 1 98.81 102 ALA B O 1
ATOM 2326 N N . LEU B 1 103 ? 7.367 -17.719 -8.195 1 98.88 103 LEU B N 1
ATOM 2327 C CA . LEU B 1 103 ? 7.203 -18.766 -7.207 1 98.88 103 LEU B CA 1
ATOM 2328 C C . LEU B 1 103 ? 6.156 -19.781 -7.664 1 98.88 103 LEU B C 1
ATOM 2330 O O . LEU B 1 103 ? 6.367 -21 -7.559 1 98.88 103 LEU B O 1
ATOM 2334 N N . LEU B 1 104 ? 5.039 -19.266 -8.188 1 98.81 104 LEU B N 1
ATOM 2335 C CA . LEU B 1 104 ? 3.967 -20.125 -8.68 1 98.81 104 LEU B CA 1
ATOM 2336 C C . LEU B 1 104 ? 4.441 -20.969 -9.867 1 98.81 104 LEU B C 1
ATOM 2338 O O . LEU B 1 104 ? 4.09 -22.141 -9.992 1 98.81 104 LEU B O 1
ATOM 2342 N N . ALA B 1 105 ? 5.203 -20.297 -10.719 1 98.75 105 ALA B N 1
ATOM 2343 C CA . ALA B 1 105 ? 5.754 -21.016 -11.867 1 98.75 105 ALA B CA 1
ATOM 2344 C C . ALA B 1 105 ? 6.703 -22.125 -11.414 1 98.75 105 ALA B C 1
ATOM 2346 O O . ALA B 1 105 ? 6.609 -23.266 -11.891 1 98.75 105 ALA B O 1
ATOM 2347 N N . ARG B 1 106 ? 7.586 -21.812 -10.531 1 98.5 106 ARG B N 1
ATOM 2348 C CA . ARG B 1 106 ? 8.641 -22.719 -10.094 1 98.5 106 ARG B CA 1
ATOM 2349 C C . ARG B 1 106 ? 8.055 -23.922 -9.359 1 98.5 106 ARG B C 1
ATOM 2351 O O . ARG B 1 106 ? 8.609 -25.031 -9.414 1 98.5 106 ARG B O 1
ATOM 2358 N N . CYS B 1 107 ? 6.957 -23.719 -8.68 1 98 107 CYS B N 1
ATOM 2359 C CA . CYS B 1 107 ? 6.379 -24.828 -7.953 1 98 107 CYS B CA 1
ATOM 2360 C C . CYS B 1 107 ? 5.52 -25.703 -8.867 1 98 107 CYS B C 1
ATOM 2362 O O . CYS B 1 107 ? 4.961 -26.703 -8.43 1 98 107 CYS B O 1
ATOM 2364 N N . GLY B 1 108 ? 5.305 -25.25 -10.133 1 98.44 108 GLY B N 1
ATOM 2365 C CA . GLY B 1 108 ? 4.738 -26.109 -11.172 1 98.44 108 GLY B CA 1
ATOM 2366 C C . GLY B 1 108 ? 3.25 -25.875 -11.375 1 98.44 108 GLY B C 1
ATOM 2367 O O . GLY B 1 108 ? 2.65 -26.453 -12.281 1 98.44 108 GLY B O 1
ATOM 2368 N N . ILE B 1 109 ? 2.637 -25 -10.625 1 98.62 109 ILE B N 1
ATOM 2369 C CA . ILE B 1 109 ? 1.181 -24.906 -10.602 1 98.62 109 ILE B CA 1
ATOM 2370 C C . ILE B 1 109 ? 0.689 -24.125 -11.812 1 98.62 109 ILE B C 1
ATOM 2372 O O . ILE B 1 109 ? -0.488 -24.203 -12.172 1 98.62 109 ILE B O 1
ATOM 2376 N N . LEU B 1 110 ? 1.572 -23.391 -12.508 1 98.75 110 LEU B N 1
ATOM 2377 C CA . LEU B 1 110 ? 1.191 -22.578 -13.656 1 98.75 110 LEU B CA 1
ATOM 2378 C C . LEU B 1 110 ? 1.521 -23.297 -14.961 1 98.75 110 LEU B C 1
ATOM 2380 O O . LEU B 1 110 ? 1.506 -22.688 -16.031 1 98.75 110 LEU B O 1
ATOM 2384 N N . GLU B 1 111 ? 1.91 -24.594 -14.914 1 98.5 111 GLU B N 1
ATOM 2385 C CA . GLU B 1 111 ? 2.238 -25.328 -16.125 1 98.5 111 GLU B CA 1
ATOM 2386 C C . GLU B 1 111 ? 1.087 -25.281 -17.125 1 98.5 111 GLU B C 1
ATOM 2388 O O . GLU B 1 111 ? -0.057 -25.578 -16.781 1 98.5 111 GLU B O 1
ATOM 2393 N N . GLU B 1 112 ? 1.417 -24.812 -18.344 1 98.56 112 GLU B N 1
ATOM 2394 C CA . GLU B 1 112 ? 0.526 -24.719 -19.5 1 98.56 112 GLU B CA 1
ATOM 2395 C C . GLU B 1 112 ? -0.521 -23.625 -19.297 1 98.56 112 GLU B C 1
ATOM 2397 O O . GLU B 1 112 ? -1.526 -23.578 -20.016 1 98.56 112 GLU B O 1
ATOM 2402 N N . LYS B 1 113 ? -0.332 -22.781 -18.328 1 98.75 113 LYS B N 1
ATOM 2403 C CA . LYS B 1 113 ? -1.218 -21.641 -18.094 1 98.75 113 LYS B CA 1
ATOM 2404 C C . LYS B 1 113 ? -0.608 -20.359 -18.641 1 98.75 113 LYS B C 1
ATOM 2406 O O . LYS B 1 113 ? 0.608 -20.266 -18.812 1 98.75 113 LYS B O 1
ATOM 2411 N N . ARG B 1 114 ? -1.469 -19.406 -18.953 1 98.81 114 ARG B N 1
ATOM 2412 C CA . ARG B 1 114 ? -1.027 -18.047 -19.266 1 98.81 114 ARG B CA 1
ATOM 2413 C C . ARG B 1 114 ? -0.746 -17.266 -17.984 1 98.81 114 ARG B C 1
ATOM 2415 O O . ARG B 1 114 ? -1.498 -17.359 -17.016 1 98.81 114 ARG B O 1
ATOM 2422 N N . ALA B 1 115 ? 0.34 -16.547 -17.953 1 98.75 115 ALA B N 1
ATOM 2423 C CA . ALA B 1 115 ? 0.694 -15.734 -16.781 1 98.75 115 ALA B CA 1
ATOM 2424 C C . ALA B 1 115 ? 1.555 -14.539 -17.188 1 98.75 115 ALA B C 1
ATOM 2426 O O . ALA B 1 115 ? 2.143 -14.523 -18.266 1 98.75 115 ALA B O 1
ATOM 2427 N N . THR B 1 116 ? 1.574 -13.523 -16.453 1 98.62 116 THR B N 1
ATOM 2428 C CA . THR B 1 116 ? 2.482 -12.391 -16.594 1 98.62 116 THR B CA 1
ATOM 2429 C C . THR B 1 116 ? 3.207 -12.109 -15.281 1 98.62 116 THR B C 1
ATOM 2431 O O . THR B 1 116 ? 3.059 -12.852 -14.312 1 98.62 116 THR B O 1
ATOM 2434 N N . SER B 1 117 ? 4.117 -11.172 -15.289 1 98.25 117 SER B N 1
ATOM 2435 C CA . SER B 1 117 ? 4.953 -10.836 -14.141 1 98.25 117 SER B CA 1
ATOM 2436 C C . SER B 1 117 ? 5.512 -9.422 -14.25 1 98.25 117 SER B C 1
ATOM 2438 O O . SER B 1 117 ? 5.117 -8.664 -15.141 1 98.25 117 SER B O 1
ATOM 2440 N N . ASN B 1 118 ? 6.34 -9.086 -13.258 1 96.56 118 ASN B N 1
ATOM 2441 C CA . ASN B 1 118 ? 7.051 -7.812 -13.273 1 96.56 118 ASN B CA 1
ATOM 2442 C C . ASN B 1 11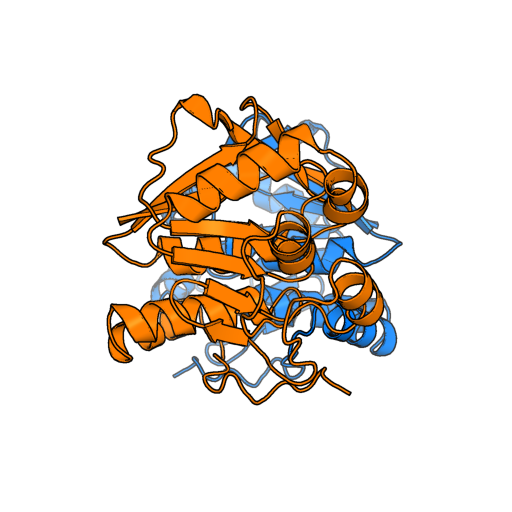8 ? 7.844 -7.629 -14.562 1 96.56 118 ASN B C 1
ATOM 2444 O O . ASN B 1 118 ? 8.57 -8.531 -14.984 1 96.56 118 ASN B O 1
ATOM 2448 N N . LYS B 1 119 ? 7.777 -6.402 -15.18 1 95.75 119 LYS B N 1
ATOM 2449 C CA . LYS B 1 119 ? 8.391 -6.18 -16.484 1 95.75 119 LYS B CA 1
ATOM 2450 C C . LYS B 1 119 ? 9.906 -6.09 -16.375 1 95.75 119 LYS B C 1
ATOM 2452 O O . LYS B 1 119 ? 10.625 -6.57 -17.25 1 95.75 119 LYS B O 1
ATOM 2457 N N . ARG B 1 120 ? 10.398 -5.547 -15.344 1 94.19 120 ARG B N 1
ATOM 2458 C CA . ARG B 1 120 ? 11.836 -5.387 -15.164 1 94.19 120 ARG B CA 1
ATOM 2459 C C . ARG B 1 120 ? 12.508 -6.727 -14.883 1 94.19 120 ARG B C 1
ATOM 2461 O O . ARG B 1 120 ? 13.664 -6.941 -15.258 1 94.19 120 ARG B O 1
ATOM 2468 N N . ALA B 1 121 ? 11.766 -7.613 -14.258 1 96.62 121 ALA B N 1
ATOM 2469 C CA . ALA B 1 121 ? 12.312 -8.922 -13.906 1 96.62 121 ALA B CA 1
ATOM 2470 C C . ALA B 1 121 ? 11.789 -10.008 -14.836 1 96.62 121 ALA B C 1
ATOM 2472 O O . ALA B 1 121 ? 11.906 -11.195 -14.547 1 96.62 121 ALA B O 1
ATOM 2473 N N . PHE B 1 122 ? 11.227 -9.594 -15.914 1 97.38 122 PHE B N 1
ATOM 2474 C CA . PHE B 1 122 ? 10.453 -10.516 -16.734 1 97.38 122 PHE B CA 1
ATOM 2475 C C . PHE B 1 122 ? 11.344 -11.641 -17.266 1 97.38 122 PHE B C 1
ATOM 2477 O O . PHE B 1 122 ? 10.969 -12.812 -17.203 1 97.38 122 PHE B O 1
ATOM 2484 N N . ASP B 1 123 ? 12.508 -11.344 -17.766 1 97.38 123 ASP B N 1
ATOM 2485 C CA . ASP B 1 123 ? 13.406 -12.352 -18.328 1 97.38 123 ASP B CA 1
ATOM 2486 C C . ASP B 1 123 ? 13.812 -13.367 -17.25 1 97.38 123 ASP B C 1
ATOM 2488 O O . ASP B 1 123 ? 13.906 -14.562 -17.531 1 97.38 123 ASP B O 1
ATOM 2492 N N . TRP B 1 124 ? 14.078 -12.852 -16.094 1 98.06 124 TRP B N 1
ATOM 2493 C CA . TRP B 1 124 ? 14.406 -13.75 -14.992 1 98.06 124 TRP B CA 1
ATOM 2494 C C . TRP B 1 124 ? 13.234 -14.672 -14.664 1 98.06 124 TRP B C 1
ATOM 2496 O O . TRP B 1 124 ? 13.414 -15.875 -14.477 1 98.06 124 TRP B O 1
ATOM 2506 N N . VAL B 1 125 ? 12.039 -14.133 -14.578 1 98.19 125 VAL B N 1
ATOM 2507 C CA . VAL B 1 125 ? 10.852 -14.914 -14.242 1 98.19 125 VAL B CA 1
ATOM 2508 C C . VAL B 1 125 ? 10.633 -16 -15.289 1 98.19 125 VAL B C 1
ATOM 2510 O O . VAL B 1 125 ? 10.367 -17.156 -14.953 1 98.19 125 VAL B O 1
ATOM 2513 N N . VAL B 1 126 ? 10.742 -15.617 -16.531 1 97.75 126 VAL B N 1
ATOM 2514 C CA . VAL B 1 126 ? 10.555 -16.562 -17.641 1 97.75 126 VAL B CA 1
ATOM 2515 C C . VAL B 1 126 ? 11.562 -17.703 -17.516 1 97.75 126 VAL B C 1
ATOM 2517 O O . VAL B 1 126 ? 11.242 -18.844 -17.828 1 97.75 126 VAL B O 1
ATOM 2520 N N . SER B 1 127 ? 12.711 -17.391 -16.984 1 97.81 127 SER B N 1
ATOM 2521 C CA . SER B 1 127 ? 13.766 -18.391 -16.859 1 97.81 127 SER B CA 1
ATOM 2522 C C . SER B 1 127 ? 13.445 -19.391 -15.766 1 97.81 127 SER B C 1
ATOM 2524 O O . SER B 1 127 ? 14.031 -20.469 -15.711 1 97.81 127 SER B O 1
ATOM 2526 N N . THR B 1 128 ? 12.547 -19.078 -14.875 1 97 128 THR B N 1
ATOM 2527 C CA . THR B 1 128 ? 12.227 -19.953 -13.75 1 97 128 THR B CA 1
ATOM 2528 C C . THR B 1 128 ? 11.406 -21.156 -14.203 1 97 128 THR B C 1
ATOM 2530 O O . THR B 1 128 ? 11.344 -22.172 -13.516 1 97 128 THR B O 1
ATOM 2533 N N . SER B 1 129 ? 10.711 -21.047 -15.328 1 97.31 129 SER B N 1
ATOM 2534 C CA . SER B 1 129 ? 9.93 -22.141 -15.891 1 97.31 129 SER B CA 1
ATOM 2535 C C . SER B 1 129 ? 9.695 -21.953 -17.391 1 97.31 129 SER B C 1
ATOM 2537 O O . SER B 1 129 ? 9.25 -20.875 -17.812 1 97.31 129 SER B O 1
ATOM 2539 N N . ASP B 1 130 ? 9.867 -22.938 -18.172 1 97.19 130 ASP B N 1
ATOM 2540 C CA . ASP B 1 130 ? 9.625 -22.891 -19.609 1 97.19 130 ASP B CA 1
ATOM 2541 C C . ASP B 1 130 ? 8.281 -23.531 -19.953 1 97.19 130 ASP B C 1
ATOM 2543 O O . ASP B 1 130 ? 7.953 -23.719 -21.125 1 97.19 130 ASP B O 1
ATOM 2547 N N . LYS B 1 131 ? 7.52 -23.859 -18.953 1 98.44 131 LYS B N 1
ATOM 2548 C CA . LYS B 1 131 ? 6.262 -24.562 -19.172 1 98.44 131 LYS B CA 1
ATOM 2549 C C . LYS B 1 131 ? 5.066 -23.641 -19 1 98.44 131 LYS B C 1
ATOM 2551 O O . LYS B 1 131 ? 3.916 -24.078 -19.062 1 98.44 131 LYS B O 1
ATOM 2556 N N . VAL B 1 132 ? 5.32 -22.422 -18.719 1 98.69 132 VAL B N 1
ATOM 2557 C CA . VAL B 1 132 ? 4.285 -21.391 -18.578 1 98.69 132 VAL B CA 1
ATOM 2558 C C . VAL B 1 132 ? 4.188 -20.578 -19.859 1 98.69 132 VAL B C 1
ATOM 2560 O O . VAL B 1 132 ? 5.203 -20.266 -20.484 1 98.69 132 VAL B O 1
ATOM 2563 N N . HIS B 1 133 ? 2.982 -20.234 -20.344 1 98.75 133 HIS B N 1
ATOM 2564 C CA . HIS B 1 133 ? 2.789 -19.297 -21.438 1 98.75 133 HIS B CA 1
ATOM 2565 C C . HIS B 1 133 ? 2.885 -17.859 -20.953 1 98.75 133 HIS B C 1
ATOM 2567 O O . HIS B 1 133 ? 1.862 -17.219 -20.703 1 98.75 133 HIS B O 1
ATOM 2573 N N . TRP B 1 134 ? 4.051 -17.344 -20.953 1 98.31 134 TRP B N 1
ATOM 2574 C CA . TRP B 1 134 ? 4.309 -16.016 -20.422 1 98.31 134 TRP B CA 1
ATOM 2575 C C . TRP B 1 134 ? 3.818 -14.938 -21.391 1 98.31 134 TRP B C 1
ATOM 2577 O O . TRP B 1 134 ? 4.156 -14.953 -22.578 1 98.31 134 TRP B O 1
ATOM 2587 N N . ILE B 1 135 ? 3.027 -14.016 -20.891 1 97.94 135 ILE B N 1
ATOM 2588 C CA . ILE B 1 135 ? 2.529 -12.875 -21.656 1 97.94 135 ILE B CA 1
ATOM 2589 C C . ILE B 1 135 ? 3.271 -11.609 -21.219 1 97.94 135 ILE B C 1
ATOM 2591 O O . ILE B 1 135 ? 2.963 -11.023 -20.188 1 97.94 135 ILE B O 1
ATOM 2595 N N . ARG B 1 136 ? 4.156 -11.141 -22 1 95.31 136 ARG B N 1
ATOM 2596 C CA . ARG B 1 136 ? 5.055 -10.047 -21.641 1 95.31 136 ARG B CA 1
ATOM 2597 C C . ARG B 1 136 ? 4.297 -8.727 -21.531 1 95.31 136 ARG B C 1
ATOM 2599 O O . ARG B 1 136 ? 4.543 -7.941 -20.609 1 95.31 136 ARG B O 1
ATOM 2606 N N . LYS B 1 137 ? 3.428 -8.5 -22.516 1 94.5 137 LYS B N 1
ATOM 2607 C CA . LYS B 1 137 ? 2.686 -7.238 -22.531 1 94.5 137 LYS B CA 1
ATOM 2608 C C . LYS B 1 137 ? 1.289 -7.422 -21.938 1 94.5 137 LYS B C 1
ATOM 2610 O O . LYS B 1 137 ? 0.324 -7.637 -22.672 1 94.5 137 LYS B O 1
ATOM 2615 N N . ALA B 1 138 ? 1.106 -7.34 -20.688 1 96.56 138 ALA B N 1
ATOM 2616 C CA . ALA B 1 138 ? -0.159 -7.43 -19.969 1 96.56 138 ALA B CA 1
ATOM 2617 C C . ALA B 1 138 ? -0.056 -6.766 -18.594 1 96.56 138 ALA B C 1
ATOM 2619 O O . ALA B 1 138 ? 0.961 -6.898 -17.906 1 96.56 138 ALA B O 1
ATOM 2620 N N . ARG B 1 139 ? -1.085 -6.059 -18.25 1 97.69 139 ARG B N 1
ATOM 2621 C CA . ARG B 1 139 ? -1.18 -5.535 -16.891 1 97.69 139 ARG B CA 1
ATOM 2622 C C . ARG B 1 139 ? -1.436 -6.656 -15.891 1 97.69 139 ARG B C 1
ATOM 2624 O O . ARG B 1 139 ? -0.836 -6.68 -14.82 1 97.69 139 ARG B O 1
ATOM 2631 N N . TRP B 1 140 ? -2.373 -7.539 -16.172 1 98.56 140 TRP B N 1
ATOM 2632 C CA . TRP B 1 140 ? -2.559 -8.812 -15.484 1 98.56 140 TRP B CA 1
ATOM 2633 C C . TRP B 1 140 ? -3.15 -9.859 -16.422 1 98.56 140 TRP B C 1
ATOM 2635 O O . TRP B 1 140 ? -3.609 -9.523 -17.531 1 98.56 140 TRP B O 1
ATOM 2645 N N . VAL B 1 141 ? -3.018 -11.047 -16.078 1 98.75 141 VAL B N 1
ATOM 2646 C CA . VAL B 1 141 ? -3.539 -12.172 -16.844 1 98.75 141 VAL B CA 1
ATOM 2647 C C . VAL B 1 141 ? -4.418 -13.047 -15.938 1 98.75 141 VAL B C 1
ATOM 2649 O O . VAL B 1 141 ? -4.078 -13.297 -14.781 1 98.75 141 VAL B O 1
ATOM 2652 N N . HIS B 1 142 ? -5.57 -13.414 -16.438 1 98.62 142 HIS B N 1
ATOM 2653 C CA . HIS B 1 142 ? -6.469 -14.359 -15.781 1 98.62 142 HIS B CA 1
ATOM 2654 C C . HIS B 1 142 ? -6.574 -15.656 -16.578 1 98.62 142 HIS B C 1
ATOM 2656 O O . HIS B 1 142 ? -6.883 -15.633 -17.766 1 98.62 142 HIS B O 1
ATOM 2662 N N . ASP B 1 143 ? -6.262 -16.75 -15.922 1 98.81 143 ASP B N 1
ATOM 2663 C CA . ASP B 1 143 ? -6.379 -18.078 -16.516 1 98.81 143 ASP B CA 1
ATOM 2664 C C . ASP B 1 143 ? -6.902 -19.078 -15.492 1 98.81 143 ASP B C 1
ATOM 2666 O O . ASP B 1 143 ? -6.137 -19.609 -14.68 1 98.81 143 ASP B O 1
ATOM 2670 N N . GLY B 1 144 ? -8.203 -19.422 -15.648 1 98.31 144 GLY B N 1
ATOM 2671 C CA . GLY B 1 144 ? -8.812 -20.281 -14.648 1 98.31 144 GLY B CA 1
ATOM 2672 C C . GLY B 1 144 ? -8.883 -19.656 -13.273 1 98.31 144 GLY B C 1
ATOM 2673 O O . GLY B 1 144 ? -9.422 -18.562 -13.109 1 98.31 144 GLY B O 1
ATOM 2674 N N . LYS B 1 145 ? -8.289 -20.344 -12.297 1 98.62 145 LYS B N 1
ATOM 2675 C CA . LYS B 1 145 ? -8.344 -19.797 -10.945 1 98.62 145 LYS B CA 1
ATOM 2676 C C . LYS B 1 145 ? -7.145 -18.891 -10.672 1 98.62 145 LYS B C 1
ATOM 2678 O O . LYS B 1 145 ? -7.02 -18.328 -9.586 1 98.62 145 LYS B O 1
ATOM 2683 N N . PHE B 1 146 ? -6.316 -18.641 -11.688 1 98.88 146 PHE B N 1
ATOM 2684 C CA . PHE B 1 146 ? -5.078 -17.906 -11.484 1 98.88 146 PHE B CA 1
ATOM 2685 C C . PHE B 1 146 ? -5.203 -16.484 -12.016 1 98.88 146 PHE B C 1
ATOM 2687 O O . PHE B 1 146 ? -5.664 -16.281 -13.141 1 98.88 146 PHE B O 1
ATOM 2694 N N . TYR B 1 147 ? -4.879 -15.508 -11.211 1 98.94 147 TYR B N 1
ATOM 2695 C CA . TYR B 1 147 ? -4.652 -14.117 -11.594 1 98.94 147 TYR B CA 1
ATOM 2696 C C . TYR B 1 147 ? -3.201 -13.719 -11.344 1 98.94 147 TYR B C 1
ATOM 2698 O O . TYR B 1 147 ? -2.717 -13.789 -10.211 1 98.94 147 TYR B O 1
ATOM 2706 N N . THR B 1 148 ? -2.469 -13.344 -12.375 1 98.88 148 THR B N 1
ATOM 2707 C CA . THR B 1 148 ? -1.094 -12.883 -12.234 1 98.88 148 THR B CA 1
ATOM 2708 C C . THR B 1 148 ? -0.945 -11.461 -12.781 1 98.88 148 THR B C 1
ATOM 2710 O O . THR B 1 148 ? -1.496 -11.133 -13.836 1 98.88 148 THR B O 1
ATOM 2713 N N . SER B 1 149 ? -0.278 -10.641 -12.031 1 98.69 149 SER B N 1
ATOM 2714 C CA . SER B 1 149 ? -0.168 -9.258 -12.469 1 98.69 149 SER B CA 1
ATOM 2715 C C . SER B 1 149 ? 1.286 -8.867 -12.711 1 98.69 149 SER B C 1
ATOM 2717 O O . SER B 1 149 ? 2.203 -9.555 -12.266 1 98.69 149 SER B O 1
ATOM 2719 N N . SER B 1 150 ? 1.418 -7.715 -13.461 1 97.5 150 SER B N 1
ATOM 2720 C CA . SER B 1 150 ? 2.699 -7.031 -13.617 1 97.5 150 SER B CA 1
ATOM 2721 C C . SER B 1 150 ? 3.168 -6.441 -12.289 1 97.5 150 SER B C 1
ATOM 2723 O O . SER B 1 150 ? 2.717 -6.863 -11.219 1 97.5 150 SER B O 1
ATOM 2725 N N . GLY B 1 151 ? 4.086 -5.547 -12.328 1 94.06 151 GLY B N 1
ATOM 2726 C CA . GLY B 1 151 ? 4.801 -5.133 -11.125 1 94.06 151 GLY B CA 1
ATOM 2727 C C . GLY B 1 151 ? 4.039 -4.109 -10.305 1 94.06 151 GLY B C 1
ATOM 2728 O O . GLY B 1 151 ? 3.488 -3.152 -10.852 1 94.06 151 GLY B O 1
ATOM 2729 N N . ILE B 1 152 ? 4.066 -4.219 -9.062 1 93.62 152 ILE B N 1
ATOM 2730 C CA . ILE B 1 152 ? 3.801 -3.414 -7.871 1 93.62 152 ILE B CA 1
ATOM 2731 C C . ILE B 1 152 ? 2.4 -2.811 -7.961 1 93.62 152 ILE B C 1
ATOM 2733 O O . ILE B 1 152 ? 1.454 -3.33 -7.367 1 93.62 152 ILE B O 1
ATOM 2737 N N . SER B 1 153 ? 2.186 -1.717 -8.797 1 95.19 153 SER B N 1
ATOM 2738 C CA . SER B 1 153 ? 0.875 -1.076 -8.82 1 95.19 153 SER B CA 1
ATOM 2739 C C . SER B 1 153 ? -0.134 -1.911 -9.602 1 95.19 153 SER B C 1
ATOM 2741 O O . SER B 1 153 ? -1.343 -1.783 -9.398 1 95.19 153 SER B O 1
ATOM 2743 N N . ALA B 1 154 ? 0.33 -2.785 -10.477 1 97.81 154 ALA B N 1
ATOM 2744 C CA . ALA B 1 154 ? -0.549 -3.656 -11.25 1 97.81 154 ALA B CA 1
ATOM 2745 C C . ALA B 1 154 ? -1.34 -4.59 -10.344 1 97.81 154 ALA B C 1
ATOM 2747 O O . ALA B 1 154 ? -2.42 -5.059 -10.711 1 97.81 154 ALA B O 1
ATOM 2748 N N . GLY B 1 155 ? -0.758 -4.902 -9.156 1 98.62 155 GLY B N 1
ATOM 2749 C CA . GLY B 1 155 ? -1.481 -5.703 -8.18 1 98.62 155 GLY B CA 1
ATOM 2750 C C . GLY B 1 155 ? -2.822 -5.109 -7.793 1 98.62 155 GLY B C 1
ATOM 2751 O O . GLY B 1 155 ? -3.783 -5.84 -7.543 1 98.62 155 GLY B O 1
ATOM 2752 N N . MET B 1 156 ? -2.871 -3.797 -7.738 1 98.56 156 MET B N 1
ATOM 2753 C CA . MET B 1 156 ? -4.125 -3.121 -7.422 1 98.56 156 MET B CA 1
ATOM 2754 C C . MET B 1 156 ? -5.121 -3.248 -8.57 1 98.56 156 MET B C 1
ATOM 2756 O O . MET B 1 156 ? -6.293 -3.564 -8.352 1 98.56 156 MET B O 1
ATOM 2760 N N . ASP B 1 157 ? -4.633 -3.043 -9.797 1 98.56 157 ASP B N 1
ATOM 2761 C CA . ASP B 1 157 ? -5.488 -3.182 -10.969 1 98.56 157 ASP B CA 1
ATOM 2762 C C . ASP B 1 157 ? -6.035 -4.602 -11.086 1 98.56 157 ASP B C 1
ATOM 2764 O O . ASP B 1 157 ? -7.223 -4.797 -11.344 1 98.56 157 ASP B O 1
ATOM 2768 N N . MET B 1 158 ? -5.184 -5.566 -10.875 1 98.88 158 MET B N 1
ATOM 2769 C CA . MET B 1 158 ? -5.582 -6.969 -10.953 1 98.88 158 MET B CA 1
ATOM 2770 C C . MET B 1 158 ? -6.625 -7.297 -9.891 1 98.88 158 MET B C 1
ATOM 2772 O O . MET B 1 158 ? -7.609 -7.984 -10.172 1 98.88 158 MET B O 1
ATOM 2776 N N . THR B 1 159 ? -6.391 -6.84 -8.656 1 98.88 159 THR B N 1
ATOM 2777 C CA . THR B 1 159 ? -7.297 -7.152 -7.559 1 98.88 159 THR B CA 1
ATOM 2778 C C . THR B 1 159 ? -8.688 -6.586 -7.828 1 98.88 159 THR B C 1
ATOM 2780 O O . THR B 1 159 ? -9.695 -7.254 -7.578 1 98.88 159 THR B O 1
ATOM 2783 N N . LEU B 1 160 ? -8.75 -5.336 -8.367 1 98.81 160 LEU B N 1
ATOM 2784 C CA . LEU B 1 160 ? -10.023 -4.766 -8.773 1 98.81 160 LEU B CA 1
ATOM 2785 C C . LEU B 1 160 ? -10.648 -5.582 -9.898 1 98.81 160 LEU B C 1
ATOM 2787 O O . LEU B 1 160 ? -11.867 -5.801 -9.914 1 98.81 160 LEU B O 1
ATOM 2791 N N . GLY B 1 161 ? -9.852 -6.051 -10.836 1 98.75 161 GLY B N 1
ATOM 2792 C CA . GLY B 1 161 ? -10.336 -6.941 -11.883 1 98.75 161 GLY B CA 1
ATOM 2793 C C . GLY B 1 161 ? -10.922 -8.227 -11.344 1 98.75 161 GLY B C 1
ATOM 2794 O O . GLY B 1 161 ? -11.969 -8.688 -11.805 1 98.75 161 GLY B O 1
ATOM 2795 N N . PHE B 1 162 ? -10.258 -8.82 -10.383 1 98.81 162 PHE B N 1
ATOM 2796 C CA . PHE B 1 162 ? -10.742 -10.023 -9.727 1 98.81 162 PHE B CA 1
ATOM 2797 C C . PHE B 1 162 ? -12.117 -9.789 -9.102 1 98.81 162 PHE B C 1
ATOM 2799 O O . PHE B 1 162 ? -13.023 -10.594 -9.273 1 98.81 162 PHE B O 1
ATOM 2806 N N . ILE B 1 163 ? -12.289 -8.664 -8.367 1 98.75 163 ILE B N 1
ATOM 2807 C CA . ILE B 1 163 ? -13.555 -8.328 -7.73 1 98.75 163 ILE B CA 1
ATOM 2808 C C . ILE B 1 163 ? -14.633 -8.102 -8.797 1 98.75 163 ILE B C 1
ATOM 2810 O O . ILE B 1 163 ? -15.773 -8.531 -8.625 1 98.75 163 ILE B O 1
ATOM 2814 N N . ARG B 1 164 ? -14.219 -7.414 -9.891 1 98.69 164 ARG B N 1
ATOM 2815 C CA . ARG B 1 164 ? -15.156 -7.238 -10.992 1 98.69 164 ARG B CA 1
ATOM 2816 C C . ARG B 1 164 ? -15.656 -8.586 -11.5 1 98.69 164 ARG B C 1
ATOM 2818 O O . ARG B 1 164 ? -16.859 -8.766 -11.734 1 98.69 164 ARG B O 1
ATOM 2825 N N . ASP B 1 165 ? -14.773 -9.523 -11.688 1 98.44 165 ASP B N 1
ATOM 2826 C CA . ASP B 1 165 ? -15.109 -10.836 -12.242 1 98.44 165 ASP B CA 1
ATOM 2827 C C . ASP B 1 165 ? -16.031 -11.602 -11.305 1 98.44 165 ASP B C 1
ATOM 2829 O O . ASP B 1 165 ? -16.922 -12.328 -11.758 1 98.44 165 ASP B O 1
ATOM 2833 N N . ARG B 1 166 ? -15.828 -11.414 -9.977 1 97.56 166 ARG B N 1
ATOM 2834 C CA . ARG B 1 166 ? -16.516 -12.266 -9.008 1 97.56 166 ARG B CA 1
ATOM 2835 C C . ARG B 1 166 ? -17.781 -11.602 -8.5 1 97.56 166 ARG B C 1
ATOM 2837 O O . ARG B 1 166 ? -18.75 -12.289 -8.156 1 97.56 166 ARG B O 1
ATOM 2844 N N . PHE B 1 167 ? -17.797 -10.266 -8.523 1 97.81 167 PHE B N 1
ATOM 2845 C CA . PHE B 1 167 ? -18.891 -9.594 -7.836 1 97.81 167 PHE B CA 1
ATOM 2846 C C . PHE B 1 167 ? -19.516 -8.516 -8.719 1 97.81 167 PHE B C 1
ATOM 2848 O O . PHE B 1 167 ? -20.438 -7.812 -8.297 1 97.81 167 PHE B O 1
ATOM 2855 N N . GLY B 1 168 ? -18.984 -8.352 -9.883 1 98 168 GLY B N 1
ATOM 2856 C CA . GLY B 1 168 ? -19.547 -7.398 -10.828 1 98 168 GLY B CA 1
ATOM 2857 C C . GLY B 1 168 ? -18.812 -6.074 -10.852 1 98 168 GLY B C 1
ATOM 2858 O O . GLY B 1 168 ? -18.125 -5.715 -9.883 1 98 168 GLY B O 1
ATOM 2859 N N . ALA B 1 169 ? -19 -5.379 -11.977 1 97.81 169 ALA B N 1
ATOM 2860 C CA . ALA B 1 169 ? -18.297 -4.117 -12.227 1 97.81 169 ALA B CA 1
ATOM 2861 C C . ALA B 1 169 ? -18.656 -3.072 -11.172 1 97.81 169 ALA B C 1
ATOM 2863 O O . ALA B 1 169 ? -17.797 -2.346 -10.688 1 97.81 169 ALA B O 1
ATOM 2864 N N . PRO B 1 170 ? -19.922 -2.926 -10.727 1 98 170 PRO B N 1
ATOM 2865 C CA . PRO B 1 170 ? -20.25 -1.899 -9.742 1 98 170 PRO B CA 1
ATOM 2866 C C . PRO B 1 170 ? -19.484 -2.059 -8.438 1 98 170 PRO B C 1
ATOM 2868 O O . PRO B 1 170 ? -19.062 -1.062 -7.836 1 98 170 PRO B O 1
ATOM 2871 N N . ALA B 1 171 ? -19.25 -3.293 -8 1 97.94 171 ALA B N 1
ATOM 2872 C CA . ALA B 1 171 ? -18.5 -3.537 -6.77 1 97.94 171 ALA B CA 1
ATOM 2873 C C . ALA B 1 171 ? -17.062 -3.033 -6.879 1 97.94 171 ALA B C 1
ATOM 2875 O O . ALA B 1 171 ? -16.562 -2.355 -5.977 1 97.94 171 ALA B O 1
ATOM 2876 N N . ALA B 1 172 ? -16.422 -3.387 -7.984 1 98.44 172 ALA B N 1
ATOM 2877 C CA . ALA B 1 172 ? -15.039 -2.965 -8.211 1 98.44 172 ALA B CA 1
ATOM 2878 C C . ALA B 1 172 ? -14.945 -1.447 -8.344 1 98.44 172 ALA B C 1
ATOM 2880 O O . ALA B 1 172 ? -14.047 -0.822 -7.781 1 98.44 172 ALA B O 1
ATOM 2881 N N . GLU B 1 173 ? -15.836 -0.857 -9.086 1 97.88 173 GLU B N 1
ATOM 2882 C CA . GLU B 1 173 ? -15.828 0.581 -9.336 1 97.88 173 GLU B CA 1
ATOM 2883 C C . GLU B 1 173 ? -16.094 1.368 -8.055 1 97.88 173 GLU B C 1
ATOM 2885 O O . GLU B 1 173 ? -15.5 2.428 -7.84 1 97.88 173 GLU B O 1
ATOM 2890 N N . ARG B 1 174 ? -16.938 0.888 -7.246 1 97.31 174 ARG B N 1
ATOM 2891 C CA . ARG B 1 174 ? -17.203 1.527 -5.961 1 97.31 174 ARG B CA 1
ATOM 2892 C C . ARG B 1 174 ? -15.938 1.561 -5.098 1 97.31 174 ARG B C 1
ATOM 2894 O O . ARG B 1 174 ? -15.641 2.576 -4.469 1 97.31 174 ARG B O 1
ATOM 2901 N N . ILE B 1 175 ? -15.25 0.461 -5.051 1 97.75 175 ILE B N 1
ATOM 2902 C CA . ILE B 1 175 ? -14.031 0.369 -4.254 1 97.75 175 ILE B CA 1
ATOM 2903 C C . ILE B 1 175 ? -12.977 1.318 -4.812 1 97.75 175 ILE B C 1
ATOM 2905 O O . ILE B 1 175 ? -12.344 2.066 -4.062 1 97.75 175 ILE B O 1
ATOM 2909 N N . ALA B 1 176 ? -12.773 1.292 -6.168 1 97.5 176 ALA B N 1
ATOM 2910 C CA . ALA B 1 176 ? -11.82 2.191 -6.801 1 97.5 176 ALA B CA 1
ATOM 2911 C C . ALA B 1 176 ? -12.141 3.648 -6.484 1 97.5 176 ALA B C 1
ATOM 2913 O O . ALA B 1 176 ? -11.242 4.445 -6.207 1 97.5 176 ALA B O 1
ATOM 2914 N N . CYS B 1 177 ? -13.391 4 -6.523 1 96.19 177 CYS B N 1
ATOM 2915 C CA . CYS B 1 177 ? -13.836 5.359 -6.238 1 96.19 177 CYS B CA 1
ATOM 2916 C C . CYS B 1 177 ? -13.547 5.734 -4.793 1 96.19 177 CYS B C 1
ATOM 2918 O O . CYS B 1 177 ? -13.062 6.832 -4.516 1 96.19 177 CYS B O 1
ATOM 2920 N N . ARG B 1 178 ? -13.82 4.828 -3.871 1 95 178 ARG B N 1
ATOM 2921 C CA . ARG B 1 178 ? -13.594 5.078 -2.451 1 95 178 ARG B CA 1
ATOM 2922 C C . ARG B 1 178 ? -12.109 5.285 -2.164 1 95 178 ARG B C 1
ATOM 2924 O O . ARG B 1 178 ? -11.742 6.07 -1.288 1 95 178 ARG B O 1
ATOM 2931 N N . MET B 1 179 ? -11.289 4.668 -2.932 1 96.19 179 MET B N 1
ATOM 2932 C CA . MET B 1 179 ? -9.844 4.773 -2.773 1 96.19 179 MET B CA 1
ATOM 2933 C C . MET B 1 179 ? -9.297 5.984 -3.525 1 96.19 179 MET B C 1
ATOM 2935 O O . MET B 1 179 ? -8.109 6.293 -3.434 1 96.19 179 MET B O 1
ATOM 2939 N N . GLU B 1 180 ? -10.203 6.688 -4.309 1 96.25 180 GLU B N 1
ATOM 2940 C CA . GLU B 1 180 ? -9.773 7.738 -5.227 1 96.25 180 GLU B CA 1
ATOM 2941 C C . GLU B 1 180 ? -8.648 7.25 -6.133 1 96.25 180 GLU B C 1
ATOM 2943 O O . GLU B 1 180 ? -7.613 7.918 -6.262 1 96.25 180 GLU B O 1
ATOM 2948 N N . TYR B 1 181 ? -8.828 6.086 -6.645 1 96.44 181 TYR B N 1
ATOM 2949 C CA . TYR B 1 181 ? -7.828 5.414 -7.473 1 96.44 181 TYR B CA 1
ATOM 2950 C C . TYR B 1 181 ? -8.289 5.332 -8.922 1 96.44 181 TYR B C 1
ATOM 2952 O O . TYR B 1 181 ? -9.398 4.883 -9.203 1 96.44 181 TYR B O 1
ATOM 2960 N N . ILE B 1 182 ? -7.418 5.828 -9.844 1 93.19 182 ILE B N 1
ATOM 2961 C CA . ILE B 1 182 ? -7.691 5.68 -11.266 1 93.19 182 ILE B CA 1
ATOM 2962 C C . ILE B 1 182 ? -7.359 4.254 -11.711 1 93.19 182 ILE B C 1
ATOM 2964 O O . ILE B 1 182 ? -6.195 3.934 -11.969 1 93.19 182 ILE B O 1
ATOM 2968 N N . TRP B 1 183 ? -8.398 3.451 -11.844 1 95.25 183 TRP B N 1
ATOM 2969 C CA . TRP B 1 183 ? -8.281 2.021 -12.109 1 95.25 183 TRP B CA 1
ATOM 2970 C C . TRP B 1 183 ? -8.07 1.764 -13.594 1 95.25 183 TRP B C 1
ATOM 2972 O O . TRP B 1 183 ? -8.883 2.186 -14.43 1 95.25 183 TRP B O 1
ATOM 2982 N N . ASN B 1 184 ? -6.914 1.132 -13.914 1 95 184 ASN B N 1
ATOM 2983 C CA . ASN B 1 184 ? -6.777 0.549 -15.25 1 95 184 ASN B CA 1
ATOM 2984 C C . ASN B 1 184 ? -7.617 -0.716 -15.398 1 95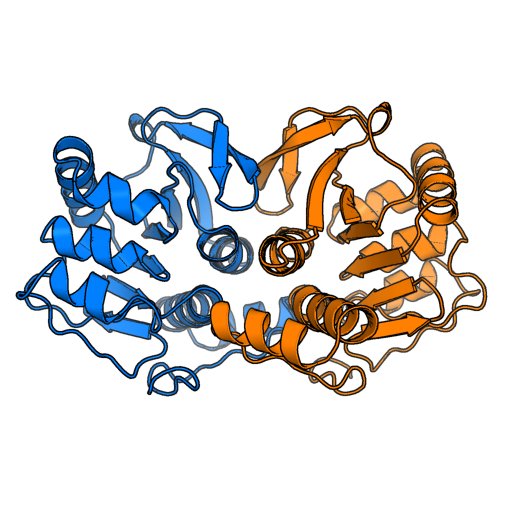 184 ASN B C 1
ATOM 2986 O O . ASN B 1 184 ? -7.219 -1.789 -14.938 1 95 184 ASN B O 1
ATOM 2990 N N . LYS B 1 185 ? -8.703 -0.639 -16.156 1 95.06 185 LYS B N 1
ATOM 2991 C CA . LYS B 1 185 ? -9.695 -1.712 -16.234 1 95.06 185 LYS B CA 1
ATOM 2992 C C . LYS B 1 185 ? -9.32 -2.732 -17.297 1 95.06 185 LYS B C 1
ATOM 2994 O O . LYS B 1 185 ? -9.891 -3.824 -17.359 1 95.06 185 LYS B O 1
ATOM 2999 N N . ASN B 1 186 ? -8.422 -2.332 -18.156 1 95.19 186 ASN B N 1
ATOM 3000 C CA . ASN B 1 186 ? -8.055 -3.195 -19.281 1 95.19 186 ASN B CA 1
ATOM 3001 C C . ASN B 1 186 ? -6.781 -3.979 -18.984 1 95.19 186 ASN B C 1
ATOM 3003 O O . ASN B 1 186 ? -5.688 -3.41 -18.969 1 95.19 186 ASN B O 1
ATOM 3007 N N . PRO B 1 187 ? -6.887 -5.293 -18.828 1 95.75 187 PRO B N 1
ATOM 3008 C CA . PRO B 1 187 ? -5.719 -6.102 -18.469 1 95.75 187 PRO B CA 1
ATOM 3009 C C . PRO B 1 187 ? -4.656 -6.113 -19.562 1 95.75 187 PRO B C 1
ATOM 3011 O O . PRO B 1 187 ? -3.5 -6.453 -19.312 1 95.75 187 PRO B O 1
ATOM 3014 N N . ASP B 1 188 ? -4.977 -5.699 -20.766 1 94.12 188 ASP B N 1
ATOM 3015 C CA . ASP B 1 188 ? -4.07 -5.828 -21.906 1 94.12 188 ASP B CA 1
ATOM 3016 C C . ASP B 1 188 ? -3.268 -4.543 -22.109 1 94.12 188 ASP B C 1
ATOM 3018 O O . ASP B 1 188 ? -2.34 -4.508 -22.922 1 94.12 188 ASP B O 1
ATOM 3022 N N . ILE B 1 189 ? -3.646 -3.477 -21.406 1 87.44 189 ILE B N 1
ATOM 3023 C CA . ILE B 1 189 ? -2.945 -2.205 -21.531 1 87.44 189 ILE B CA 1
ATOM 3024 C C . ILE B 1 189 ? -1.938 -2.059 -20.391 1 87.44 189 ILE B C 1
ATOM 3026 O O . ILE B 1 189 ? -2.32 -1.901 -19.234 1 87.44 189 ILE B O 1
ATOM 3030 N N . ASP B 1 190 ? -0.74 -2.256 -20.734 1 87.88 190 ASP B N 1
ATOM 3031 C CA . ASP B 1 190 ? 0.363 -2.037 -19.797 1 87.88 190 ASP B CA 1
ATOM 3032 C C . ASP B 1 190 ? 1.365 -1.032 -20.359 1 87.88 190 ASP B C 1
ATOM 3034 O O . ASP B 1 190 ? 2.113 -1.348 -21.297 1 87.88 190 ASP B O 1
ATOM 3038 N N . PHE B 1 191 ? 1.455 0.079 -19.781 1 85 191 PHE B N 1
ATOM 3039 C CA . PHE B 1 191 ? 2.281 1.175 -20.281 1 85 191 PHE B CA 1
ATOM 3040 C C . PHE B 1 191 ? 3.752 0.926 -19.969 1 85 191 PHE B C 1
ATOM 3042 O O . PHE B 1 191 ? 4.629 1.636 -20.469 1 85 191 PHE B O 1
ATOM 3049 N N . PHE B 1 192 ? 4.039 -0.111 -19.281 1 86.69 192 PHE B N 1
ATOM 3050 C CA . PHE B 1 192 ? 5.402 -0.362 -18.844 1 86.69 192 PHE B CA 1
ATOM 3051 C C . PHE B 1 192 ? 5.992 -1.576 -19.547 1 86.69 192 PHE B C 1
ATOM 3053 O O . PHE B 1 192 ? 7.168 -1.895 -19.375 1 86.69 192 PHE B O 1
ATOM 3060 N N . GLY B 1 193 ? 5.09 -2.219 -20.328 1 76.5 193 GLY B N 1
ATOM 3061 C CA . GLY B 1 193 ? 5.535 -3.377 -21.078 1 76.5 193 GLY B CA 1
ATOM 3062 C C . GLY B 1 193 ? 6.207 -3.01 -22.391 1 76.5 193 GLY B C 1
ATOM 3063 O O . GLY B 1 193 ? 5.773 -2.08 -23.078 1 76.5 193 GLY B O 1
ATOM 3064 N N . THR B 1 194 ? 7.531 -3.205 -22.516 1 64.62 194 THR B N 1
ATOM 3065 C CA . THR B 1 194 ? 8.164 -2.984 -23.812 1 64.62 194 THR B CA 1
ATOM 3066 C C . THR B 1 194 ? 8.062 -4.234 -24.688 1 64.62 194 THR B C 1
ATOM 3068 O O . THR B 1 194 ? 7.938 -5.348 -24.172 1 64.62 194 THR B O 1
#

Organism: NCBI:txid592028